Protein AF-A0A4Q9P9V4-F1 (afdb_monomer)

Structure (mmCIF, N/CA/C/O backbone):
data_AF-A0A4Q9P9V4-F1
#
_entry.id   AF-A0A4Q9P9V4-F1
#
loop_
_atom_site.group_PDB
_atom_site.id
_atom_site.type_symbol
_atom_site.label_atom_id
_atom_site.label_alt_id
_atom_site.label_comp_id
_atom_site.label_asym_id
_atom_site.label_entity_id
_atom_site.label_seq_id
_atom_site.pdbx_PDB_ins_code
_atom_site.Cartn_x
_atom_site.Cartn_y
_atom_site.Cartn_z
_atom_site.occupancy
_atom_site.B_iso_or_equiv
_atom_site.auth_seq_id
_atom_site.auth_comp_id
_atom_site.auth_asym_id
_atom_site.auth_atom_id
_atom_site.pdbx_PDB_model_num
ATOM 1 N N . MET A 1 1 ? -6.228 -15.721 23.597 1.00 65.25 1 MET A N 1
ATOM 2 C CA . MET A 1 1 ? -7.020 -14.695 22.881 1.00 65.25 1 MET A CA 1
ATOM 3 C C . MET A 1 1 ? -8.198 -14.293 23.748 1.00 65.25 1 MET A C 1
ATOM 5 O O . MET A 1 1 ? -8.601 -15.099 24.577 1.00 65.25 1 MET A O 1
ATOM 9 N N . GLY A 1 2 ? -8.686 -13.057 23.626 1.00 77.69 2 GLY A N 1
ATOM 10 C CA . GLY A 1 2 ? -9.759 -12.551 24.486 1.00 77.69 2 GLY A CA 1
ATOM 11 C C . GLY A 1 2 ? -11.108 -13.202 24.181 1.00 77.69 2 GLY A C 1
ATOM 12 O O . GLY A 1 2 ? -11.437 -13.435 23.017 1.00 77.69 2 GLY A O 1
ATOM 13 N N . THR A 1 3 ? -11.877 -13.483 25.228 1.00 90.69 3 THR A N 1
ATOM 14 C CA . THR A 1 3 ? -13.310 -13.783 25.148 1.00 90.69 3 THR A CA 1
ATOM 15 C C . THR A 1 3 ? -14.090 -12.559 25.599 1.00 90.69 3 THR A C 1
ATOM 17 O O . THR A 1 3 ? -13.684 -11.887 26.551 1.00 90.69 3 THR A O 1
ATOM 20 N N . ASN A 1 4 ? -15.209 -12.262 24.944 1.00 87.81 4 ASN A N 1
ATOM 21 C CA . ASN A 1 4 ? -16.147 -11.276 25.475 1.00 87.81 4 ASN A CA 1
ATOM 22 C C . ASN A 1 4 ? -16.827 -11.826 26.763 1.00 87.81 4 ASN A C 1
ATOM 24 O O . ASN A 1 4 ? -16.650 -13.004 27.097 1.00 87.81 4 ASN A O 1
ATOM 28 N N . PRO A 1 5 ? -17.607 -11.015 27.504 1.00 92.75 5 PRO A N 1
ATOM 29 C CA . PRO A 1 5 ? -18.336 -11.478 28.694 1.00 92.75 5 PRO A CA 1
ATOM 30 C C . PRO A 1 5 ? -19.319 -12.634 28.440 1.00 92.75 5 PRO A C 1
ATOM 32 O O . PRO A 1 5 ? -19.700 -13.329 29.375 1.00 92.75 5 PRO A O 1
ATOM 35 N N . GLU A 1 6 ? -19.712 -12.852 27.186 1.00 92.81 6 GLU A N 1
ATOM 36 C CA . GLU A 1 6 ? -20.613 -13.924 26.749 1.00 92.81 6 GLU A CA 1
ATOM 37 C C . GLU A 1 6 ? -19.854 -15.221 26.406 1.00 92.81 6 GLU A C 1
ATOM 39 O O . GLU A 1 6 ? -20.459 -16.212 26.004 1.00 92.81 6 GLU A O 1
ATOM 44 N N . GLY A 1 7 ? -18.524 -15.234 26.551 1.00 92.75 7 GLY A N 1
ATOM 45 C CA . GLY A 1 7 ? -17.672 -16.382 26.236 1.00 92.75 7 GLY A CA 1
ATOM 46 C C . GLY A 1 7 ? -17.340 -16.537 24.749 1.00 92.75 7 GLY A C 1
ATOM 47 O O . GLY A 1 7 ? -16.665 -17.497 24.376 1.00 92.75 7 GLY A O 1
ATOM 48 N N . VAL A 1 8 ? -17.759 -15.599 23.895 1.00 90.38 8 VAL A N 1
ATOM 49 C CA . VAL A 1 8 ? -17.446 -15.607 22.462 1.00 90.38 8 VAL A CA 1
ATOM 50 C C . VAL A 1 8 ? -15.978 -15.244 22.271 1.00 90.38 8 VAL A C 1
ATOM 52 O O . VAL A 1 8 ? -15.512 -14.204 22.748 1.00 90.38 8 VAL A O 1
ATOM 55 N N . GLN A 1 9 ? -15.235 -16.109 21.581 1.00 90.88 9 GLN A N 1
ATOM 56 C CA . GLN A 1 9 ? -13.839 -15.848 21.242 1.00 90.88 9 GLN A CA 1
ATOM 57 C C . GLN A 1 9 ? -13.734 -14.766 20.170 1.00 90.88 9 GLN A C 1
ATOM 59 O O . GLN A 1 9 ? -14.513 -14.726 19.221 1.00 90.88 9 GLN A O 1
ATOM 64 N N . PHE A 1 10 ? -12.727 -13.907 20.304 1.00 89.25 10 PHE A N 1
ATOM 65 C CA . PHE A 1 10 ? -12.383 -12.955 19.258 1.00 89.25 10 PHE A CA 1
ATOM 66 C C . PHE A 1 10 ? -11.988 -13.677 17.959 1.00 89.25 10 PHE A C 1
ATOM 68 O O . PHE A 1 10 ? -11.005 -14.424 17.933 1.00 89.25 10 PHE A O 1
ATOM 75 N N . GLN A 1 11 ? -12.732 -13.407 16.885 1.00 90.81 11 GLN A N 1
ATOM 76 C CA . GLN A 1 11 ? -12.498 -13.950 15.550 1.00 90.81 11 GLN A CA 1
ATOM 77 C C . GLN A 1 11 ? -12.480 -12.795 14.532 1.00 90.81 11 GLN A C 1
ATOM 79 O O . GLN A 1 11 ? -13.542 -12.326 14.116 1.00 90.81 11 GLN A O 1
ATOM 84 N N . PRO A 1 12 ? -11.296 -12.277 14.160 1.00 93.31 12 PRO A N 1
ATOM 85 C CA . PRO A 1 12 ? -11.193 -11.235 13.151 1.00 93.31 12 PRO A CA 1
ATOM 86 C C . PRO A 1 12 ? -11.596 -11.798 11.785 1.00 93.31 12 PRO A C 1
ATOM 88 O O . PRO A 1 12 ? -11.139 -12.865 11.383 1.00 93.31 12 PRO A O 1
ATOM 91 N N . GLN A 1 13 ? -12.447 -11.068 11.065 1.00 94.94 13 GLN A N 1
ATOM 92 C CA . GLN A 1 13 ? -12.903 -11.466 9.729 1.00 94.94 13 GLN A CA 1
ATOM 93 C C . GLN A 1 13 ? -12.010 -10.907 8.617 1.00 94.94 13 GLN A C 1
ATOM 95 O O . GLN A 1 13 ? -11.785 -11.565 7.604 1.00 94.94 13 GLN A O 1
ATOM 100 N N . VAL A 1 14 ? -11.499 -9.691 8.810 1.00 95.75 14 VAL A N 1
ATOM 101 C CA . VAL A 1 14 ? -10.637 -8.982 7.863 1.00 95.75 14 VAL A CA 1
ATOM 102 C C . VAL A 1 14 ? -9.479 -8.355 8.633 1.00 95.75 14 VAL A C 1
ATOM 104 O O . VAL A 1 14 ? -9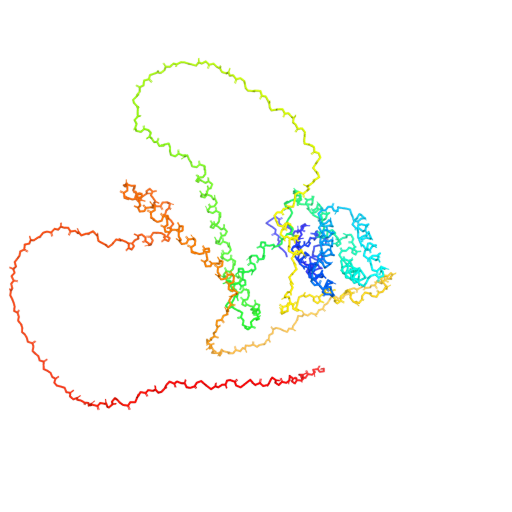.690 -7.798 9.711 1.00 95.75 14 VAL A O 1
ATOM 107 N N . ALA A 1 15 ? -8.272 -8.411 8.076 1.00 94.31 15 ALA A N 1
ATOM 108 C CA . ALA A 1 15 ? -7.124 -7.654 8.564 1.00 94.31 15 ALA A CA 1
ATOM 109 C C . ALA A 1 15 ? -6.407 -6.946 7.415 1.00 94.31 15 ALA A C 1
ATOM 111 O O . ALA A 1 15 ? -6.372 -7.445 6.292 1.00 94.31 15 ALA A O 1
ATOM 112 N N . VAL A 1 16 ? -5.819 -5.791 7.722 1.00 93.69 16 VAL A N 1
ATOM 113 C CA . VAL A 1 16 ? -4.914 -5.063 6.829 1.00 93.69 16 VAL A CA 1
ATOM 114 C C . VAL A 1 16 ? -3.521 -5.154 7.431 1.00 93.69 16 VAL A C 1
ATOM 116 O O . VAL A 1 16 ? -3.334 -4.721 8.566 1.00 93.69 16 VAL A O 1
ATOM 119 N N . SER A 1 17 ? -2.560 -5.698 6.693 1.00 92.19 17 SER A N 1
ATOM 120 C CA . SER A 1 17 ? -1.170 -5.820 7.147 1.00 92.19 17 SER A CA 1
ATOM 121 C C . SER A 1 17 ? -0.198 -5.183 6.178 1.00 92.19 17 SER A C 1
ATOM 123 O O . SER A 1 17 ? -0.545 -4.842 5.045 1.00 92.19 17 SER A O 1
ATOM 125 N N . ASP A 1 18 ? 1.057 -5.076 6.589 1.00 89.88 18 ASP A N 1
ATOM 126 C CA . ASP A 1 18 ? 2.116 -4.683 5.675 1.00 89.88 18 ASP A CA 1
ATOM 127 C C . ASP A 1 18 ? 2.422 -5.818 4.682 1.00 89.88 18 ASP A C 1
ATOM 129 O O . ASP A 1 18 ? 1.880 -6.928 4.763 1.00 89.88 18 ASP A O 1
ATOM 133 N N . ASN A 1 19 ? 3.286 -5.544 3.700 1.00 87.88 19 ASN A N 1
ATOM 134 C CA . ASN A 1 19 ? 3.718 -6.545 2.721 1.00 87.88 19 ASN A CA 1
ATOM 135 C C . ASN A 1 19 ? 4.807 -7.478 3.296 1.00 87.88 19 ASN A C 1
ATOM 137 O O . ASN A 1 19 ? 5.826 -7.726 2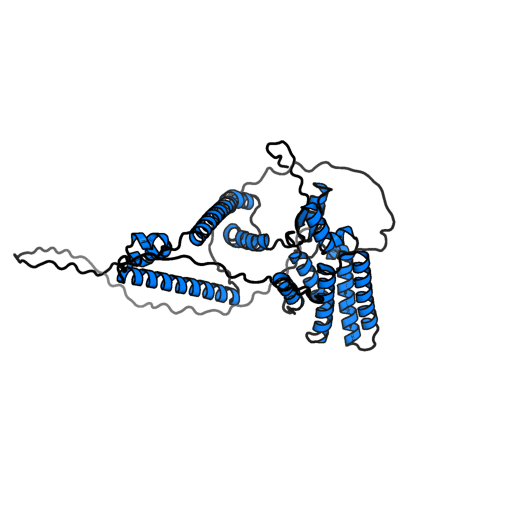.651 1.00 87.88 19 ASN A O 1
ATOM 141 N N . ASP A 1 20 ? 4.610 -7.968 4.523 1.00 90.00 20 ASP A N 1
ATOM 142 C CA . ASP A 1 20 ? 5.506 -8.904 5.199 1.00 90.00 20 ASP A CA 1
ATOM 143 C C . ASP A 1 20 ? 4.938 -10.330 5.145 1.00 90.00 20 ASP A C 1
ATOM 145 O O . ASP A 1 20 ? 3.784 -10.602 5.477 1.00 90.00 20 ASP A O 1
ATOM 149 N N . ILE A 1 21 ? 5.748 -11.279 4.677 1.00 90.25 21 ILE A N 1
ATOM 150 C CA . ILE A 1 21 ? 5.316 -12.672 4.504 1.00 90.25 21 ILE A CA 1
ATOM 151 C C . ILE A 1 21 ? 5.123 -13.365 5.860 1.00 90.25 21 ILE A C 1
ATOM 153 O O . ILE A 1 21 ? 4.208 -14.175 6.003 1.00 90.25 21 ILE A O 1
ATOM 157 N N . LYS A 1 22 ? 5.960 -13.054 6.857 1.00 92.25 22 LYS A N 1
ATOM 158 C CA . LYS A 1 22 ? 5.914 -13.696 8.177 1.00 92.25 22 LYS A CA 1
ATOM 159 C C . LYS A 1 22 ? 4.693 -13.237 8.958 1.00 92.25 22 LYS A C 1
ATOM 161 O O . LYS A 1 22 ? 4.034 -14.073 9.567 1.00 92.25 22 LYS A O 1
ATOM 166 N N . GLU A 1 23 ? 4.376 -11.946 8.905 1.00 90.81 23 GLU A N 1
ATOM 167 C CA . GLU A 1 23 ? 3.176 -11.386 9.526 1.00 90.81 23 GLU A CA 1
ATOM 168 C C . GLU A 1 23 ? 1.913 -12.037 8.950 1.00 90.81 23 GLU A C 1
ATOM 170 O O . GLU A 1 23 ? 1.088 -12.567 9.695 1.00 90.81 23 GLU A O 1
ATOM 175 N N . ARG A 1 24 ? 1.807 -12.104 7.617 1.00 92.19 24 ARG A N 1
ATOM 176 C CA . ARG A 1 24 ? 0.671 -12.751 6.947 1.00 92.19 24 ARG A CA 1
ATOM 177 C C . ARG A 1 24 ? 0.543 -14.220 7.304 1.00 92.19 24 ARG A C 1
ATOM 179 O O . ARG A 1 24 ? -0.542 -14.657 7.674 1.00 92.19 24 ARG A O 1
ATOM 186 N N . HIS A 1 25 ? 1.650 -14.957 7.250 1.00 93.00 25 HIS A N 1
ATOM 187 C CA . HIS A 1 25 ? 1.666 -16.366 7.622 1.00 93.00 25 HIS A CA 1
ATOM 188 C C . HIS A 1 25 ? 1.246 -16.576 9.083 1.00 93.00 25 HIS A C 1
ATOM 190 O O . HIS A 1 25 ? 0.483 -17.493 9.381 1.00 93.00 25 HIS A O 1
ATOM 196 N N . ALA A 1 26 ? 1.716 -15.730 10.004 1.00 93.62 26 ALA A N 1
ATOM 197 C CA . ALA A 1 26 ? 1.326 -15.800 11.408 1.00 93.62 26 ALA A CA 1
ATOM 198 C C . ALA A 1 26 ? -0.183 -15.573 11.583 1.00 93.62 26 ALA A C 1
ATOM 200 O O . ALA A 1 26 ? -0.833 -16.351 12.280 1.00 93.62 26 ALA A O 1
ATOM 201 N N . MET A 1 27 ? -0.757 -14.572 10.907 1.00 93.31 27 MET A N 1
ATOM 202 C CA . MET A 1 27 ? -2.197 -14.311 10.963 1.00 93.31 27 MET A CA 1
ATOM 203 C C . MET A 1 27 ? -3.020 -15.473 10.405 1.00 93.31 27 MET A C 1
ATOM 205 O O . MET A 1 27 ? -3.937 -15.923 11.084 1.00 93.31 27 MET A O 1
ATOM 209 N N . THR A 1 28 ? -2.681 -16.006 9.226 1.00 93.62 28 THR A N 1
ATOM 210 C CA . THR A 1 28 ? -3.422 -17.139 8.639 1.00 93.62 28 THR A CA 1
ATOM 211 C C . THR A 1 28 ? -3.243 -18.435 9.424 1.00 93.62 28 THR A C 1
ATOM 213 O O . THR A 1 28 ? -4.114 -19.295 9.390 1.00 93.62 28 THR A O 1
ATOM 216 N N . SER A 1 29 ? -2.132 -18.592 10.152 1.00 94.56 29 SER A N 1
ATOM 217 C CA . SER A 1 29 ? -1.917 -19.755 11.024 1.00 94.56 29 SER A CA 1
ATOM 218 C C . SER A 1 29 ? -2.815 -19.721 12.264 1.00 94.56 29 SER A C 1
ATOM 220 O O . SER A 1 29 ? -3.247 -20.768 12.739 1.00 94.56 29 SER A O 1
ATOM 222 N N . VAL A 1 30 ? -3.077 -18.528 12.808 1.00 93.50 30 VAL A N 1
ATOM 223 C CA . VAL A 1 30 ? -3.923 -18.344 14.000 1.00 93.50 30 VAL A CA 1
ATOM 224 C C . VAL A 1 30 ? -5.403 -18.245 13.625 1.00 93.50 30 VAL A C 1
ATOM 226 O O . VAL A 1 30 ? -6.252 -18.786 14.332 1.00 93.50 30 VAL A O 1
ATOM 229 N N . TRP A 1 31 ? -5.713 -17.586 12.509 1.00 94.62 31 TRP A N 1
ATOM 230 C CA . TRP A 1 31 ? -7.064 -17.393 11.990 1.00 94.62 31 TRP A CA 1
ATOM 231 C C . TRP A 1 31 ? -7.129 -17.835 10.524 1.00 94.62 31 TRP A C 1
ATOM 233 O O . TRP A 1 31 ? -6.971 -17.005 9.631 1.00 94.62 31 TRP A O 1
ATOM 243 N N . PRO A 1 32 ? -7.373 -19.126 10.248 1.00 93.62 32 PRO A N 1
ATOM 244 C CA . PRO A 1 32 ? -7.389 -19.648 8.879 1.00 93.62 32 PRO A CA 1
ATOM 245 C C . PRO A 1 32 ? -8.421 -18.976 7.966 1.00 93.62 32 PRO A C 1
ATOM 247 O O . PRO A 1 32 ? -8.190 -18.844 6.768 1.00 93.62 32 PRO A O 1
ATOM 250 N N . ASP A 1 33 ? -9.530 -18.506 8.543 1.00 93.56 33 ASP A N 1
ATOM 251 C CA . ASP A 1 33 ? -10.636 -17.885 7.807 1.00 93.56 33 ASP A CA 1
ATOM 252 C C . ASP A 1 33 ? -10.480 -16.363 7.624 1.00 93.56 33 ASP A C 1
ATOM 254 O O . ASP A 1 33 ? -11.362 -15.715 7.053 1.00 93.56 33 ASP A O 1
ATOM 258 N N . ILE A 1 34 ? -9.389 -15.762 8.120 1.00 95.62 34 ILE A N 1
ATOM 259 C CA . ILE A 1 34 ? -9.191 -14.313 8.026 1.00 95.62 34 ILE A CA 1
ATOM 260 C C . ILE A 1 34 ? -8.943 -13.890 6.576 1.00 95.62 34 ILE A C 1
ATOM 262 O O . ILE A 1 34 ? -8.075 -14.419 5.879 1.00 95.62 34 ILE A O 1
ATOM 266 N N . LYS A 1 35 ? -9.669 -12.871 6.114 1.00 95.44 35 LYS A N 1
ATOM 267 C CA . LYS A 1 35 ? -9.372 -12.219 4.837 1.00 95.44 35 LYS A CA 1
ATOM 268 C C . LYS A 1 35 ? -8.267 -11.194 5.043 1.00 95.44 35 LYS A C 1
ATOM 270 O O . LYS A 1 35 ? -8.448 -10.202 5.747 1.00 95.44 35 LYS A O 1
ATOM 275 N N . LEU A 1 36 ? -7.122 -11.431 4.418 1.00 95.69 36 LEU A N 1
ATOM 276 C CA . LEU A 1 36 ? -5.992 -10.514 4.480 1.00 95.69 36 LEU A CA 1
ATOM 277 C C . LEU A 1 36 ? -6.026 -9.528 3.323 1.00 95.69 36 LEU A C 1
ATOM 279 O O . LEU A 1 36 ? -6.110 -9.926 2.162 1.00 95.69 36 LEU A O 1
ATOM 283 N N . LEU A 1 37 ? -5.893 -8.251 3.657 1.00 96.75 37 LEU A N 1
ATOM 284 C CA . LEU A 1 37 ? -5.589 -7.182 2.728 1.00 96.75 37 LEU A CA 1
ATOM 285 C C . LEU A 1 37 ? -4.180 -6.649 3.003 1.00 96.75 37 LEU A C 1
ATOM 287 O O . LEU A 1 37 ? -3.750 -6.551 4.151 1.00 96.75 37 LEU A O 1
ATOM 291 N N . LEU A 1 38 ? -3.457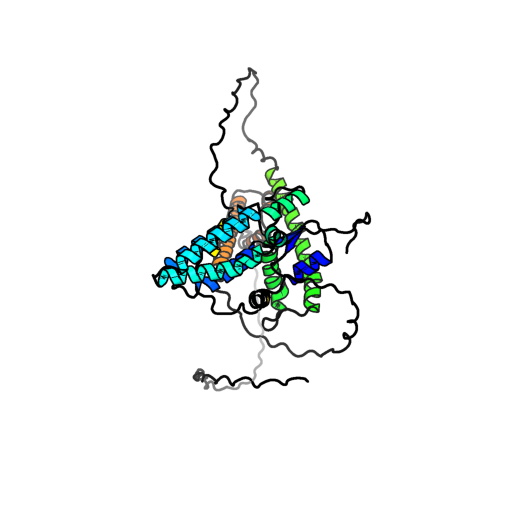 -6.274 1.954 1.00 95.12 38 LEU A N 1
ATOM 292 C CA . LEU A 1 38 ? -2.207 -5.543 2.079 1.00 95.12 38 LEU A CA 1
ATOM 293 C C . LEU A 1 38 ? -2.501 -4.055 2.219 1.00 95.12 38 LEU A C 1
ATOM 295 O O . LEU A 1 38 ? -3.369 -3.498 1.543 1.00 95.12 38 LEU A O 1
ATOM 299 N N . CYS A 1 39 ? -1.698 -3.387 3.036 1.00 93.81 39 CYS A N 1
ATOM 300 C CA . CYS A 1 39 ? -1.662 -1.944 3.091 1.00 93.81 39 CYS A CA 1
ATOM 301 C C . CYS A 1 39 ? -1.288 -1.401 1.706 1.00 93.81 39 CYS A C 1
ATOM 303 O O . CYS A 1 39 ? -0.218 -1.686 1.151 1.00 93.81 39 CYS A O 1
ATOM 305 N N . LEU A 1 40 ? -2.185 -0.590 1.151 1.00 92.00 40 LEU A N 1
ATOM 306 C CA . LEU A 1 40 ? -2.038 0.025 -0.159 1.00 92.00 40 LEU A CA 1
ATOM 307 C C . LEU A 1 40 ? -0.804 0.924 -0.210 1.00 92.00 40 LEU A C 1
ATOM 309 O O . LEU A 1 40 ? -0.101 0.922 -1.214 1.00 92.00 40 LEU A O 1
ATOM 313 N N . PHE A 1 41 ? -0.508 1.643 0.876 1.00 89.56 41 PHE A N 1
ATOM 314 C CA . PHE A 1 41 ? 0.674 2.498 0.962 1.00 89.56 41 PHE A CA 1
ATOM 315 C C . PHE A 1 41 ? 1.968 1.687 0.801 1.00 89.56 41 PHE A C 1
ATOM 317 O O . PHE A 1 41 ? 2.766 1.972 -0.091 1.00 89.56 41 PHE A O 1
ATOM 324 N N . HIS A 1 42 ? 2.139 0.622 1.589 1.00 90.44 42 HIS A N 1
ATOM 325 C CA . HIS A 1 42 ? 3.331 -0.224 1.526 1.00 90.44 42 HIS A CA 1
ATOM 326 C C . HIS A 1 42 ? 3.444 -0.991 0.206 1.00 90.44 42 HIS A C 1
ATOM 328 O O . HIS A 1 42 ? 4.534 -1.081 -0.362 1.00 90.44 42 HIS A O 1
ATOM 334 N N . THR A 1 43 ? 2.323 -1.482 -0.328 1.00 93.50 43 THR A N 1
ATOM 335 C CA . THR A 1 43 ? 2.280 -2.123 -1.653 1.00 93.50 43 THR A CA 1
ATOM 336 C C . THR A 1 43 ? 2.735 -1.147 -2.736 1.00 93.50 43 THR A C 1
ATOM 338 O O . THR A 1 43 ? 3.621 -1.448 -3.538 1.00 93.50 43 THR A O 1
ATOM 341 N N . TRP A 1 44 ? 2.193 0.070 -2.713 1.00 93.31 44 TRP A N 1
ATOM 342 C CA . TRP A 1 44 ? 2.534 1.117 -3.664 1.00 93.31 44 TRP A CA 1
ATOM 343 C C . TRP A 1 44 ? 3.992 1.565 -3.550 1.00 93.31 44 TRP A C 1
ATOM 345 O O . TRP A 1 44 ? 4.683 1.722 -4.559 1.00 93.31 44 TRP A O 1
ATOM 355 N N . GLN A 1 45 ? 4.493 1.731 -2.326 1.00 92.62 45 GLN A N 1
ATOM 356 C CA . GLN A 1 45 ? 5.888 2.064 -2.065 1.00 92.62 45 GLN A CA 1
ATOM 357 C C . GLN A 1 45 ? 6.833 0.975 -2.583 1.00 92.62 45 GLN A C 1
ATOM 359 O O . GLN A 1 45 ? 7.829 1.306 -3.232 1.00 92.62 45 GLN A O 1
ATOM 364 N N . ALA A 1 46 ? 6.512 -0.303 -2.360 1.00 94.44 46 ALA A N 1
ATOM 365 C CA . ALA A 1 46 ? 7.284 -1.427 -2.884 1.00 94.44 46 ALA A CA 1
ATOM 366 C C . ALA A 1 46 ? 7.339 -1.395 -4.420 1.00 94.44 46 ALA A C 1
ATOM 368 O O . ALA A 1 46 ? 8.422 -1.454 -5.010 1.00 94.44 46 ALA A O 1
ATOM 369 N N . TRP A 1 47 ? 6.195 -1.181 -5.079 1.00 96.81 47 TRP A N 1
ATOM 370 C CA . TRP A 1 47 ? 6.132 -1.056 -6.537 1.00 96.81 47 TRP A CA 1
ATOM 371 C C . TRP A 1 47 ? 6.913 0.150 -7.053 1.00 96.81 47 TRP A C 1
ATOM 373 O O . TRP A 1 47 ? 7.663 0.030 -8.020 1.00 96.81 47 TRP A O 1
ATOM 383 N N . ARG A 1 48 ? 6.808 1.308 -6.394 1.00 95.56 48 ARG A N 1
ATOM 384 C CA . ARG A 1 48 ? 7.578 2.508 -6.750 1.00 95.56 48 ARG A CA 1
ATOM 385 C C . ARG A 1 48 ? 9.082 2.255 -6.640 1.00 95.56 48 ARG A C 1
ATOM 387 O O . ARG A 1 48 ? 9.836 2.648 -7.531 1.00 95.56 48 ARG A O 1
ATOM 394 N N . ASN A 1 49 ? 9.528 1.585 -5.580 1.00 95.75 49 ASN A N 1
ATOM 395 C CA . ASN A 1 49 ? 10.937 1.250 -5.381 1.00 95.75 49 ASN A CA 1
ATOM 396 C C . ASN A 1 49 ? 11.436 0.278 -6.459 1.00 95.75 49 ASN A C 1
ATOM 398 O O . ASN A 1 49 ? 12.489 0.506 -7.058 1.00 95.75 49 ASN A O 1
ATOM 402 N N . ALA A 1 50 ? 10.663 -0.763 -6.775 1.00 97.00 50 ALA A N 1
ATOM 403 C CA . ALA A 1 50 ? 10.982 -1.688 -7.858 1.00 97.00 50 ALA A CA 1
ATOM 404 C C . ALA A 1 50 ? 11.005 -0.998 -9.233 1.00 97.00 50 ALA A C 1
ATOM 406 O O . ALA A 1 50 ? 11.890 -1.266 -10.053 1.00 97.00 50 ALA A O 1
ATOM 407 N N . LEU A 1 51 ? 10.086 -0.059 -9.477 1.00 96.81 51 LEU A N 1
ATOM 408 C CA . LEU A 1 51 ? 10.052 0.753 -10.690 1.00 96.81 51 LEU A CA 1
ATOM 409 C C . LEU A 1 51 ? 11.309 1.626 -10.794 1.00 96.81 51 LEU A C 1
ATOM 411 O O . LEU A 1 51 ? 11.988 1.603 -11.819 1.00 96.81 51 LEU A O 1
ATOM 415 N N . ASN A 1 52 ? 11.694 2.311 -9.715 1.00 95.62 52 ASN A N 1
ATOM 416 C CA . ASN A 1 52 ? 12.939 3.080 -9.642 1.00 95.62 52 ASN A CA 1
ATOM 417 C C . ASN A 1 52 ? 14.171 2.228 -9.979 1.00 95.62 52 ASN A C 1
ATOM 419 O O . ASN A 1 52 ? 14.969 2.613 -10.836 1.00 95.62 52 ASN A O 1
ATOM 423 N N . ARG A 1 53 ? 14.289 1.040 -9.371 1.00 96.88 53 ARG A N 1
ATOM 424 C CA . ARG A 1 53 ? 15.378 0.079 -9.632 1.00 96.88 53 ARG A CA 1
ATOM 425 C C . ARG A 1 53 ? 15.379 -0.453 -11.069 1.00 96.88 53 ARG A C 1
ATOM 427 O O . ARG A 1 53 ? 16.436 -0.775 -11.624 1.00 96.88 53 ARG A O 1
ATOM 434 N N . SER A 1 54 ? 14.206 -0.576 -11.682 1.00 97.12 54 SER A N 1
ATOM 435 C CA . SER A 1 54 ? 14.057 -1.087 -13.048 1.00 97.12 54 SER A CA 1
ATOM 436 C C . SER A 1 54 ? 14.384 -0.033 -14.101 1.00 97.12 54 SER A C 1
ATOM 438 O O . SER A 1 54 ? 15.016 -0.351 -15.106 1.00 97.12 54 SER A O 1
ATOM 440 N N . LEU A 1 55 ? 14.024 1.224 -13.836 1.00 95.62 55 LEU A N 1
ATOM 441 C CA . LEU A 1 55 ? 14.268 2.363 -14.721 1.00 95.62 55 LEU A CA 1
ATOM 442 C C . LEU A 1 55 ? 15.644 3.014 -14.533 1.00 95.62 55 LEU A C 1
ATOM 444 O O . LEU A 1 55 ? 16.024 3.829 -15.365 1.00 95.62 55 LEU A O 1
ATOM 448 N N . GLY A 1 56 ? 16.386 2.677 -13.474 1.00 93.62 56 GLY A N 1
ATOM 449 C CA . GLY A 1 56 ? 17.711 3.240 -13.178 1.00 93.62 56 GLY A CA 1
ATOM 450 C C . GLY A 1 56 ? 18.719 3.239 -14.345 1.00 93.62 56 GLY A C 1
ATOM 451 O O . GLY A 1 56 ? 19.454 4.212 -14.479 1.00 93.62 56 GLY A O 1
ATOM 452 N N . PRO A 1 57 ? 18.755 2.218 -15.228 1.00 91.69 57 PRO A N 1
ATOM 453 C CA . PRO A 1 57 ? 19.631 2.226 -16.404 1.00 91.69 57 PRO A CA 1
ATOM 454 C C . PRO A 1 57 ? 19.261 3.240 -17.502 1.00 91.69 57 PRO A C 1
ATOM 456 O O . PRO A 1 57 ? 20.040 3.422 -18.440 1.00 91.69 57 PRO A O 1
ATOM 459 N N . LEU A 1 58 ? 18.072 3.850 -17.449 1.00 93.00 58 LEU A N 1
ATOM 460 C CA . LEU A 1 58 ? 17.639 4.857 -18.417 1.00 93.00 58 LEU A CA 1
ATOM 461 C C . LEU A 1 58 ? 18.109 6.253 -17.983 1.00 93.00 58 LEU A C 1
ATOM 463 O O . LEU A 1 58 ? 18.017 6.585 -16.799 1.00 93.00 58 LEU A O 1
ATOM 467 N N . PRO A 1 59 ? 18.569 7.102 -18.921 1.00 91.19 59 PRO A N 1
ATOM 468 C CA . PRO A 1 59 ? 18.877 8.490 -18.604 1.00 91.19 59 PRO A CA 1
ATOM 469 C C . PRO A 1 59 ? 17.619 9.220 -18.111 1.00 91.19 59 PRO A C 1
ATOM 471 O O . PRO A 1 59 ? 16.499 8.905 -18.519 1.00 91.19 59 PRO A O 1
ATOM 474 N N . LYS A 1 60 ? 17.804 10.208 -17.229 1.00 91.00 60 LYS A N 1
ATOM 475 C CA . LYS A 1 60 ? 16.719 11.119 -16.836 1.00 91.00 60 LYS A CA 1
ATOM 476 C C . LYS A 1 60 ? 16.217 11.860 -18.085 1.00 91.00 60 LYS A C 1
ATOM 478 O O . LYS A 1 60 ? 17.027 12.263 -18.917 1.00 91.00 60 LYS A O 1
ATOM 483 N N . GLY A 1 61 ? 14.901 12.024 -18.206 1.00 92.12 61 GLY A N 1
ATOM 484 C CA . GLY A 1 61 ? 14.261 12.687 -19.344 1.00 92.12 61 GLY A CA 1
ATOM 485 C C . GLY A 1 61 ? 12.999 11.974 -19.826 1.00 92.12 61 GLY A C 1
ATOM 486 O O . GLY A 1 61 ? 12.506 11.040 -19.184 1.00 92.12 61 GLY A O 1
ATOM 487 N N . ASP A 1 62 ? 12.501 12.417 -20.977 1.00 91.56 62 ASP A N 1
ATOM 488 C CA . ASP A 1 62 ? 11.189 12.037 -21.512 1.00 91.56 62 ASP A CA 1
ATOM 489 C C . ASP A 1 62 ? 11.051 10.529 -21.731 1.00 91.56 62 ASP A C 1
ATOM 491 O O . ASP A 1 62 ? 10.038 9.942 -21.365 1.00 91.56 62 ASP A O 1
ATOM 495 N N . GLU A 1 63 ? 12.096 9.863 -22.229 1.00 90.75 63 GLU A N 1
ATOM 496 C CA . GLU A 1 63 ? 12.081 8.414 -22.472 1.00 90.75 63 GLU A CA 1
ATOM 497 C C . GLU A 1 63 ? 11.838 7.596 -21.195 1.00 90.75 63 GLU A C 1
ATOM 499 O O . GLU A 1 63 ? 11.084 6.617 -21.202 1.00 90.75 63 GLU A O 1
ATOM 504 N N . ARG A 1 64 ? 12.474 7.991 -20.084 1.00 94.62 64 ARG A N 1
ATOM 505 C CA . ARG A 1 64 ? 12.286 7.343 -18.781 1.00 94.62 64 ARG A CA 1
ATOM 506 C C . ARG A 1 64 ? 10.901 7.652 -18.229 1.00 94.62 64 ARG A C 1
ATOM 508 O O . ARG A 1 64 ? 10.246 6.750 -17.707 1.00 94.62 64 ARG A O 1
ATOM 515 N N . MET A 1 65 ? 10.455 8.899 -18.368 1.00 95.06 65 MET A N 1
ATOM 516 C CA . MET A 1 65 ? 9.132 9.333 -17.924 1.00 95.06 65 MET A CA 1
ATOM 517 C C . MET A 1 65 ? 8.001 8.659 -18.696 1.00 95.06 65 MET A C 1
ATOM 519 O O . MET A 1 65 ? 6.985 8.320 -18.094 1.00 95.06 65 MET A O 1
ATOM 523 N N . GLU A 1 66 ? 8.177 8.383 -19.985 1.00 94.94 66 GLU A N 1
ATOM 524 C CA . GLU A 1 66 ? 7.189 7.680 -20.799 1.00 94.94 66 GLU A CA 1
ATOM 525 C C . GLU A 1 66 ? 6.968 6.249 -20.285 1.00 94.94 66 GLU A C 1
ATOM 527 O O . GLU A 1 66 ? 5.832 5.849 -20.019 1.00 94.94 66 GLU A O 1
ATOM 532 N N . VAL A 1 67 ? 8.054 5.496 -20.057 1.00 96.56 67 VAL A N 1
ATOM 533 C CA . VAL A 1 67 ? 7.980 4.133 -19.496 1.00 96.56 67 VAL A CA 1
ATOM 534 C C . VAL A 1 67 ? 7.386 4.159 -18.088 1.00 96.56 67 VAL A C 1
ATOM 536 O O . VAL A 1 67 ? 6.489 3.375 -17.781 1.00 96.56 67 VAL A O 1
ATOM 539 N N . ARG A 1 68 ? 7.850 5.089 -17.244 1.00 97.50 68 ARG A N 1
ATOM 540 C CA . ARG A 1 68 ? 7.363 5.269 -15.872 1.00 97.50 68 ARG A CA 1
ATOM 541 C C . ARG A 1 68 ? 5.865 5.525 -15.829 1.00 97.50 68 ARG A C 1
ATOM 543 O O . ARG A 1 68 ? 5.153 4.865 -15.084 1.00 97.50 68 ARG A O 1
ATOM 550 N N . THR A 1 69 ? 5.397 6.464 -16.643 1.00 96.69 69 THR A N 1
ATOM 551 C CA . THR A 1 69 ? 3.993 6.870 -16.688 1.00 96.69 69 THR A CA 1
ATOM 552 C C . THR A 1 69 ? 3.112 5.722 -17.155 1.00 96.69 69 THR A C 1
ATOM 554 O O . THR A 1 69 ? 2.057 5.481 -16.571 1.00 96.69 69 THR A O 1
ATOM 557 N N . ARG A 1 70 ? 3.550 4.985 -18.181 1.00 97.75 70 ARG A N 1
ATOM 558 C CA . ARG A 1 70 ? 2.814 3.826 -18.686 1.00 97.75 70 ARG A CA 1
ATOM 559 C C . ARG A 1 70 ? 2.668 2.739 -17.615 1.00 97.75 70 ARG A C 1
ATOM 561 O O . ARG A 1 70 ? 1.549 2.321 -17.335 1.00 97.75 70 ARG A O 1
ATOM 568 N N . LEU A 1 71 ? 3.769 2.357 -16.964 1.00 98.12 71 LEU A N 1
ATOM 569 C CA . LEU A 1 71 ? 3.757 1.346 -15.902 1.00 98.12 71 LEU A CA 1
ATOM 570 C C . LEU A 1 71 ? 2.976 1.802 -14.664 1.00 98.12 71 LEU A C 1
ATOM 572 O O . LEU A 1 71 ? 2.229 1.013 -14.100 1.00 98.12 71 LEU A O 1
ATOM 576 N N . ALA A 1 72 ? 3.075 3.076 -14.275 1.00 96.50 72 ALA A N 1
ATOM 577 C CA . ALA A 1 72 ? 2.309 3.622 -13.155 1.00 96.50 72 ALA A CA 1
ATOM 578 C C . ALA A 1 72 ? 0.795 3.582 -13.414 1.00 96.50 72 ALA A C 1
ATOM 580 O O . ALA A 1 72 ? 0.026 3.184 -12.538 1.00 96.50 72 ALA A O 1
ATOM 581 N N . ARG A 1 73 ? 0.357 3.931 -14.633 1.00 96.25 73 ARG A N 1
ATOM 582 C CA . ARG A 1 73 ? -1.051 3.799 -15.041 1.00 96.25 73 ARG A CA 1
ATOM 583 C C . ARG A 1 73 ? -1.502 2.343 -15.048 1.00 96.25 73 ARG A C 1
ATOM 585 O O . ARG A 1 73 ? -2.595 2.053 -14.576 1.00 96.25 73 ARG A O 1
ATOM 592 N N . PHE A 1 74 ? -0.661 1.432 -15.534 1.00 97.69 74 PHE A N 1
ATOM 593 C CA . PHE A 1 74 ? -0.953 0.001 -15.498 1.00 97.69 74 PHE A CA 1
ATOM 594 C C . PHE A 1 74 ? -1.133 -0.515 -14.059 1.00 97.69 74 PHE A C 1
ATOM 596 O O . PHE A 1 74 ? -2.126 -1.182 -13.770 1.00 97.69 74 PHE A O 1
ATOM 603 N N . CYS A 1 75 ? -0.249 -0.133 -13.132 1.00 97.31 75 CYS A N 1
ATOM 604 C CA . CYS A 1 75 ? -0.389 -0.447 -11.708 1.00 97.31 75 CYS A CA 1
ATOM 605 C C . CYS A 1 75 ? -1.698 0.100 -11.111 1.00 97.31 75 CYS A C 1
ATOM 607 O O . CYS A 1 75 ? -2.381 -0.616 -10.381 1.00 97.31 75 CYS A O 1
ATOM 609 N N . MET A 1 76 ? -2.088 1.338 -11.443 1.00 94.31 76 MET A N 1
ATOM 610 C CA . MET A 1 76 ? -3.374 1.906 -11.001 1.00 94.31 76 MET A CA 1
ATOM 611 C C . MET A 1 76 ? -4.574 1.138 -11.555 1.00 94.31 76 MET A C 1
ATOM 613 O O . MET A 1 76 ? -5.514 0.862 -10.808 1.00 94.31 76 MET A O 1
ATOM 617 N N . ARG A 1 77 ? -4.524 0.752 -12.835 1.00 96.00 77 ARG A N 1
ATOM 618 C CA . ARG A 1 77 ? -5.567 -0.054 -13.481 1.00 96.00 77 ARG A CA 1
ATOM 619 C C . ARG A 1 77 ? -5.761 -1.387 -12.755 1.00 96.00 77 ARG A C 1
ATOM 621 O O . ARG A 1 77 ? -6.891 -1.750 -12.438 1.00 96.00 77 ARG A O 1
ATOM 628 N N . LEU A 1 78 ? -4.667 -2.082 -12.427 1.00 96.19 78 LEU A N 1
ATOM 629 C CA . LEU A 1 78 ? -4.705 -3.324 -11.641 1.00 96.19 78 LEU A CA 1
ATOM 630 C C . LEU A 1 78 ? -5.289 -3.126 -10.233 1.00 96.19 78 LEU A C 1
ATOM 632 O O . LEU A 1 78 ? -5.959 -4.015 -9.717 1.00 96.19 78 LEU A O 1
ATOM 636 N N . LEU A 1 79 ? -5.028 -1.978 -9.606 1.00 93.88 79 LEU A N 1
ATOM 637 C CA . LEU A 1 79 ? -5.461 -1.679 -8.239 1.00 93.88 79 LEU A CA 1
ATOM 638 C C . LEU A 1 79 ? -6.932 -1.271 -8.113 1.00 93.88 79 LEU A C 1
ATOM 640 O O . LEU A 1 79 ? -7.541 -1.525 -7.070 1.00 93.88 79 LEU A O 1
ATOM 644 N N . ARG A 1 80 ? -7.484 -0.573 -9.113 1.00 89.62 80 ARG A N 1
ATOM 645 C CA . ARG A 1 80 ? -8.807 0.072 -9.008 1.00 89.62 80 ARG A CA 1
ATOM 646 C C . ARG A 1 80 ? -9.854 -0.496 -9.950 1.00 89.62 80 ARG A C 1
ATOM 648 O O . ARG A 1 80 ? -11.009 -0.598 -9.554 1.00 89.62 80 ARG A O 1
ATOM 655 N N . GLU A 1 81 ? -9.465 -0.796 -11.181 1.00 94.00 81 GLU A N 1
ATOM 656 C CA . GLU A 1 81 ? -10.421 -1.028 -12.266 1.00 94.00 81 GLU A CA 1
ATOM 657 C C . GLU A 1 81 ? -10.681 -2.516 -12.470 1.00 94.00 81 GLU A C 1
ATOM 659 O O . GLU A 1 81 ? -11.819 -2.931 -12.674 1.00 94.00 81 GLU A O 1
ATOM 664 N N . ILE A 1 82 ? -9.632 -3.334 -12.397 1.00 97.00 82 ILE A N 1
ATOM 665 C CA . ILE A 1 82 ? -9.742 -4.758 -12.694 1.00 97.00 82 ILE A CA 1
ATOM 666 C C . ILE A 1 82 ? -10.216 -5.519 -11.452 1.00 97.00 82 ILE A C 1
ATOM 668 O O . ILE A 1 82 ? -9.524 -5.565 -10.434 1.00 97.00 82 ILE A O 1
ATOM 672 N N . ILE A 1 83 ? -11.391 -6.138 -11.568 1.00 97.25 83 ILE A N 1
ATOM 673 C CA . ILE A 1 83 ? -12.030 -6.940 -10.512 1.00 97.25 83 ILE A CA 1
ATOM 674 C C . ILE A 1 83 ? -12.029 -8.446 -10.797 1.00 97.25 83 ILE A C 1
ATOM 676 O O . ILE A 1 83 ? -12.338 -9.222 -9.899 1.00 97.25 83 ILE A O 1
ATOM 680 N N . ASP A 1 84 ? -11.630 -8.868 -12.000 1.00 97.69 84 ASP A N 1
ATOM 681 C CA . ASP A 1 84 ? -11.501 -10.282 -12.362 1.00 97.69 84 ASP A CA 1
ATOM 682 C C . ASP A 1 84 ? -10.031 -10.666 -12.531 1.00 97.69 84 ASP A C 1
ATOM 684 O O . ASP A 1 84 ? -9.279 -10.014 -13.264 1.00 97.69 84 ASP A O 1
ATOM 688 N N . TYR A 1 85 ? -9.625 -11.772 -11.911 1.00 98.00 85 TYR A N 1
ATOM 689 C CA . TYR A 1 85 ? -8.237 -12.233 -11.963 1.00 98.00 85 TYR A CA 1
ATOM 690 C C . TYR A 1 85 ? -7.792 -12.608 -13.386 1.00 98.00 85 TYR A C 1
ATOM 692 O O . TYR A 1 85 ? -6.684 -12.272 -13.807 1.00 98.00 85 TYR A O 1
ATOM 700 N N . SER A 1 86 ? -8.675 -13.220 -14.179 1.00 98.06 86 SER A N 1
ATOM 701 C CA . SER A 1 86 ? -8.409 -13.532 -15.591 1.00 98.06 86 SER A CA 1
ATOM 702 C C . SER A 1 86 ? -8.154 -12.268 -16.423 1.00 98.06 86 SER A C 1
ATOM 704 O O . SER A 1 86 ? -7.217 -12.233 -17.225 1.00 98.06 86 SER A O 1
ATOM 706 N N . ASN A 1 87 ? -8.921 -11.201 -16.179 1.00 98.19 87 ASN A N 1
ATOM 707 C CA . ASN A 1 87 ? -8.722 -9.897 -16.809 1.00 98.19 87 ASN A CA 1
ATOM 708 C C . ASN A 1 87 ? -7.406 -9.252 -16.348 1.00 98.19 87 ASN A C 1
ATOM 710 O O . ASN A 1 87 ? -6.708 -8.649 -17.165 1.00 98.19 87 ASN A O 1
ATOM 714 N N . ALA A 1 88 ? -7.011 -9.430 -15.082 1.00 97.94 88 ALA A N 1
ATOM 715 C CA . ALA A 1 88 ? -5.721 -8.959 -14.569 1.00 97.94 88 ALA A CA 1
ATOM 716 C C . ALA A 1 88 ? -4.546 -9.663 -15.264 1.00 97.94 88 ALA A C 1
ATOM 718 O O . ALA A 1 88 ? -3.601 -9.007 -15.708 1.00 97.94 88 ALA A O 1
ATOM 719 N N . GLN A 1 89 ? -4.627 -10.985 -15.433 1.00 98.25 89 GLN A N 1
ATOM 720 C CA . GLN A 1 89 ? -3.626 -11.761 -16.166 1.00 98.25 89 GLN A CA 1
ATOM 721 C C . GLN A 1 89 ? -3.565 -11.376 -17.651 1.00 98.25 89 GLN A C 1
ATOM 723 O O . GLN A 1 89 ? -2.473 -11.254 -18.210 1.00 98.25 89 GLN A O 1
ATOM 728 N N . ALA A 1 90 ? -4.713 -11.166 -18.301 1.00 98.19 90 ALA A N 1
ATOM 729 C CA . ALA A 1 90 ? -4.770 -10.727 -19.695 1.00 98.19 90 ALA A CA 1
ATOM 730 C C . ALA A 1 90 ? -4.135 -9.337 -19.874 1.00 98.19 90 ALA A C 1
ATOM 732 O O . ALA A 1 90 ? -3.273 -9.156 -20.734 1.00 98.19 90 ALA A O 1
ATOM 733 N N . ALA A 1 91 ? -4.491 -8.393 -19.001 1.00 98.12 91 ALA A N 1
ATOM 734 C CA . ALA A 1 91 ? -3.916 -7.054 -18.938 1.00 98.12 91 ALA A CA 1
ATOM 735 C C . ALA A 1 91 ? -2.392 -7.078 -18.726 1.00 98.12 91 ALA A C 1
ATOM 737 O O . ALA A 1 91 ? -1.667 -6.312 -19.356 1.00 98.12 91 ALA A O 1
ATOM 738 N N . PHE A 1 92 ? -1.895 -7.968 -17.864 1.00 98.38 92 PHE A N 1
ATOM 739 C CA . PHE A 1 92 ? -0.461 -8.144 -17.645 1.00 98.38 92 PHE A CA 1
ATOM 740 C C . PHE A 1 92 ? 0.258 -8.672 -18.891 1.00 98.38 92 PHE A C 1
ATOM 742 O O . PHE A 1 92 ? 1.291 -8.128 -19.279 1.00 98.38 92 PHE A O 1
ATOM 749 N N . LYS A 1 93 ? -0.302 -9.690 -19.557 1.00 98.31 93 LYS A N 1
ATOM 750 C CA . LYS A 1 93 ? 0.269 -10.257 -20.791 1.00 98.31 93 LYS A CA 1
ATOM 751 C C . LYS A 1 93 ? 0.307 -9.245 -21.935 1.00 98.31 93 LYS A C 1
ATOM 753 O O . LYS A 1 93 ? 1.270 -9.234 -22.697 1.00 98.31 93 LYS A O 1
ATOM 758 N N . GLU A 1 94 ? -0.712 -8.395 -22.053 1.00 98.19 94 GLU A N 1
ATOM 759 C CA . GLU A 1 94 ? -0.739 -7.288 -23.016 1.00 98.19 94 GLU A CA 1
ATOM 760 C C . GLU A 1 94 ? 0.444 -6.335 -22.790 1.00 98.19 94 GLU A C 1
ATOM 762 O O . GLU A 1 94 ? 1.186 -6.007 -23.721 1.00 98.19 94 GLU A O 1
ATOM 767 N N . GLU A 1 95 ? 0.665 -5.942 -21.536 1.00 98.12 95 GLU A N 1
ATOM 768 C CA . GLU A 1 95 ? 1.732 -5.016 -21.169 1.00 98.12 95 GLU A CA 1
ATOM 769 C C . GLU A 1 95 ? 3.123 -5.646 -21.349 1.00 98.12 95 GLU A C 1
ATOM 771 O O . GLU A 1 95 ? 4.057 -5.013 -21.853 1.00 98.12 95 GLU A O 1
ATOM 776 N N . GLU A 1 96 ? 3.254 -6.932 -21.032 1.00 98.06 96 GLU A N 1
ATOM 777 C CA . GLU A 1 96 ? 4.463 -7.707 -21.290 1.00 98.06 96 GLU A CA 1
ATOM 778 C C . GLU A 1 96 ? 4.768 -7.808 -22.792 1.00 98.06 96 GLU A C 1
ATOM 780 O O . GLU A 1 96 ? 5.905 -7.572 -23.216 1.00 98.06 96 GLU A O 1
ATOM 785 N N . ALA A 1 97 ? 3.758 -8.096 -23.617 1.00 98.25 97 ALA A N 1
ATOM 786 C CA . ALA A 1 97 ? 3.894 -8.151 -25.068 1.00 98.25 97 ALA A CA 1
ATOM 787 C C . ALA A 1 97 ? 4.328 -6.796 -25.647 1.00 98.25 97 ALA A C 1
ATOM 789 O O . ALA A 1 97 ? 5.218 -6.755 -26.502 1.00 98.25 97 ALA A O 1
ATOM 790 N N . PHE A 1 98 ? 3.775 -5.689 -25.141 1.00 98.06 98 PHE A N 1
ATOM 791 C CA . PHE A 1 98 ? 4.181 -4.339 -25.531 1.00 98.06 98 PHE A CA 1
ATOM 792 C C . PHE A 1 98 ? 5.679 -4.102 -25.287 1.00 98.06 98 PHE A C 1
ATOM 794 O O . PHE A 1 98 ? 6.407 -3.721 -26.210 1.00 98.06 98 PHE A O 1
ATOM 801 N N . PHE A 1 99 ? 6.179 -4.372 -24.076 1.00 98.06 99 PHE A N 1
ATOM 802 C CA . PHE A 1 99 ? 7.594 -4.140 -23.771 1.00 98.06 99 PHE A CA 1
ATOM 803 C C . PHE A 1 99 ? 8.533 -5.140 -24.457 1.00 98.06 99 PHE A C 1
ATOM 805 O O . PHE A 1 99 ? 9.650 -4.761 -24.816 1.00 98.06 99 PHE A O 1
ATOM 812 N N . ARG A 1 100 ? 8.090 -6.376 -24.730 1.00 97.88 100 ARG A N 1
ATOM 813 C CA . ARG A 1 100 ? 8.830 -7.341 -25.567 1.00 97.88 100 ARG A CA 1
ATOM 814 C C . ARG A 1 100 ? 8.940 -6.877 -27.018 1.00 97.88 100 ARG A C 1
ATOM 816 O O . ARG A 1 100 ? 10.028 -6.942 -27.598 1.00 97.88 100 ARG A O 1
ATOM 823 N N . ALA A 1 101 ? 7.859 -6.351 -27.588 1.00 97.19 101 ALA A N 1
ATOM 824 C CA . ALA A 1 101 ? 7.875 -5.761 -28.923 1.00 97.19 101 ALA A CA 1
ATOM 825 C C . ALA A 1 101 ? 8.795 -4.532 -28.975 1.00 97.19 101 ALA A C 1
ATOM 827 O O . ALA A 1 101 ? 9.604 -4.410 -29.895 1.00 97.19 101 ALA A O 1
ATOM 828 N N . LEU A 1 102 ? 8.740 -3.665 -27.957 1.00 95.69 102 LEU A N 1
ATOM 829 C CA . LEU A 1 102 ? 9.622 -2.501 -27.833 1.00 95.69 102 LEU A CA 1
ATOM 830 C C . LEU A 1 102 ? 11.099 -2.912 -27.701 1.00 95.69 102 LEU A C 1
ATOM 832 O O . LEU A 1 102 ? 11.963 -2.337 -28.358 1.00 95.69 102 LEU A O 1
ATOM 836 N N . HIS A 1 103 ? 11.387 -3.954 -26.915 1.00 95.69 103 HIS A N 1
ATOM 837 C CA . HIS A 1 103 ? 12.738 -4.496 -26.748 1.00 95.69 103 HIS A CA 1
ATOM 838 C C . HIS A 1 103 ? 13.314 -5.088 -28.044 1.00 95.69 103 HIS A C 1
ATOM 840 O O . HIS A 1 103 ? 14.526 -5.064 -28.256 1.00 95.69 103 HIS A O 1
ATOM 846 N N . SER A 1 104 ? 12.446 -5.597 -28.919 1.00 94.19 104 SER A N 1
ATOM 847 C CA . SER A 1 104 ? 12.826 -6.217 -30.194 1.00 94.19 104 SER A CA 1
ATOM 848 C C . SER A 1 104 ? 13.174 -5.200 -31.290 1.00 94.19 104 SER A C 1
ATOM 850 O O . SER A 1 104 ? 13.643 -5.585 -32.363 1.00 94.19 104 SER A O 1
ATOM 852 N N . ARG A 1 105 ? 12.960 -3.899 -31.052 1.00 92.69 105 ARG A N 1
ATOM 853 C CA . ARG A 1 105 ? 13.277 -2.844 -32.023 1.00 92.69 105 ARG A CA 1
ATOM 854 C C . ARG A 1 105 ? 14.783 -2.598 -32.131 1.00 92.69 105 ARG A C 1
ATOM 856 O O . ARG A 1 105 ? 15.555 -2.834 -31.203 1.00 92.69 105 ARG A O 1
ATOM 863 N N . ARG A 1 106 ? 15.211 -2.108 -33.301 1.00 80.94 106 ARG A N 1
ATOM 864 C CA . ARG A 1 106 ? 16.634 -1.888 -33.623 1.00 80.94 106 ARG A CA 1
ATOM 865 C C . ARG A 1 106 ? 17.221 -0.636 -32.964 1.00 80.94 106 ARG A C 1
ATOM 867 O O . ARG A 1 106 ? 18.438 -0.574 -32.801 1.00 80.94 106 ARG A O 1
ATOM 874 N N . ALA A 1 107 ? 16.400 0.350 -32.594 1.00 83.56 107 ALA A N 1
ATOM 875 C CA . ALA A 1 107 ? 16.889 1.570 -31.961 1.00 83.56 107 ALA A CA 1
ATOM 876 C C . ALA A 1 107 ? 17.397 1.284 -30.539 1.00 83.56 107 ALA A C 1
ATOM 878 O O . ALA A 1 107 ? 16.726 0.641 -29.730 1.00 83.56 107 ALA A O 1
ATOM 879 N N . GLY A 1 108 ? 18.594 1.784 -30.221 1.00 85.88 108 GLY A N 1
ATOM 880 C CA . GLY A 1 108 ? 19.245 1.518 -28.937 1.00 85.88 108 GLY A CA 1
ATOM 881 C C . GLY A 1 108 ? 18.454 2.023 -27.725 1.00 85.88 108 GLY A C 1
ATOM 882 O O . GLY A 1 108 ? 18.476 1.368 -26.683 1.00 85.88 108 GLY A O 1
ATOM 883 N N . SER A 1 109 ? 17.740 3.149 -27.847 1.00 88.31 109 SER A N 1
ATOM 884 C CA . SER A 1 109 ? 16.915 3.696 -26.763 1.00 88.31 109 SER A CA 1
ATOM 885 C C . SER A 1 109 ? 15.636 2.888 -26.537 1.00 88.31 109 SER A C 1
ATOM 887 O O . SER A 1 109 ? 15.372 2.473 -25.409 1.00 88.31 109 SER A O 1
ATOM 889 N N . GLU A 1 110 ? 14.893 2.554 -27.596 1.00 92.06 110 GLU A N 1
ATOM 890 C CA . GLU A 1 110 ? 13.704 1.690 -27.522 1.00 92.06 110 GLU A CA 1
ATOM 891 C C . GLU A 1 110 ? 14.035 0.331 -26.899 1.00 92.06 110 GLU A C 1
ATOM 893 O O . GLU A 1 110 ? 13.349 -0.121 -25.981 1.00 92.06 110 GLU A O 1
ATOM 898 N N . LYS A 1 111 ? 15.154 -0.282 -27.306 1.00 94.56 111 LYS A N 1
ATOM 899 C CA . LYS A 1 111 ? 15.609 -1.553 -26.737 1.00 94.56 111 LYS A CA 1
ATOM 900 C C . LYS A 1 111 ? 15.834 -1.468 -25.224 1.00 94.56 111 LYS A C 1
ATOM 902 O O . LYS A 1 111 ? 15.420 -2.372 -24.491 1.00 94.56 111 LYS A O 1
ATOM 907 N N . LYS A 1 112 ? 16.472 -0.392 -24.746 1.00 94.81 112 LYS A N 1
ATOM 908 C CA . LYS A 1 112 ? 16.702 -0.150 -23.310 1.00 94.81 112 LYS A CA 1
ATOM 909 C C . LYS A 1 112 ? 15.392 0.086 -22.560 1.00 94.81 112 LYS A C 1
ATOM 911 O O . LYS A 1 112 ? 15.214 -0.470 -21.480 1.00 94.81 112 LYS A O 1
ATOM 916 N N . ARG A 1 113 ? 14.463 0.853 -23.138 1.00 95.81 113 ARG A N 1
ATOM 917 C CA . ARG A 1 113 ? 13.125 1.089 -22.571 1.00 95.81 113 ARG A CA 1
ATOM 918 C C . ARG A 1 113 ? 12.327 -0.208 -22.442 1.00 95.81 113 ARG A C 1
ATOM 920 O O . ARG A 1 113 ? 11.775 -0.479 -21.379 1.00 95.81 113 ARG A O 1
ATOM 927 N N . GLY A 1 114 ? 12.335 -1.032 -23.491 1.00 96.81 114 GLY A N 1
ATOM 928 C CA . GLY A 1 114 ? 11.758 -2.375 -23.491 1.00 96.81 114 GLY A CA 1
ATOM 929 C C . GLY A 1 114 ? 12.342 -3.253 -22.386 1.00 96.81 114 GLY A C 1
ATOM 930 O O . GLY A 1 114 ? 11.602 -3.827 -21.594 1.00 96.81 114 GLY A O 1
ATOM 931 N N . ALA A 1 115 ? 13.674 -3.283 -22.266 1.00 97.12 115 ALA A N 1
ATOM 932 C CA . ALA A 1 115 ? 14.358 -4.049 -21.224 1.00 97.12 115 ALA A CA 1
ATOM 933 C C . ALA A 1 115 ? 13.985 -3.583 -19.805 1.00 97.12 115 ALA A C 1
ATOM 935 O O . ALA A 1 115 ? 13.745 -4.412 -18.928 1.00 97.12 115 ALA A O 1
ATOM 936 N N . ALA A 1 116 ? 13.911 -2.268 -19.580 1.00 97.19 116 ALA A N 1
ATOM 937 C CA . ALA A 1 116 ? 13.542 -1.695 -18.289 1.00 97.19 116 ALA A CA 1
ATOM 938 C C . ALA A 1 116 ? 12.092 -2.036 -17.898 1.00 97.19 116 ALA A C 1
ATOM 940 O O . ALA A 1 116 ? 11.840 -2.412 -16.753 1.00 97.19 116 ALA A O 1
ATOM 941 N N . GLY A 1 117 ? 11.155 -1.971 -18.852 1.00 98.00 117 GLY A N 1
ATOM 942 C CA . GLY A 1 117 ? 9.763 -2.367 -18.628 1.00 98.00 117 GLY A CA 1
ATOM 943 C C . GLY A 1 117 ? 9.607 -3.857 -18.325 1.00 98.00 117 GLY A C 1
ATOM 944 O O . GLY A 1 117 ? 8.975 -4.211 -17.333 1.00 98.00 117 GLY A O 1
ATOM 945 N N . ILE A 1 118 ? 10.269 -4.729 -19.096 1.00 98.31 118 ILE A N 1
ATOM 946 C CA . ILE A 1 118 ? 10.286 -6.183 -18.840 1.00 98.31 118 ILE A CA 1
ATOM 947 C C . ILE A 1 118 ? 10.844 -6.487 -17.445 1.00 98.31 118 ILE A C 1
ATOM 949 O O . ILE A 1 118 ? 10.288 -7.317 -16.730 1.00 98.31 118 ILE A O 1
ATOM 953 N N . LYS A 1 119 ? 11.925 -5.809 -17.034 1.00 98.12 119 LYS A N 1
ATOM 954 C CA . LYS A 1 119 ? 12.523 -5.993 -15.704 1.00 98.12 119 LYS A CA 1
ATOM 955 C C . LYS A 1 119 ? 11.522 -5.684 -14.586 1.00 98.12 119 LYS A C 1
ATOM 957 O O . LYS A 1 119 ? 11.426 -6.462 -13.640 1.00 98.12 119 LYS A O 1
ATOM 962 N N . PHE A 1 120 ? 10.762 -4.595 -14.710 1.00 98.44 120 PHE A N 1
ATOM 963 C CA . PHE A 1 120 ? 9.721 -4.258 -13.739 1.00 98.44 120 PHE A CA 1
ATOM 964 C C . PHE A 1 120 ? 8.565 -5.265 -13.754 1.00 98.44 120 PHE A C 1
ATOM 966 O O . PHE A 1 120 ? 8.146 -5.726 -12.696 1.00 98.44 120 PHE A O 1
ATOM 973 N N . LEU A 1 121 ? 8.079 -5.656 -14.936 1.00 98.44 121 LEU A N 1
ATOM 974 C CA . LEU A 1 121 ? 6.993 -6.634 -15.049 1.00 98.44 121 LEU A CA 1
ATOM 975 C C . LEU A 1 121 ? 7.388 -8.000 -14.478 1.00 98.44 121 LEU A C 1
ATOM 977 O O . LEU A 1 121 ? 6.571 -8.634 -13.819 1.00 98.44 121 LEU A O 1
ATOM 981 N N . LYS A 1 122 ? 8.651 -8.421 -14.626 1.00 98.25 122 LYS A N 1
ATOM 982 C CA . LYS A 1 122 ? 9.158 -9.631 -13.965 1.00 98.25 122 LYS A CA 1
ATOM 983 C C . LYS A 1 122 ? 8.999 -9.548 -12.443 1.00 98.25 122 LYS A C 1
ATOM 985 O O . LYS A 1 122 ? 8.528 -10.505 -11.844 1.00 98.25 122 LYS A O 1
ATOM 990 N N . TYR A 1 123 ? 9.332 -8.415 -11.824 1.00 97.69 123 TYR A N 1
ATOM 991 C CA . TYR A 1 123 ? 9.085 -8.206 -10.392 1.00 97.69 123 TYR A CA 1
ATOM 992 C C . TYR A 1 123 ? 7.583 -8.258 -10.062 1.00 97.69 123 TYR A C 1
ATOM 994 O O . TYR A 1 123 ? 7.165 -8.997 -9.169 1.00 97.69 123 TYR A O 1
ATOM 1002 N N . LEU A 1 124 ? 6.766 -7.521 -10.822 1.00 97.50 124 LEU A N 1
ATOM 1003 C CA . LEU A 1 124 ? 5.325 -7.407 -10.588 1.00 97.50 124 LEU A CA 1
ATOM 1004 C C . LEU A 1 124 ? 4.584 -8.741 -10.775 1.00 97.50 124 LEU A C 1
ATOM 1006 O O . LEU A 1 124 ? 3.558 -8.954 -10.140 1.00 97.50 124 LEU A O 1
ATOM 1010 N N . SER A 1 125 ? 5.116 -9.663 -11.584 1.00 97.31 125 SER A N 1
ATOM 1011 C CA . SER A 1 125 ? 4.524 -10.991 -11.793 1.00 97.31 125 SER A CA 1
ATOM 1012 C C . SER A 1 125 ? 4.323 -11.777 -10.492 1.00 97.31 125 SER A C 1
ATOM 1014 O O . SER A 1 125 ? 3.341 -12.504 -10.372 1.00 97.31 125 SER A O 1
ATOM 1016 N N . SER A 1 126 ? 5.171 -11.561 -9.478 1.00 95.75 126 SER A N 1
ATOM 1017 C CA . SER A 1 126 ? 5.027 -12.206 -8.165 1.00 95.75 126 SER A CA 1
ATOM 1018 C C . SER A 1 126 ? 3.745 -11.791 -7.427 1.00 95.75 126 SER A C 1
ATOM 1020 O O . SER A 1 126 ? 3.145 -12.607 -6.735 1.00 95.75 126 SER A O 1
ATOM 1022 N N . PHE A 1 127 ? 3.257 -10.563 -7.639 1.00 95.69 127 PHE A N 1
ATOM 1023 C CA . PHE A 1 127 ? 1.985 -10.073 -7.088 1.00 95.69 127 PHE A CA 1
ATOM 1024 C C . PHE A 1 127 ? 0.759 -10.681 -7.775 1.00 95.69 127 PHE A C 1
ATOM 1026 O O . PHE A 1 127 ? -0.341 -10.624 -7.230 1.00 95.69 127 PHE A O 1
ATOM 1033 N N . LEU A 1 128 ? 0.952 -11.258 -8.960 1.00 96.06 128 LEU A N 1
ATOM 1034 C CA . LEU A 1 128 ? -0.071 -11.931 -9.754 1.00 96.06 128 LEU A CA 1
ATOM 1035 C C . LEU A 1 128 ? 0.104 -13.454 -9.752 1.00 96.06 128 LEU A C 1
ATOM 1037 O O . LEU A 1 128 ? -0.574 -14.125 -10.525 1.00 96.06 128 LEU A O 1
ATOM 1041 N N . ALA A 1 129 ? 0.990 -14.003 -8.913 1.00 94.75 129 ALA A N 1
ATOM 1042 C CA . ALA A 1 129 ? 1.325 -15.426 -8.918 1.00 94.75 129 ALA A CA 1
ATOM 1043 C C . ALA A 1 129 ? 0.113 -16.327 -8.634 1.00 94.75 129 ALA A C 1
ATOM 1045 O O . ALA A 1 129 ? -0.041 -17.358 -9.283 1.00 94.75 129 ALA A O 1
ATOM 1046 N N . THR A 1 130 ? -0.758 -15.920 -7.707 1.00 96.62 130 THR A N 1
ATOM 1047 C CA . THR A 1 130 ? -2.013 -16.620 -7.401 1.00 96.62 130 THR A CA 1
ATOM 1048 C C . THR A 1 130 ? -3.173 -15.638 -7.283 1.00 96.62 130 THR A C 1
ATOM 1050 O O . THR A 1 130 ? -2.971 -14.443 -7.030 1.00 96.62 130 THR A O 1
ATOM 1053 N N . GLU A 1 131 ? -4.398 -16.136 -7.459 1.00 97.25 131 GLU A N 1
ATOM 1054 C CA . GLU A 1 131 ? -5.611 -15.332 -7.298 1.00 97.25 131 GLU A CA 1
ATOM 1055 C C . GLU A 1 131 ? -5.765 -14.848 -5.852 1.00 97.25 131 GLU A C 1
ATOM 1057 O O . GLU A 1 131 ? -6.112 -13.691 -5.614 1.0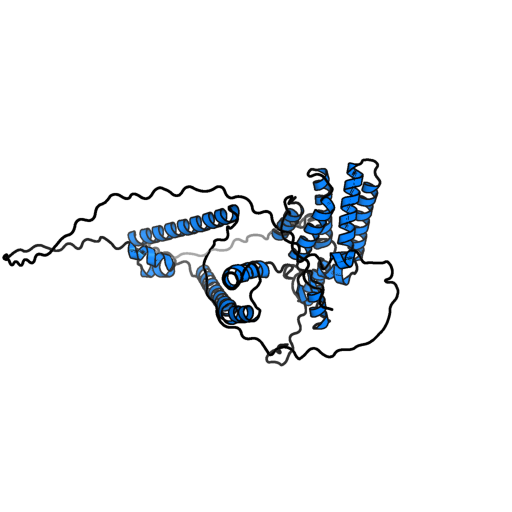0 97.25 131 GLU A O 1
ATOM 1062 N N . GLU A 1 132 ? -5.450 -15.702 -4.878 1.00 94.56 132 GLU A N 1
ATOM 1063 C CA . GLU A 1 132 ? -5.555 -15.391 -3.454 1.00 94.56 132 GLU A CA 1
ATOM 1064 C C . GLU A 1 132 ? -4.632 -14.238 -3.079 1.00 94.56 132 GLU A C 1
ATOM 1066 O O . GLU A 1 132 ? -5.056 -13.339 -2.358 1.00 94.56 132 GLU A O 1
ATOM 1071 N N . TYR A 1 133 ? -3.388 -14.231 -3.576 1.00 95.25 133 TYR A N 1
ATOM 1072 C CA . TYR A 1 133 ? -2.455 -13.145 -3.286 1.00 95.25 133 TYR A CA 1
ATOM 1073 C C . TYR A 1 133 ? -2.843 -11.854 -4.009 1.00 95.25 133 TYR A C 1
ATOM 1075 O O . TYR A 1 133 ? -2.779 -10.778 -3.414 1.00 95.25 133 TYR A O 1
ATOM 1083 N N . TRP A 1 134 ? -3.317 -11.955 -5.253 1.00 97.62 134 TRP A N 1
ATOM 1084 C CA . TRP A 1 134 ? -3.846 -10.814 -6.000 1.00 97.62 134 TRP A CA 1
ATOM 1085 C C . TRP A 1 134 ? -5.045 -10.159 -5.297 1.00 97.62 134 TRP A C 1
ATOM 1087 O O . TRP A 1 134 ? -5.139 -8.928 -5.235 1.00 97.62 134 TRP A O 1
ATOM 1097 N N . LYS A 1 135 ? -5.948 -10.950 -4.704 1.00 97.06 135 LYS A N 1
ATOM 1098 C CA . LYS A 1 135 ? -7.071 -10.425 -3.914 1.00 97.06 135 LYS A CA 1
ATOM 1099 C C . LYS A 1 135 ? -6.602 -9.572 -2.738 1.00 97.06 135 LYS A C 1
ATOM 1101 O O . LYS A 1 135 ? -7.238 -8.568 -2.456 1.00 97.06 135 LYS A O 1
ATOM 1106 N N . GLN A 1 136 ? -5.464 -9.872 -2.115 1.00 96.38 136 GLN A N 1
ATOM 1107 C CA . GLN A 1 136 ? -5.022 -9.129 -0.927 1.00 96.38 136 GLN A CA 1
ATOM 1108 C C . GLN A 1 136 ? -4.777 -7.639 -1.201 1.00 96.38 136 GLN A C 1
ATOM 1110 O O . GLN A 1 136 ? -4.905 -6.825 -0.299 1.00 96.38 136 GLN A O 1
ATOM 1115 N N . TRP A 1 137 ? -4.444 -7.234 -2.423 1.00 95.81 137 TRP A N 1
ATOM 1116 C CA . TRP A 1 137 ? -4.160 -5.825 -2.723 1.00 95.81 137 TRP A CA 1
ATOM 1117 C C . TRP A 1 137 ? -5.082 -5.212 -3.780 1.00 95.81 137 TRP A C 1
ATOM 1119 O O . TRP A 1 137 ? -5.115 -3.991 -3.919 1.00 95.81 137 TRP A O 1
ATOM 1129 N N . SER A 1 138 ? -5.832 -6.019 -4.530 1.00 96.75 138 SER A N 1
ATOM 1130 C CA . SER A 1 138 ? -6.698 -5.549 -5.617 1.00 96.75 138 SER A CA 1
ATOM 1131 C C . SER A 1 138 ? -8.047 -5.006 -5.134 1.00 96.75 138 SER A C 1
ATOM 1133 O O . SER A 1 138 ? -8.465 -5.195 -3.990 1.00 96.75 138 SER A O 1
ATOM 1135 N N . ARG A 1 139 ? -8.789 -4.352 -6.040 1.00 96.38 139 ARG A N 1
ATOM 1136 C CA . ARG A 1 139 ? -10.183 -3.955 -5.783 1.00 96.38 139 ARG A CA 1
ATOM 1137 C C . ARG A 1 139 ? -11.077 -5.165 -5.502 1.00 96.38 139 ARG A C 1
ATOM 1139 O O . ARG A 1 139 ? -11.984 -5.033 -4.690 1.00 96.38 139 ARG A O 1
ATOM 1146 N N . ALA A 1 140 ? -10.808 -6.321 -6.108 1.00 97.62 140 ALA A N 1
ATOM 1147 C CA . ALA A 1 140 ? -11.593 -7.534 -5.888 1.00 97.62 140 ALA A CA 1
ATOM 1148 C C . ALA A 1 140 ? -11.588 -7.973 -4.418 1.00 97.62 140 ALA A C 1
ATOM 1150 O O . ALA A 1 140 ? -12.653 -8.164 -3.841 1.00 97.62 140 ALA A O 1
ATOM 1151 N N . GLY A 1 141 ? -10.424 -8.034 -3.762 1.00 97.25 141 GLY A N 1
ATOM 1152 C CA . GLY A 1 141 ? -10.406 -8.395 -2.341 1.00 97.25 141 GLY A CA 1
ATOM 1153 C C . GLY A 1 141 ? -11.016 -7.334 -1.432 1.00 97.25 141 GLY A C 1
ATOM 1154 O O . GLY A 1 141 ? -11.559 -7.673 -0.387 1.00 97.25 141 GLY A O 1
ATOM 1155 N N . VAL A 1 142 ? -11.005 -6.061 -1.838 1.00 97.19 142 VAL A N 1
ATOM 1156 C CA . VAL A 1 142 ? -11.730 -4.999 -1.122 1.00 97.19 142 VAL A CA 1
ATOM 1157 C C . VAL A 1 142 ? -13.239 -5.223 -1.201 1.00 97.19 142 VAL A C 1
ATOM 1159 O O . VAL A 1 142 ? -13.918 -5.067 -0.192 1.00 97.19 142 VAL A O 1
ATOM 1162 N N . LEU A 1 143 ? -13.763 -5.614 -2.367 1.00 97.75 143 LEU A N 1
ATOM 1163 C CA . LEU A 1 143 ? -15.175 -5.977 -2.520 1.00 97.75 143 LEU A CA 1
ATOM 1164 C C . LEU A 1 143 ? -15.525 -7.200 -1.659 1.00 97.75 143 LEU A C 1
ATOM 1166 O O . LEU A 1 143 ? -16.520 -7.169 -0.936 1.00 97.75 143 LEU A O 1
ATOM 1170 N N . ASP A 1 144 ? -14.675 -8.230 -1.665 1.00 97.19 144 ASP A N 1
ATOM 1171 C CA . ASP A 1 144 ? -14.861 -9.430 -0.842 1.00 97.19 144 ASP A CA 1
ATOM 1172 C C . ASP A 1 144 ? -14.845 -9.102 0.663 1.00 97.19 144 ASP A C 1
ATOM 1174 O O . ASP A 1 144 ? -15.660 -9.616 1.435 1.00 97.19 144 ASP A O 1
ATOM 1178 N N . ALA A 1 145 ? -13.930 -8.232 1.098 1.00 97.38 145 ALA A N 1
ATOM 1179 C CA . ALA A 1 145 ? -13.839 -7.767 2.479 1.00 97.38 145 ALA A CA 1
ATOM 1180 C C . ALA A 1 145 ? -15.063 -6.934 2.883 1.00 97.38 145 ALA A C 1
ATOM 1182 O O . ALA A 1 145 ? -15.624 -7.156 3.955 1.00 97.38 145 ALA A O 1
ATOM 1183 N N . ALA A 1 146 ? -15.516 -6.028 2.014 1.00 97.75 146 ALA A N 1
ATOM 1184 C CA . ALA A 1 146 ? -16.703 -5.204 2.233 1.00 97.75 146 ALA A CA 1
ATOM 1185 C C . ALA A 1 146 ? -17.956 -6.067 2.421 1.00 97.75 146 ALA A C 1
ATOM 1187 O O . ALA A 1 146 ? -18.685 -5.908 3.400 1.00 97.75 146 ALA A O 1
ATOM 1188 N N . ALA A 1 147 ? -18.145 -7.052 1.537 1.00 97.94 147 ALA A N 1
ATOM 1189 C CA . ALA A 1 147 ? -19.236 -8.015 1.630 1.00 97.94 147 ALA A CA 1
ATOM 1190 C C . ALA A 1 147 ? -19.184 -8.829 2.934 1.00 97.94 147 ALA A C 1
ATOM 1192 O O . ALA A 1 147 ? -20.221 -9.089 3.538 1.00 97.94 147 ALA A O 1
ATOM 1193 N N . THR A 1 148 ? -17.982 -9.192 3.392 1.00 96.81 148 THR A N 1
ATOM 1194 C CA . THR A 1 148 ? -17.786 -9.946 4.643 1.00 96.81 148 THR A CA 1
ATOM 1195 C C . THR A 1 148 ? -18.139 -9.117 5.876 1.00 96.81 148 THR A C 1
ATOM 1197 O O . THR A 1 148 ? -18.756 -9.631 6.804 1.00 96.81 148 THR A O 1
ATOM 1200 N N . LEU A 1 149 ? -17.765 -7.836 5.880 1.00 96.25 149 LEU A N 1
ATOM 1201 C CA . LEU A 1 149 ? -18.009 -6.913 6.990 1.00 96.25 149 LEU A CA 1
ATOM 1202 C C . LEU A 1 149 ? -19.423 -6.308 6.977 1.00 96.25 149 LEU A C 1
ATOM 1204 O O . LEU A 1 149 ? -19.829 -5.699 7.963 1.00 96.25 149 LEU A O 1
ATOM 1208 N N . GLY A 1 150 ? -20.164 -6.445 5.873 1.00 96.94 150 GLY A N 1
ATOM 1209 C CA . GLY A 1 150 ? -21.469 -5.805 5.698 1.00 96.94 150 GLY A CA 1
ATOM 1210 C C . GLY A 1 150 ? -21.381 -4.282 5.551 1.00 96.94 150 GLY A C 1
ATOM 1211 O O . GLY A 1 150 ? -22.296 -3.577 5.968 1.00 96.94 150 GLY A O 1
ATOM 1212 N N . VAL A 1 151 ? -20.281 -3.779 4.983 1.00 97.19 151 VAL A N 1
ATOM 1213 C CA . VAL A 1 151 ? -20.016 -2.343 4.774 1.00 97.19 151 VAL A CA 1
ATOM 1214 C C . VAL A 1 151 ? -19.811 -2.044 3.291 1.00 97.19 151 VAL A C 1
ATOM 1216 O O . VAL A 1 151 ? -19.700 -2.952 2.465 1.00 97.19 151 VAL A O 1
ATOM 1219 N N . THR A 1 152 ? -19.757 -0.767 2.926 1.00 96.94 152 THR A N 1
ATOM 1220 C CA . THR A 1 152 ? -19.420 -0.354 1.560 1.00 96.94 152 THR A CA 1
ATOM 1221 C C . THR A 1 152 ? -17.919 -0.524 1.278 1.00 96.94 152 THR A C 1
ATOM 1223 O O . THR A 1 152 ? -17.095 -0.441 2.192 1.00 96.94 152 THR A O 1
ATOM 1226 N N . PRO A 1 153 ? -17.503 -0.740 0.016 1.00 94.94 153 PRO A N 1
ATOM 1227 C CA . PRO A 1 153 ? -16.085 -0.871 -0.335 1.00 94.94 153 PRO A CA 1
ATOM 1228 C C . PRO A 1 153 ? -15.218 0.339 0.035 1.00 94.94 153 PRO A C 1
ATOM 1230 O O . PRO A 1 153 ? -14.002 0.210 0.159 1.00 94.94 153 PRO A O 1
ATOM 1233 N N . GLU A 1 154 ? -15.824 1.516 0.170 1.00 93.00 154 GLU A N 1
ATOM 1234 C CA . GLU A 1 154 ? -15.176 2.770 0.556 1.00 93.00 154 GLU A CA 1
ATOM 1235 C C . GLU A 1 154 ? -14.906 2.843 2.068 1.00 93.00 154 GLU A C 1
ATOM 1237 O O . GLU A 1 154 ? -13.989 3.543 2.493 1.00 93.00 154 GLU A O 1
ATOM 1242 N N . GLU A 1 155 ? -15.663 2.092 2.871 1.00 92.06 155 GLU A N 1
ATOM 1243 C CA . GLU A 1 155 ? -15.488 1.982 4.323 1.00 92.06 155 GLU A CA 1
ATOM 1244 C C . GLU A 1 155 ? -14.413 0.957 4.711 1.00 92.06 155 GLU A C 1
ATOM 1246 O O . GLU A 1 155 ? -13.944 0.954 5.851 1.00 92.06 155 GLU A O 1
ATOM 1251 N N . VAL A 1 156 ? -13.982 0.102 3.776 1.00 93.69 156 VAL A N 1
ATOM 1252 C CA . VAL A 1 156 ? -12.898 -0.853 4.021 1.00 93.69 156 VAL A CA 1
ATOM 1253 C C . VAL A 1 156 ? -11.564 -0.102 4.102 1.00 93.69 156 VAL A C 1
ATOM 1255 O O . VAL A 1 156 ? -11.136 0.510 3.115 1.00 93.69 156 VAL A O 1
ATOM 1258 N N . PRO A 1 157 ? -10.848 -0.164 5.239 1.00 89.62 157 PRO A N 1
ATOM 1259 C CA . PRO A 1 157 ? -9.559 0.495 5.361 1.00 89.62 157 PRO A CA 1
ATOM 1260 C C . PRO A 1 157 ? -8.566 -0.133 4.381 1.00 89.62 157 PRO A C 1
ATOM 1262 O O . PRO A 1 157 ? -8.368 -1.344 4.362 1.00 89.62 157 PRO A O 1
ATOM 1265 N N . ARG A 1 158 ? -7.922 0.700 3.558 1.00 89.25 158 ARG A N 1
ATOM 1266 C CA . ARG A 1 158 ? -6.873 0.254 2.620 1.00 89.25 158 ARG A CA 1
ATOM 1267 C C . ARG A 1 158 ? -5.483 0.719 3.004 1.00 89.25 158 ARG A C 1
ATOM 1269 O O . ARG A 1 158 ? -4.514 0.358 2.350 1.00 89.25 158 ARG A O 1
ATOM 1276 N N . THR A 1 159 ? -5.366 1.553 4.027 1.00 84.56 159 THR A N 1
ATOM 1277 C CA . THR A 1 159 ? -4.085 2.088 4.475 1.00 84.56 159 THR A CA 1
ATOM 1278 C C . THR A 1 159 ? -4.000 1.985 5.980 1.00 84.56 159 THR A C 1
ATOM 1280 O O . THR A 1 159 ? -4.988 2.163 6.692 1.00 84.56 159 THR A O 1
ATOM 1283 N N . THR A 1 160 ? -2.788 1.758 6.456 1.00 74.19 160 THR A N 1
ATOM 1284 C CA . THR A 1 160 ? -2.416 1.909 7.856 1.00 74.19 160 THR A CA 1
ATOM 1285 C C . THR A 1 160 ? -1.877 3.320 8.122 1.00 74.19 160 THR A C 1
ATOM 1287 O O . THR A 1 160 ? -1.201 3.531 9.115 1.00 74.19 160 THR A O 1
ATOM 1290 N N . ASN A 1 161 ? -2.175 4.332 7.287 1.00 65.94 161 ASN A N 1
ATOM 1291 C CA . ASN A 1 161 ? -1.607 5.688 7.438 1.00 65.94 161 ASN A CA 1
ATOM 1292 C C . ASN A 1 161 ? -1.916 6.334 8.795 1.00 65.94 161 ASN A C 1
ATOM 1294 O O . ASN A 1 161 ? -1.095 7.071 9.332 1.00 65.94 161 ASN A O 1
ATOM 1298 N N . HIS A 1 162 ? -3.084 6.045 9.371 1.00 67.00 162 HIS A N 1
ATOM 1299 C CA . HIS A 1 162 ? -3.409 6.468 10.734 1.00 67.00 162 HIS A CA 1
ATOM 1300 C C . HIS A 1 162 ? -2.436 5.860 11.763 1.00 67.00 162 HIS A C 1
ATOM 1302 O O . HIS A 1 162 ? -2.108 6.506 12.758 1.00 67.00 162 HIS A O 1
ATOM 1308 N N . LEU A 1 163 ? -1.908 4.662 11.488 1.00 69.25 163 LEU A N 1
ATOM 1309 C CA . LEU A 1 163 ? -0.813 4.052 12.240 1.00 69.25 163 LEU A CA 1
ATOM 1310 C C . LEU A 1 163 ? 0.540 4.686 11.915 1.00 69.25 163 LEU A C 1
ATOM 1312 O O . LEU A 1 163 ? 1.374 4.724 12.800 1.00 69.25 163 LEU A O 1
ATOM 1316 N N . GLU A 1 164 ? 0.790 5.223 10.718 1.00 71.00 164 GLU A N 1
ATOM 1317 C CA . GLU A 1 164 ? 2.064 5.903 10.422 1.00 71.00 164 GLU A CA 1
ATOM 1318 C C . GLU A 1 164 ? 2.219 7.230 11.164 1.00 71.00 164 GLU A C 1
ATOM 1320 O O . GLU A 1 164 ? 3.263 7.482 11.768 1.00 71.00 164 GLU A O 1
ATOM 1325 N N . SER A 1 165 ? 1.178 8.071 11.174 1.00 72.56 165 SER A N 1
ATOM 1326 C CA . SER A 1 165 ? 1.188 9.294 11.986 1.00 72.56 165 SER A CA 1
ATOM 1327 C C . SER A 1 165 ? 1.346 8.960 13.465 1.00 72.56 165 SER A C 1
ATOM 1329 O O . SER A 1 165 ? 2.114 9.612 14.172 1.00 72.56 165 SER A O 1
ATOM 1331 N N . HIS A 1 166 ? 0.673 7.898 13.914 1.00 75.75 166 HIS A N 1
ATOM 1332 C CA . HIS A 1 166 ? 0.822 7.402 15.272 1.00 75.75 166 HIS A CA 1
ATOM 1333 C C . HIS A 1 166 ? 2.233 6.852 15.517 1.00 75.75 166 HIS A C 1
ATOM 1335 O O . HIS A 1 166 ? 2.831 7.172 16.529 1.00 75.75 166 HIS A O 1
ATOM 1341 N N . ASN A 1 167 ? 2.828 6.128 14.570 1.00 80.25 167 ASN A N 1
ATOM 1342 C CA . ASN A 1 167 ? 4.189 5.603 14.660 1.00 80.25 167 ASN A CA 1
ATOM 1343 C C . ASN A 1 167 ? 5.222 6.724 14.740 1.00 80.25 167 ASN A C 1
ATOM 1345 O O . ASN A 1 167 ? 6.188 6.596 15.485 1.00 80.25 167 ASN A O 1
ATOM 1349 N N . ASN A 1 168 ? 5.040 7.813 13.996 1.00 81.44 168 ASN A N 1
ATOM 1350 C CA . ASN A 1 168 ? 5.918 8.976 14.085 1.00 81.44 168 ASN A CA 1
ATOM 1351 C C . ASN A 1 168 ? 5.804 9.652 15.452 1.00 81.44 168 ASN A C 1
ATOM 1353 O O . ASN A 1 168 ? 6.828 9.991 16.034 1.00 81.44 168 ASN A O 1
ATOM 1357 N N . HIS A 1 169 ? 4.589 9.779 15.987 1.00 83.12 169 HIS A N 1
ATOM 1358 C CA . HIS A 1 169 ? 4.355 10.290 17.337 1.00 83.12 169 HIS A CA 1
ATOM 1359 C C . HIS A 1 169 ? 4.950 9.363 18.410 1.00 83.12 169 HIS A C 1
ATOM 1361 O O . HIS A 1 169 ? 5.700 9.814 19.264 1.00 83.12 169 HIS A O 1
ATOM 1367 N N . LEU A 1 170 ? 4.738 8.047 18.309 1.00 85.31 170 LEU A N 1
ATOM 1368 C CA . LEU A 1 170 ? 5.359 7.044 19.177 1.00 85.31 170 LEU A CA 1
ATOM 1369 C C . LEU A 1 170 ? 6.884 7.162 19.155 1.00 85.31 170 LEU A C 1
ATOM 1371 O O . LEU A 1 170 ? 7.525 7.270 20.198 1.00 85.31 170 LEU A O 1
ATOM 1375 N N . LYS A 1 171 ? 7.479 7.155 17.960 1.00 85.56 171 LYS A N 1
ATOM 1376 C CA . LYS A 1 171 ? 8.934 7.206 17.790 1.00 85.56 171 LYS A CA 1
ATOM 1377 C C . LYS A 1 171 ? 9.524 8.537 18.249 1.00 85.56 171 LYS A C 1
ATOM 1379 O O . LYS A 1 171 ? 10.586 8.523 18.858 1.00 85.56 171 LYS A O 1
ATOM 1384 N N . GLY A 1 172 ? 8.869 9.651 17.934 1.00 88.62 172 GLY A N 1
ATOM 1385 C CA . GLY A 1 172 ? 9.363 11.000 18.197 1.00 88.62 172 GLY A CA 1
ATOM 1386 C C . GLY A 1 172 ? 9.135 11.466 19.628 1.00 88.62 172 GLY A C 1
ATOM 1387 O O . GLY A 1 172 ? 10.058 11.987 20.241 1.00 88.62 172 GLY A O 1
ATOM 1388 N N . ASP A 1 173 ? 7.941 11.241 20.167 1.00 89.56 173 ASP A N 1
ATOM 1389 C CA . ASP A 1 173 ? 7.519 11.888 21.411 1.00 89.56 173 ASP A CA 1
ATOM 1390 C C . ASP A 1 173 ? 7.700 10.963 22.621 1.00 89.56 173 ASP A C 1
ATOM 1392 O O . ASP A 1 173 ? 7.979 11.438 23.716 1.00 89.56 173 ASP A O 1
ATOM 1396 N N . TYR A 1 174 ? 7.613 9.640 22.428 1.00 90.12 174 TYR A N 1
ATOM 1397 C CA . TYR A 1 174 ? 7.770 8.669 23.519 1.00 90.12 174 TYR A CA 1
ATOM 1398 C C . TYR A 1 174 ? 9.120 7.957 23.494 1.00 90.12 174 TYR A C 1
ATOM 1400 O O . TYR A 1 174 ? 9.772 7.801 24.526 1.00 90.12 174 TYR A O 1
ATOM 1408 N N . PHE A 1 175 ? 9.555 7.484 22.325 1.00 90.25 175 PHE A N 1
ATOM 1409 C CA . PHE A 1 175 ? 10.727 6.611 22.242 1.00 90.25 175 PHE A CA 1
ATOM 1410 C C . PHE A 1 175 ? 12.032 7.327 21.905 1.00 90.25 175 PHE A C 1
ATOM 1412 O O . PHE A 1 175 ? 13.079 6.715 22.103 1.00 90.25 175 PHE A O 1
ATOM 1419 N N . ALA A 1 176 ? 12.011 8.585 21.454 1.00 89.44 176 ALA A N 1
ATOM 1420 C CA . ALA A 1 176 ? 13.223 9.290 21.029 1.00 89.44 176 ALA A CA 1
ATOM 1421 C C . ALA A 1 176 ? 14.290 9.311 22.133 1.00 89.44 176 ALA A C 1
ATOM 1423 O O . ALA A 1 176 ? 15.421 8.883 21.895 1.00 89.44 176 ALA A O 1
ATOM 1424 N N . ASP A 1 177 ? 13.898 9.661 23.359 1.00 89.19 177 ASP A N 1
ATOM 1425 C CA . ASP A 1 177 ? 14.793 9.724 24.525 1.00 89.19 177 ASP A CA 1
ATOM 1426 C C . ASP A 1 177 ? 15.315 8.350 24.977 1.00 89.19 177 ASP A C 1
ATOM 1428 O O . ASP A 1 177 ? 16.318 8.245 25.684 1.00 89.19 177 ASP A O 1
ATOM 1432 N N . HIS A 1 178 ? 14.656 7.279 24.536 1.00 87.75 178 HIS A N 1
ATOM 1433 C CA . HIS A 1 178 ? 14.982 5.893 24.866 1.00 87.75 178 HIS A CA 1
ATOM 1434 C C . HIS A 1 178 ? 15.814 5.209 23.770 1.00 87.75 178 HIS A C 1
ATOM 1436 O O . HIS A 1 178 ? 16.188 4.039 23.907 1.00 87.75 178 HIS A O 1
ATOM 1442 N N . THR A 1 179 ? 16.099 5.912 22.669 1.00 86.06 179 THR A N 1
ATOM 1443 C CA . THR A 1 179 ? 16.985 5.421 21.610 1.00 86.06 179 THR A CA 1
ATOM 1444 C C . THR A 1 179 ? 18.435 5.791 21.909 1.00 86.06 179 THR A C 1
ATOM 1446 O O . THR A 1 179 ? 18.767 6.925 22.247 1.00 86.06 179 THR A O 1
ATOM 1449 N N . HIS A 1 180 ? 19.345 4.828 21.756 1.00 83.12 180 HIS A N 1
ATOM 1450 C CA . HIS A 1 180 ? 20.778 5.053 21.956 1.00 83.12 180 HIS A CA 1
ATOM 1451 C C . HIS A 1 180 ? 21.553 4.686 20.692 1.00 83.12 180 HIS A C 1
ATOM 1453 O O . HIS A 1 180 ? 21.595 3.525 20.280 1.00 83.12 180 HIS A O 1
ATOM 1459 N N . GLY A 1 181 ? 22.170 5.690 20.059 1.00 81.44 181 GLY A N 1
ATOM 1460 C CA . GLY A 1 181 ? 22.977 5.506 18.848 1.00 81.44 181 GLY A CA 1
ATOM 1461 C C . GLY A 1 181 ? 22.176 5.003 17.642 1.00 81.44 181 GLY A C 1
ATOM 1462 O O . GLY A 1 181 ? 22.673 4.166 16.892 1.00 81.44 181 GLY A O 1
ATOM 1463 N N . GLY A 1 182 ? 20.924 5.451 17.497 1.00 79.44 182 GLY A N 1
ATOM 1464 C CA . GLY A 1 182 ? 20.027 5.032 16.411 1.00 79.44 182 GLY A CA 1
ATOM 1465 C C . GLY A 1 182 ? 19.465 3.614 16.557 1.00 79.44 182 GLY A C 1
ATOM 1466 O O . GLY A 1 182 ? 18.812 3.120 15.642 1.00 79.44 182 GLY A O 1
ATOM 1467 N N . ARG A 1 183 ? 19.709 2.941 17.688 1.00 82.50 183 ARG A N 1
ATOM 1468 C CA . ARG A 1 183 ? 19.117 1.633 17.989 1.00 82.50 183 ARG A CA 1
ATOM 1469 C C . ARG A 1 183 ? 17.769 1.796 18.677 1.00 82.50 183 ARG A C 1
ATOM 1471 O O . ARG A 1 183 ? 17.580 2.721 19.466 1.00 82.50 183 ARG A O 1
ATOM 1478 N N . LEU A 1 184 ? 16.867 0.856 18.397 1.00 80.06 184 LEU A N 1
ATOM 1479 C CA . LEU A 1 184 ? 15.577 0.765 19.073 1.00 80.06 184 LEU A CA 1
ATOM 1480 C C . LEU A 1 184 ? 15.766 0.549 20.586 1.00 80.06 184 LEU A C 1
ATOM 1482 O O . LEU A 1 184 ? 16.751 -0.086 20.987 1.00 80.06 184 LEU A O 1
ATOM 1486 N N . PRO A 1 185 ? 14.831 1.042 21.420 1.00 86.19 185 PRO A N 1
ATOM 1487 C CA . PRO A 1 185 ? 14.833 0.763 22.849 1.00 86.19 185 PRO A CA 1
ATOM 1488 C C . PRO A 1 185 ? 14.810 -0.743 23.112 1.00 86.19 185 PRO A C 1
ATOM 1490 O O . PRO A 1 185 ? 14.268 -1.525 22.326 1.00 86.19 185 PRO A O 1
ATOM 1493 N N . ARG A 1 186 ? 15.372 -1.160 24.248 1.00 88.69 186 ARG A N 1
ATOM 1494 C CA . ARG A 1 186 ? 15.212 -2.540 24.714 1.00 88.69 186 ARG A CA 1
ATOM 1495 C C . ARG A 1 186 ? 13.727 -2.847 24.950 1.00 88.69 186 ARG A C 1
ATOM 1497 O O . ARG A 1 186 ? 12.951 -1.954 25.286 1.00 88.69 186 ARG A O 1
ATOM 1504 N N . LEU A 1 187 ? 13.346 -4.116 24.814 1.00 89.06 187 LEU A N 1
ATOM 1505 C CA . LEU A 1 187 ? 11.948 -4.547 24.917 1.00 89.06 187 LEU A CA 1
ATOM 1506 C C . LEU A 1 187 ? 11.308 -4.209 26.275 1.00 89.06 187 LEU A C 1
ATOM 1508 O O . LEU A 1 187 ? 10.143 -3.832 26.321 1.00 89.06 187 LEU A O 1
ATOM 1512 N N . ASP A 1 188 ? 12.066 -4.303 27.369 1.00 91.31 188 ASP A N 1
ATOM 1513 C CA . ASP A 1 188 ? 11.617 -3.938 28.718 1.00 91.31 188 ASP A CA 1
ATOM 1514 C C . ASP A 1 188 ? 11.232 -2.455 28.809 1.00 91.31 188 ASP A C 1
ATOM 1516 O O . ASP A 1 188 ? 10.140 -2.124 29.265 1.00 91.31 188 ASP A O 1
ATOM 1520 N N . ILE A 1 189 ? 12.090 -1.569 28.297 1.00 89.56 189 ILE A N 1
ATOM 1521 C CA . ILE A 1 189 ? 11.815 -0.129 28.212 1.00 89.56 189 ILE A CA 1
ATOM 1522 C C . ILE A 1 189 ? 10.614 0.136 27.309 1.00 89.56 189 ILE A C 1
ATOM 1524 O O . ILE A 1 189 ? 9.773 0.973 27.626 1.00 89.56 189 ILE A O 1
ATOM 1528 N N . TRP A 1 190 ? 10.508 -0.614 26.212 1.00 88.69 190 TRP A N 1
ATOM 1529 C CA . TRP A 1 190 ? 9.388 -0.502 25.291 1.00 88.69 190 TRP A CA 1
ATOM 1530 C C . TRP A 1 190 ? 8.053 -0.780 25.989 1.00 88.69 190 TRP A C 1
ATOM 1532 O O . TRP A 1 190 ? 7.133 0.028 25.897 1.00 88.69 190 TRP A O 1
ATOM 1542 N N . ILE A 1 191 ? 7.976 -1.870 26.759 1.00 91.12 191 ILE A N 1
ATOM 1543 C CA . ILE A 1 191 ? 6.787 -2.235 27.540 1.00 91.12 191 ILE A CA 1
ATOM 1544 C C . ILE A 1 191 ? 6.488 -1.183 28.612 1.00 91.12 191 ILE A C 1
ATOM 1546 O O . ILE A 1 191 ? 5.333 -0.785 28.753 1.00 91.12 191 ILE A O 1
ATOM 1550 N N . ILE A 1 192 ? 7.505 -0.719 29.348 1.00 93.62 192 ILE A N 1
ATOM 1551 C CA . ILE A 1 192 ? 7.328 0.284 30.406 1.00 93.62 192 ILE A CA 1
ATOM 1552 C C . ILE A 1 192 ? 6.724 1.561 29.822 1.00 93.62 192 ILE A C 1
ATOM 1554 O O . ILE A 1 192 ? 5.639 1.947 30.238 1.00 93.62 192 ILE A O 1
ATOM 1558 N N . VAL A 1 193 ? 7.364 2.161 28.814 1.00 91.31 193 VAL A N 1
ATOM 1559 C CA . VAL A 1 193 ? 6.890 3.402 28.176 1.00 91.31 193 VAL A CA 1
ATOM 1560 C C . VAL A 1 193 ? 5.490 3.222 27.591 1.00 91.31 193 VAL A C 1
ATOM 1562 O O . VAL A 1 193 ? 4.642 4.108 27.717 1.00 91.31 193 VAL A O 1
ATOM 1565 N N . LEU A 1 194 ? 5.212 2.063 26.990 1.00 90.44 194 LEU A N 1
ATOM 1566 C CA . LEU A 1 194 ? 3.911 1.794 26.395 1.00 90.44 194 LEU A CA 1
ATOM 1567 C C . LEU A 1 194 ? 2.793 1.752 27.449 1.00 90.44 194 LEU A C 1
ATOM 1569 O O . LEU A 1 194 ? 1.733 2.342 27.248 1.00 90.44 194 LEU A O 1
ATOM 1573 N N . VAL A 1 195 ? 3.038 1.106 28.591 1.00 91.06 195 VAL A N 1
ATOM 1574 C CA . VAL A 1 195 ? 2.064 0.991 29.687 1.00 91.06 195 VAL A CA 1
ATOM 1575 C C . VAL A 1 195 ? 1.936 2.288 30.485 1.00 91.06 195 VAL A C 1
ATOM 1577 O O . VAL A 1 195 ? 0.826 2.646 30.872 1.00 91.06 195 VAL A O 1
ATOM 1580 N N . THR A 1 196 ? 3.041 2.987 30.755 1.00 93.12 196 THR A N 1
ATOM 1581 C CA . THR A 1 196 ? 3.041 4.138 31.672 1.00 93.12 196 THR A CA 1
ATOM 1582 C C . THR A 1 196 ? 2.812 5.480 30.992 1.00 93.12 196 THR A C 1
ATOM 1584 O O . THR A 1 196 ? 2.430 6.417 31.682 1.00 93.12 196 THR A O 1
ATOM 1587 N N . ALA A 1 197 ? 3.050 5.595 29.683 1.00 92.25 197 ALA A N 1
ATOM 1588 C CA . ALA A 1 197 ? 2.927 6.861 28.956 1.00 92.25 197 ALA A CA 1
ATOM 1589 C C . ALA A 1 197 ? 1.985 6.742 27.752 1.00 92.25 197 ALA A C 1
ATOM 1591 O O . ALA A 1 197 ? 0.945 7.392 27.721 1.00 92.25 197 ALA A O 1
ATOM 1592 N N . VAL A 1 198 ? 2.283 5.847 26.803 1.00 89.31 198 VAL A N 1
ATOM 1593 C CA . VAL A 1 198 ? 1.544 5.774 25.527 1.00 89.31 198 VAL A CA 1
ATOM 1594 C C . VAL A 1 198 ? 0.065 5.443 25.727 1.00 89.31 198 VAL A C 1
ATOM 1596 O O . VAL A 1 198 ? -0.803 6.152 25.220 1.00 89.31 198 VAL A O 1
ATOM 1599 N N . ILE A 1 199 ? -0.244 4.350 26.434 1.00 88.31 199 ILE A N 1
ATOM 1600 C CA . ILE A 1 199 ? -1.630 3.912 26.643 1.00 88.31 199 ILE A CA 1
ATOM 1601 C C . ILE A 1 199 ? -2.433 4.966 27.430 1.00 88.31 199 ILE A C 1
ATOM 1603 O O . ILE A 1 199 ? -3.522 5.325 26.970 1.00 88.31 199 ILE A O 1
ATOM 1607 N N . PRO A 1 200 ? -1.947 5.482 28.580 1.00 91.31 200 PRO A N 1
ATOM 1608 C CA . PRO A 1 200 ? -2.643 6.535 29.315 1.00 91.31 200 PRO A CA 1
ATOM 1609 C C . PRO A 1 200 ? -2.914 7.782 28.474 1.00 91.31 200 PRO A C 1
ATOM 1611 O O . PRO A 1 200 ? -4.061 8.230 28.414 1.00 91.31 200 PRO A O 1
ATOM 1614 N N . ASP A 1 201 ? -1.902 8.298 27.776 1.00 88.62 201 ASP A N 1
ATOM 1615 C CA . ASP A 1 201 ? -2.036 9.502 26.956 1.00 88.62 201 ASP A CA 1
ATOM 1616 C C . ASP A 1 201 ? -3.011 9.298 25.799 1.00 88.62 201 ASP A C 1
ATOM 1618 O O . ASP A 1 201 ? -3.819 10.179 25.505 1.00 88.62 201 ASP A O 1
ATOM 1622 N N . PHE A 1 202 ? -3.005 8.116 25.175 1.00 85.94 202 PHE A N 1
ATOM 1623 C CA . PHE A 1 202 ? -3.974 7.770 24.139 1.00 85.94 202 PHE A CA 1
ATOM 1624 C C . PHE A 1 202 ? -5.414 7.852 24.661 1.00 85.94 202 PHE A C 1
ATOM 1626 O O . PHE A 1 202 ? -6.280 8.456 24.019 1.00 85.94 202 PHE A O 1
ATOM 1633 N N . PHE A 1 203 ? -5.691 7.261 25.827 1.00 85.88 203 PHE A N 1
ATOM 1634 C CA . PHE A 1 203 ? -7.032 7.301 26.412 1.00 85.88 203 PHE A CA 1
ATOM 1635 C C . PHE A 1 203 ? -7.416 8.704 26.884 1.00 85.88 203 PHE A C 1
ATOM 1637 O O . PHE A 1 203 ? -8.559 9.114 26.673 1.00 85.88 203 PHE A O 1
ATOM 1644 N N . PHE A 1 204 ? -6.468 9.460 27.439 1.00 88.69 204 PHE A N 1
ATOM 1645 C CA . PHE A 1 204 ? -6.669 10.863 27.789 1.00 88.69 204 PHE A CA 1
ATOM 1646 C C . PHE A 1 204 ? -7.029 11.704 26.557 1.00 88.69 204 PHE A C 1
ATOM 1648 O O . PHE A 1 204 ? -8.031 12.422 26.555 1.00 88.69 204 PHE A O 1
ATOM 1655 N N . TRP A 1 205 ? -6.266 11.565 25.470 1.00 85.69 205 TRP A N 1
ATOM 1656 C CA . TRP A 1 205 ? -6.517 12.268 24.215 1.00 85.69 205 TRP A CA 1
ATOM 1657 C C . TRP A 1 205 ? -7.875 11.898 23.616 1.00 85.69 205 TRP A C 1
ATOM 1659 O O . TRP A 1 205 ? -8.623 12.778 23.188 1.00 85.69 205 TRP A O 1
ATOM 1669 N N . ARG A 1 206 ? -8.232 10.610 23.627 1.00 83.50 206 ARG A N 1
ATOM 1670 C CA . ARG A 1 206 ? -9.524 10.128 23.126 1.00 83.50 206 ARG A CA 1
ATOM 1671 C C . ARG A 1 206 ? -10.701 10.724 23.903 1.00 83.50 206 ARG A C 1
ATOM 1673 O O . ARG A 1 206 ? -11.679 11.139 23.280 1.00 83.50 206 ARG A O 1
ATOM 1680 N N . GLU A 1 207 ? -10.620 10.773 25.230 1.00 89.88 207 GLU A N 1
ATOM 1681 C CA . GLU A 1 207 ? -11.684 11.348 26.062 1.00 89.88 207 GLU A CA 1
ATOM 1682 C C . GLU A 1 207 ? -11.797 12.866 25.864 1.00 89.88 207 GLU A C 1
ATOM 1684 O O . GLU A 1 207 ? -12.895 13.406 25.708 1.00 89.88 207 GLU A O 1
ATOM 1689 N N . ASN A 1 208 ? -10.658 13.554 25.753 1.00 85.81 208 ASN A N 1
ATOM 1690 C CA . ASN A 1 208 ? -10.626 14.978 25.434 1.00 85.81 208 ASN A CA 1
ATOM 1691 C C . ASN A 1 208 ? -11.239 15.264 24.047 1.00 85.81 208 ASN A C 1
ATOM 1693 O O . ASN A 1 208 ? -12.049 16.176 23.893 1.00 85.81 208 ASN A O 1
ATOM 1697 N N . MET A 1 209 ? -10.930 14.446 23.035 1.00 81.06 209 MET A N 1
ATOM 1698 C CA . MET A 1 209 ? -11.524 14.568 21.698 1.00 81.06 209 MET A CA 1
ATOM 1699 C C . MET A 1 209 ? -13.037 14.355 21.706 1.00 81.06 209 MET A C 1
ATOM 1701 O O . MET A 1 209 ? -13.752 15.107 21.042 1.00 81.06 209 MET A O 1
ATOM 1705 N N . ARG A 1 210 ? -13.536 13.375 22.469 1.00 86.50 210 ARG A N 1
ATOM 1706 C CA . ARG A 1 210 ? -14.979 13.169 22.659 1.00 86.50 210 ARG A CA 1
ATOM 1707 C C . ARG A 1 210 ? -15.624 14.407 23.283 1.00 86.50 210 ARG A C 1
ATOM 1709 O O . ARG A 1 210 ? -16.570 14.946 22.715 1.00 86.50 210 ARG A O 1
ATOM 1716 N N . THR A 1 211 ? -15.045 14.916 24.369 1.00 88.56 211 THR A N 1
ATOM 1717 C CA . THR A 1 211 ? -15.520 16.130 25.052 1.00 88.56 211 THR A CA 1
ATOM 1718 C C . THR A 1 211 ? -15.572 17.332 24.099 1.00 88.56 211 THR A C 1
ATOM 1720 O O . THR A 1 211 ? -16.570 18.049 24.037 1.00 88.56 211 THR A O 1
ATOM 1723 N N . LEU A 1 212 ? -14.528 17.542 23.289 1.00 81.75 212 LEU A N 1
ATOM 1724 C CA . LEU A 1 212 ? -14.485 18.623 22.297 1.00 81.75 212 LEU A CA 1
ATOM 1725 C C . LEU A 1 212 ? -15.531 18.454 21.186 1.00 81.75 212 LEU A C 1
ATOM 1727 O O . LEU A 1 212 ? -16.088 19.445 20.709 1.00 81.75 212 LEU A O 1
ATOM 1731 N N . GLN A 1 213 ? -15.797 17.225 20.739 1.00 83.69 213 GLN A N 1
ATOM 1732 C CA . GLN A 1 213 ? -16.847 16.951 19.755 1.00 83.69 213 GLN A CA 1
ATOM 1733 C C . GLN A 1 213 ? -18.234 17.260 20.320 1.00 83.69 213 GLN A C 1
ATOM 1735 O O . GLN A 1 213 ? -19.023 17.916 19.641 1.00 83.69 213 GLN A O 1
ATOM 1740 N N . GLU A 1 214 ? -18.504 16.859 21.561 1.00 89.38 214 GLU A N 1
ATOM 1741 C CA . GLU A 1 214 ? -19.753 17.163 22.265 1.00 89.38 214 GLU A CA 1
ATOM 1742 C C . GLU A 1 214 ? -19.948 18.674 22.430 1.00 89.38 214 GLU A C 1
ATOM 1744 O O . GLU A 1 214 ? -21.008 19.200 22.091 1.00 89.38 214 GLU A O 1
ATOM 1749 N N . GLN A 1 215 ? -18.902 19.402 22.835 1.00 84.44 215 GLN A N 1
ATOM 1750 C CA . GLN A 1 215 ? -18.931 20.866 22.914 1.00 84.44 215 GLN A CA 1
ATOM 1751 C C . GLN A 1 215 ? -19.210 21.515 21.551 1.00 84.44 215 GLN A C 1
ATOM 1753 O O . GLN A 1 215 ? -20.040 22.417 21.446 1.00 84.44 215 GLN A O 1
ATOM 1758 N N . ARG A 1 216 ? -18.557 21.053 20.477 1.00 83.38 216 ARG A N 1
ATOM 1759 C CA . ARG A 1 216 ? -18.795 21.568 19.116 1.00 83.38 216 ARG A CA 1
ATOM 1760 C C . ARG A 1 216 ? -20.207 21.268 18.625 1.00 83.38 216 ARG A C 1
ATOM 1762 O O . ARG A 1 216 ? -20.809 22.120 17.974 1.00 83.38 216 ARG A O 1
ATOM 1769 N N . ALA A 1 217 ? -20.731 20.078 18.912 1.00 84.25 217 ALA A N 1
ATOM 1770 C CA . ALA A 1 217 ? -22.104 19.715 18.588 1.00 84.25 217 ALA A CA 1
ATOM 1771 C C . ALA A 1 217 ? -23.087 20.623 19.336 1.00 84.25 217 ALA A C 1
ATOM 1773 O O . ALA A 1 217 ? -23.955 21.222 18.702 1.00 84.25 217 ALA A O 1
ATOM 1774 N N . PHE A 1 218 ? -22.868 20.820 20.641 1.00 86.12 218 PHE A N 1
ATOM 1775 C CA . PHE A 1 218 ? -23.649 21.739 21.461 1.00 86.12 218 PHE A CA 1
ATOM 1776 C C . PHE A 1 218 ? -23.655 23.154 20.875 1.00 86.12 218 PHE A C 1
ATOM 1778 O O . PHE A 1 218 ? -24.731 23.697 20.647 1.00 86.12 218 PHE A O 1
ATOM 1785 N N . LEU A 1 219 ? -22.490 23.719 20.533 1.00 80.00 219 LEU A N 1
ATOM 1786 C CA . LEU A 1 219 ? -22.382 25.060 19.939 1.00 80.00 219 LEU A CA 1
ATOM 1787 C C . LEU A 1 219 ? -23.097 25.189 18.584 1.00 80.00 219 LEU A C 1
ATOM 1789 O O . LEU A 1 219 ? -23.616 26.258 18.274 1.00 80.00 219 LEU A O 1
ATOM 1793 N N . ARG A 1 220 ? -23.160 24.119 17.779 1.00 81.56 220 ARG A N 1
ATOM 1794 C CA . ARG A 1 220 ? -23.902 24.112 16.503 1.00 81.56 220 ARG A CA 1
ATOM 1795 C C . ARG A 1 220 ? -25.414 24.076 16.697 1.00 81.56 220 ARG A C 1
ATOM 1797 O O . ARG A 1 220 ? -26.142 24.620 15.875 1.00 81.56 220 ARG A O 1
ATOM 1804 N N . THR A 1 221 ? -25.878 23.419 17.756 1.00 85.88 221 THR A N 1
ATOM 1805 C CA . THR A 1 221 ? -27.306 23.298 18.087 1.00 85.88 221 THR A CA 1
ATOM 1806 C C . THR A 1 221 ? -27.797 24.360 19.064 1.00 85.88 221 THR A C 1
ATOM 1808 O O . THR A 1 221 ? -29.001 24.472 19.288 1.00 85.88 221 THR A O 1
ATOM 1811 N N . ALA A 1 222 ? -26.882 25.125 19.665 1.00 77.31 222 ALA A N 1
ATOM 1812 C CA . ALA A 1 222 ? -27.215 26.151 20.632 1.00 77.31 222 ALA A CA 1
ATOM 1813 C C . ALA A 1 222 ? -28.130 27.184 19.956 1.00 77.31 222 ALA A C 1
ATOM 1815 O O . ALA A 1 222 ? -27.787 27.689 18.878 1.00 77.31 222 ALA A O 1
ATOM 1816 N N . PRO A 1 223 ? -29.292 27.504 20.558 1.00 71.75 223 PRO A N 1
ATOM 1817 C CA . PRO A 1 223 ? -30.180 28.518 20.019 1.00 71.75 223 PRO A CA 1
ATOM 1818 C C . PRO A 1 223 ? -29.368 29.785 19.803 1.00 71.75 223 PRO A C 1
ATOM 1820 O O . PRO A 1 223 ? -28.728 30.270 20.738 1.00 71.75 223 PRO A O 1
ATOM 1823 N N . HIS A 1 224 ? -29.367 30.311 18.576 1.00 66.06 224 HIS A N 1
ATOM 1824 C CA . HIS A 1 224 ? -28.821 31.639 18.339 1.00 66.06 224 HIS A CA 1
ATOM 1825 C C . HIS A 1 224 ? -29.535 32.554 19.316 1.00 66.06 224 HIS A C 1
ATOM 1827 O O . HIS A 1 224 ? -30.765 32.651 19.265 1.00 66.06 224 HIS A O 1
ATOM 1833 N N . ALA A 1 225 ? -28.781 33.130 20.255 1.00 58.19 225 ALA A N 1
ATOM 1834 C CA . ALA A 1 225 ? -29.323 34.085 21.197 1.00 58.19 225 ALA A CA 1
ATOM 1835 C C . ALA A 1 225 ? -30.016 35.136 20.338 1.00 58.19 225 ALA A C 1
ATOM 1837 O O . ALA A 1 225 ? -29.352 35.876 19.610 1.00 58.19 225 ALA A O 1
ATOM 1838 N N . ARG A 1 226 ? -31.356 35.109 20.322 1.00 54.06 226 ARG A N 1
ATOM 1839 C CA . ARG A 1 226 ? -32.144 36.129 19.648 1.00 54.06 226 ARG A CA 1
ATOM 1840 C C . ARG A 1 226 ? -31.679 37.409 20.301 1.00 54.06 226 ARG A C 1
ATOM 1842 O O . ARG A 1 226 ? -31.961 37.613 21.479 1.00 54.06 226 ARG A O 1
ATOM 1849 N N . SER A 1 227 ? -30.892 38.189 19.563 1.00 54.47 227 SER A N 1
ATOM 1850 C CA . SER A 1 227 ? -30.550 39.547 19.940 1.00 54.47 227 SER A CA 1
ATOM 1851 C C . SER A 1 227 ? -31.887 40.192 20.249 1.00 54.47 227 SER A C 1
ATOM 1853 O O . SER A 1 227 ? -32.748 40.299 19.373 1.00 54.47 227 SER A O 1
ATOM 1855 N N . GLY A 1 228 ? -32.141 40.402 21.539 1.00 51.78 228 GLY A N 1
ATOM 1856 C CA . GLY A 1 228 ? -33.381 40.991 21.981 1.00 51.78 228 GLY A CA 1
ATOM 1857 C C . GLY A 1 228 ? -33.436 42.349 21.319 1.00 51.78 228 GLY A C 1
ATOM 1858 O O . GLY A 1 228 ? -32.617 43.206 21.640 1.00 51.78 228 GLY A O 1
ATOM 1859 N N . ASN A 1 229 ? -34.370 42.515 20.383 1.00 49.59 229 ASN A N 1
ATOM 1860 C CA . ASN A 1 229 ? -34.842 43.824 19.971 1.00 49.59 229 ASN A CA 1
ATOM 1861 C C . ASN A 1 229 ? -35.379 44.508 21.233 1.00 49.59 229 ASN A C 1
ATOM 1863 O O . ASN A 1 229 ? -36.555 44.395 21.577 1.00 49.59 229 ASN A O 1
ATOM 1867 N N . LEU A 1 230 ? -34.485 45.187 21.943 1.00 56.41 230 LEU A N 1
ATOM 1868 C CA . LEU A 1 230 ? -34.798 46.335 22.772 1.00 56.41 230 LEU A CA 1
ATOM 1869 C C . LEU A 1 230 ? -35.162 47.450 21.796 1.00 56.41 230 LEU A C 1
ATOM 1871 O O . LEU A 1 230 ? -34.299 48.239 21.454 1.00 56.41 230 LEU A O 1
ATOM 1875 N N . ASP A 1 231 ? -36.364 47.365 21.222 1.00 59.03 231 ASP A N 1
ATOM 1876 C CA . ASP A 1 231 ? -37.172 48.479 20.710 1.00 59.03 231 ASP A CA 1
ATOM 1877 C C . ASP A 1 231 ? -38.241 47.941 19.752 1.00 59.03 231 ASP A C 1
ATOM 1879 O O . ASP A 1 231 ? -37.991 47.731 18.567 1.00 59.03 231 ASP A O 1
ATOM 1883 N N . ALA A 1 232 ? -39.453 47.719 20.268 1.00 46.56 232 ALA A N 1
ATOM 1884 C CA . ALA A 1 232 ? -40.687 48.095 19.572 1.00 46.56 232 ALA A CA 1
ATOM 1885 C C . ALA A 1 232 ? -41.917 47.859 20.470 1.00 46.56 232 ALA A C 1
ATOM 1887 O O . ALA A 1 232 ? -42.105 46.752 20.983 1.00 46.56 232 ALA A O 1
ATOM 1888 N N . PRO A 1 233 ? -42.789 48.868 20.642 1.00 57.03 233 PRO A N 1
ATOM 1889 C CA . PRO A 1 233 ? -44.068 48.706 21.306 1.00 57.03 233 PRO A CA 1
ATOM 1890 C C . PRO A 1 233 ? -45.108 48.033 20.399 1.00 57.03 233 PRO A C 1
ATOM 1892 O O . PRO A 1 233 ? -45.100 48.134 19.174 1.00 57.03 233 PRO A O 1
ATOM 1895 N N . VAL A 1 234 ? -46.024 47.364 21.088 1.00 57.59 234 VAL A N 1
ATOM 1896 C CA . VAL A 1 234 ? -47.231 46.661 20.646 1.00 57.59 234 VAL A CA 1
ATOM 1897 C C . VAL A 1 234 ? -48.080 47.454 19.644 1.00 57.59 234 VAL A C 1
ATOM 1899 O O . VAL A 1 234 ? -48.440 48.597 19.925 1.00 57.59 234 VAL A O 1
ATOM 1902 N N . SER A 1 235 ? -48.519 46.806 18.553 1.00 47.06 235 SER A N 1
ATOM 1903 C CA . SER A 1 235 ? -49.828 47.053 17.909 1.00 47.06 235 SER A CA 1
ATOM 1904 C C . SER A 1 235 ? -50.208 45.988 16.854 1.00 47.06 235 SER A C 1
ATOM 1906 O O . SER A 1 235 ? -49.351 45.191 16.475 1.00 47.06 235 SER A O 1
ATOM 1908 N N . PRO A 1 236 ? -51.50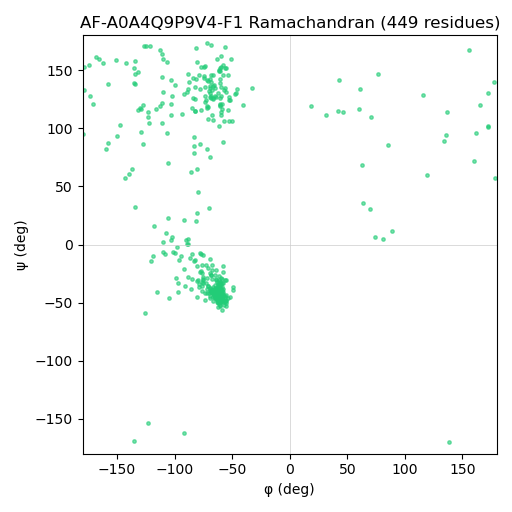2 45.882 16.475 1.00 55.84 236 PRO A N 1
ATOM 1909 C CA . PRO A 1 236 ? -52.237 44.617 16.537 1.00 55.84 236 PRO A CA 1
ATOM 1910 C C . PRO A 1 236 ? -52.511 43.917 15.193 1.00 55.84 236 PRO A C 1
ATOM 1912 O O . PRO A 1 236 ? -52.567 44.537 14.139 1.00 55.84 236 PRO A O 1
ATOM 1915 N N . VAL A 1 237 ? -52.722 42.601 15.325 1.00 52.22 237 VAL A N 1
ATOM 1916 C CA . VAL A 1 237 ? -53.675 41.688 14.652 1.00 52.22 237 VAL A CA 1
ATOM 1917 C C . VAL A 1 237 ? -54.315 42.132 13.323 1.00 52.22 237 VAL A C 1
ATOM 1919 O O . VAL A 1 237 ? -55.114 43.059 13.321 1.00 52.22 237 VAL A O 1
ATOM 1922 N N . GLU A 1 238 ? -54.064 41.351 12.256 1.00 42.72 238 GLU A N 1
ATOM 1923 C CA . GLU A 1 238 ? -55.019 40.702 11.306 1.00 42.72 238 GLU A CA 1
ATOM 1924 C C . GLU A 1 238 ? -54.348 40.420 9.929 1.00 42.72 238 GLU A C 1
ATOM 1926 O O . GLU A 1 238 ? -53.293 40.984 9.647 1.00 42.72 238 GLU A O 1
ATOM 1931 N N . PRO A 1 239 ? -54.931 39.619 9.006 1.00 51.97 239 PRO A N 1
ATOM 1932 C CA . PRO A 1 239 ? -55.374 38.234 9.138 1.00 51.97 239 PRO A CA 1
ATOM 1933 C C . PRO A 1 239 ? -54.771 37.316 8.038 1.00 51.97 239 PRO A C 1
ATOM 1935 O O . PRO A 1 239 ? -54.148 37.738 7.067 1.00 51.97 239 PRO A O 1
ATOM 1938 N N . VAL A 1 240 ? -54.990 36.016 8.221 1.00 52.81 240 VAL A N 1
ATOM 1939 C CA . VAL A 1 240 ? -54.575 34.876 7.385 1.00 52.81 240 VAL A CA 1
ATOM 1940 C C . VAL A 1 240 ? -55.230 34.877 5.997 1.00 52.81 240 VAL A C 1
ATOM 1942 O O . VAL A 1 240 ? -56.451 34.956 5.933 1.00 52.81 240 VAL A O 1
ATOM 1945 N N . LEU A 1 241 ? -54.454 34.627 4.926 1.00 40.88 241 LEU A N 1
ATOM 1946 C CA . LEU A 1 241 ? -54.906 33.982 3.673 1.00 40.88 241 LEU A CA 1
ATOM 1947 C C . LEU A 1 241 ? -53.756 33.203 2.966 1.00 40.88 241 LEU A C 1
ATOM 1949 O O . LEU A 1 241 ? -52.589 33.431 3.286 1.00 40.88 241 LEU A O 1
ATOM 1953 N N . PRO A 1 242 ? -54.065 32.229 2.076 1.00 52.00 242 PRO A N 1
ATOM 1954 C CA . PRO A 1 242 ? -53.345 30.954 2.004 1.00 52.00 242 PRO A CA 1
ATOM 1955 C C . PRO A 1 242 ? -52.463 30.728 0.756 1.00 52.00 242 PRO A C 1
ATOM 1957 O O . PRO A 1 242 ? -52.685 31.303 -0.301 1.00 52.00 242 PRO A O 1
ATOM 1960 N N . VAL A 1 243 ? -51.520 29.787 0.925 1.00 50.00 243 VAL A N 1
ATOM 1961 C CA . VAL A 1 243 ? -51.032 28.741 -0.005 1.00 50.00 243 VAL A CA 1
ATOM 1962 C C . VAL A 1 243 ? -50.806 29.117 -1.480 1.00 50.00 243 VAL A C 1
ATOM 1964 O O . VAL A 1 243 ? -51.746 29.250 -2.257 1.00 50.00 243 VAL A O 1
ATOM 1967 N N . ALA A 1 244 ? -49.538 29.063 -1.907 1.00 39.62 244 ALA A N 1
ATOM 1968 C CA . ALA A 1 244 ? -49.163 28.823 -3.300 1.00 39.62 244 ALA A CA 1
ATOM 1969 C C . ALA A 1 244 ? -48.156 27.664 -3.388 1.00 39.62 244 ALA A C 1
ATOM 1971 O O . ALA A 1 244 ? -47.077 27.700 -2.796 1.00 39.62 244 ALA A O 1
ATOM 1972 N N . MET A 1 245 ? -48.564 26.624 -4.116 1.00 46.38 245 MET A N 1
ATOM 1973 C CA . MET A 1 245 ? -47.784 25.449 -4.503 1.00 46.38 245 MET A CA 1
ATOM 1974 C C . MET A 1 245 ? -46.514 25.848 -5.265 1.00 46.38 245 MET A C 1
ATOM 1976 O O . MET A 1 245 ? -46.588 26.621 -6.219 1.00 46.38 245 MET A O 1
ATOM 1980 N N . GLN A 1 246 ? -45.375 25.248 -4.916 1.00 44.69 246 GLN A N 1
ATOM 1981 C CA . GLN A 1 246 ? -44.227 25.153 -5.821 1.00 44.69 246 GLN A CA 1
ATOM 1982 C C . GLN A 1 246 ? -44.201 23.762 -6.478 1.00 44.69 246 GLN A C 1
ATOM 1984 O O . GLN A 1 246 ? -44.460 22.770 -5.792 1.00 44.69 246 GLN A O 1
ATOM 1989 N N . PRO A 1 247 ? -43.931 23.671 -7.793 1.00 44.00 247 PRO A N 1
ATOM 1990 C CA . PRO A 1 247 ? -43.891 22.405 -8.510 1.00 44.00 247 PRO A CA 1
ATOM 1991 C C . PRO A 1 247 ? -42.564 21.657 -8.318 1.00 44.00 247 PRO A C 1
ATOM 1993 O O . PRO A 1 247 ? -41.528 22.236 -7.996 1.00 44.00 247 PRO A O 1
ATOM 1996 N N . ALA A 1 248 ? -42.656 20.346 -8.536 1.00 41.44 248 ALA A N 1
ATOM 1997 C CA . ALA A 1 248 ? -41.619 19.331 -8.410 1.00 41.44 248 ALA A CA 1
ATOM 1998 C C . ALA A 1 248 ? -40.367 19.576 -9.283 1.00 41.44 248 ALA A C 1
ATOM 2000 O O . ALA A 1 248 ? -40.471 20.188 -10.349 1.00 41.44 248 ALA A O 1
ATOM 2001 N N . PRO A 1 249 ? -39.195 19.049 -8.876 1.00 41.06 249 PRO A N 1
ATOM 2002 C CA . PRO A 1 249 ? -37.990 19.084 -9.690 1.00 41.06 249 PRO A CA 1
ATOM 2003 C C . PRO A 1 249 ? -38.086 18.084 -10.850 1.00 41.06 249 PRO A C 1
ATOM 2005 O O . PRO A 1 249 ? -38.506 16.942 -10.684 1.00 41.06 249 PRO A O 1
ATOM 2008 N N . SER A 1 250 ? -37.687 18.544 -12.031 1.00 35.59 250 SER A N 1
ATOM 2009 C CA . SER A 1 250 ? -37.544 17.756 -13.251 1.00 35.59 250 SER A CA 1
ATOM 2010 C C . SER A 1 250 ? -36.394 16.754 -13.140 1.00 35.59 250 SER A C 1
ATOM 2012 O O . SER A 1 250 ? -35.258 17.149 -12.871 1.00 35.59 250 SER A O 1
ATOM 2014 N N . ASP A 1 251 ? -36.695 15.489 -13.428 1.00 40.44 251 ASP A N 1
ATOM 2015 C CA . ASP A 1 251 ? -35.731 14.417 -13.660 1.00 40.44 251 ASP A CA 1
ATOM 2016 C C . ASP A 1 251 ? -34.821 14.737 -14.854 1.00 40.44 251 ASP A C 1
ATOM 2018 O O . ASP A 1 251 ? -35.272 14.863 -15.995 1.00 40.44 251 ASP A O 1
ATOM 2022 N N . SER A 1 252 ? -33.517 14.795 -14.599 1.00 34.66 252 SER A N 1
ATOM 2023 C CA . SER A 1 252 ? -32.488 14.663 -15.627 1.00 34.66 252 SER A CA 1
ATOM 2024 C C . SER A 1 252 ? -31.569 13.504 -15.254 1.00 34.66 252 SER A C 1
ATOM 2026 O O . SER A 1 252 ? -30.804 13.591 -14.293 1.00 34.66 252 SER A O 1
ATOM 2028 N N . LEU A 1 253 ? -31.665 12.419 -16.024 1.00 39.50 253 LEU A N 1
ATOM 2029 C CA . LEU A 1 253 ? -30.736 11.288 -16.015 1.00 39.50 253 LEU A CA 1
ATOM 2030 C C . LEU A 1 253 ? -29.315 11.769 -16.364 1.00 39.50 253 LEU A C 1
ATOM 2032 O O . LEU A 1 253 ? -29.166 12.521 -17.333 1.00 39.50 253 LEU A O 1
ATOM 2036 N N . PRO A 1 254 ? -28.260 11.329 -15.655 1.00 38.72 254 PRO A N 1
ATOM 2037 C CA . PRO A 1 254 ? -26.899 11.636 -16.056 1.00 38.72 254 PRO A CA 1
ATOM 2038 C C . PRO A 1 254 ? -26.451 10.737 -17.214 1.00 38.72 254 PRO A C 1
ATOM 2040 O O . PRO A 1 254 ? -26.623 9.517 -17.207 1.00 38.72 254 PRO A O 1
ATOM 2043 N N . ALA A 1 255 ? -25.849 11.391 -18.205 1.00 32.16 255 ALA A N 1
ATOM 2044 C CA . ALA A 1 255 ? -25.051 10.783 -19.254 1.00 32.16 255 ALA A CA 1
ATOM 2045 C C . ALA A 1 255 ? -23.847 10.020 -18.666 1.00 32.16 255 ALA A C 1
ATOM 2047 O O . ALA A 1 255 ? -23.349 10.351 -17.591 1.00 32.16 255 ALA A O 1
ATOM 2048 N N . ALA A 1 256 ? -23.407 9.001 -19.404 1.00 38.41 256 ALA A N 1
ATOM 2049 C CA . ALA A 1 256 ? -22.335 8.069 -19.074 1.00 38.41 256 ALA A CA 1
ATOM 2050 C C . ALA A 1 256 ? -21.107 8.730 -18.417 1.00 38.41 256 ALA A C 1
ATOM 2052 O O . ALA A 1 256 ? -20.453 9.596 -18.998 1.00 38.41 256 ALA A O 1
ATOM 2053 N N . ALA A 1 257 ? -20.797 8.281 -17.201 1.00 35.72 257 ALA A N 1
ATOM 2054 C CA . ALA A 1 257 ? -19.626 8.682 -16.439 1.00 35.72 257 ALA A CA 1
ATOM 2055 C C . ALA A 1 257 ? -18.400 7.858 -16.865 1.00 35.72 257 ALA A C 1
ATOM 2057 O O . ALA A 1 257 ? -18.050 6.876 -16.214 1.00 35.72 257 ALA A O 1
ATOM 2058 N N . ASP A 1 258 ? -17.723 8.284 -17.930 1.00 48.19 258 ASP A N 1
ATOM 2059 C CA . ASP A 1 258 ? -16.314 7.943 -18.138 1.00 48.19 258 ASP A CA 1
ATOM 2060 C C . ASP A 1 258 ? -15.462 8.933 -17.341 1.00 48.19 258 ASP A C 1
ATOM 2062 O O . ASP A 1 258 ? -15.145 10.038 -17.782 1.00 48.19 258 ASP A O 1
ATOM 2066 N N . GLY A 1 259 ? -15.138 8.545 -16.110 1.00 44.69 259 GLY A N 1
ATOM 2067 C CA . GLY A 1 259 ? -14.275 9.328 -15.238 1.00 44.69 259 GLY A CA 1
ATOM 2068 C C . GLY A 1 259 ? -14.450 8.943 -13.782 1.00 44.69 259 GLY A C 1
ATOM 2069 O O . GLY A 1 259 ? -15.007 9.713 -13.003 1.00 44.69 259 GLY A O 1
ATOM 2070 N N . LEU A 1 260 ? -13.970 7.759 -13.393 1.00 52.53 260 LEU A N 1
ATOM 2071 C CA . LEU A 1 260 ? -13.793 7.461 -11.974 1.00 52.53 260 LEU A CA 1
ATOM 2072 C C . LEU A 1 260 ? -12.785 8.462 -11.404 1.00 52.53 260 LEU A C 1
ATOM 2074 O O . LEU A 1 260 ? -11.579 8.347 -11.621 1.00 52.53 260 LEU A O 1
ATOM 2078 N N . SER A 1 261 ? -13.302 9.467 -10.699 1.00 74.19 261 SER A N 1
ATOM 2079 C CA . SER A 1 261 ? -12.496 10.466 -10.008 1.00 74.19 261 SER A CA 1
ATOM 2080 C C . SER A 1 261 ? -11.518 9.765 -9.058 1.00 74.19 261 SER A C 1
ATOM 2082 O O . SER A 1 261 ? -11.885 8.838 -8.323 1.00 74.19 261 SER A O 1
ATOM 2084 N N . LEU A 1 262 ? -10.241 10.145 -9.121 1.00 76.00 262 LEU A N 1
ATOM 2085 C CA . LEU A 1 262 ? -9.251 9.699 -8.145 1.00 76.00 262 LEU A CA 1
ATOM 2086 C C . LEU A 1 262 ? -9.575 10.369 -6.809 1.00 76.00 262 LEU A C 1
ATOM 2088 O O . LEU A 1 262 ? -9.843 11.569 -6.764 1.00 76.00 262 LEU A O 1
ATOM 2092 N N . THR A 1 263 ? -9.512 9.619 -5.708 1.00 80.69 263 THR A N 1
ATOM 2093 C CA . THR A 1 263 ? -9.497 10.268 -4.390 1.00 80.69 263 THR A CA 1
ATOM 2094 C C . THR A 1 263 ? -8.236 11.131 -4.266 1.00 80.69 263 THR A C 1
ATOM 2096 O O . THR A 1 263 ? -7.255 10.921 -4.990 1.00 80.69 263 THR A O 1
ATOM 2099 N N . SER A 1 264 ? -8.233 12.104 -3.351 1.00 78.81 264 SER A N 1
ATOM 2100 C CA . SER A 1 264 ? -7.038 12.921 -3.084 1.00 78.81 264 SER A CA 1
ATOM 2101 C C . SER A 1 264 ? -5.827 12.040 -2.763 1.00 78.81 264 SER A C 1
ATOM 2103 O O . SER A 1 264 ? -4.787 12.172 -3.397 1.00 78.81 264 SER A O 1
ATOM 2105 N N . PHE A 1 265 ? -6.014 11.042 -1.897 1.00 79.00 265 PHE A N 1
ATOM 2106 C CA . PHE A 1 265 ? -4.980 10.074 -1.541 1.00 79.00 265 PHE A CA 1
ATOM 2107 C C . PHE A 1 265 ? -4.438 9.298 -2.752 1.00 79.00 265 PHE A C 1
ATOM 2109 O O . PHE A 1 265 ? -3.234 9.111 -2.888 1.00 79.00 265 PHE A O 1
ATOM 2116 N N . GLU A 1 266 ? -5.295 8.852 -3.668 1.00 78.75 266 GLU A N 1
ATOM 2117 C CA . GLU A 1 266 ? -4.841 8.107 -4.851 1.00 78.75 266 GLU A CA 1
ATOM 2118 C C . GLU A 1 266 ? -4.188 9.002 -5.900 1.00 78.75 266 GLU A C 1
ATOM 2120 O O . GLU A 1 266 ? -3.289 8.557 -6.614 1.00 78.75 266 GLU A O 1
ATOM 2125 N N . SER A 1 267 ? -4.615 10.261 -5.981 1.00 84.62 267 SER A N 1
ATOM 2126 C CA . SER A 1 267 ? -3.937 11.275 -6.786 1.00 84.62 267 SER A CA 1
ATOM 2127 C C . SER A 1 267 ? -2.522 11.503 -6.259 1.00 84.62 267 SER A C 1
ATOM 2129 O O . SER A 1 267 ? -1.577 11.532 -7.047 1.00 84.62 267 SER A O 1
ATOM 2131 N N . ASP A 1 268 ? -2.360 11.551 -4.935 1.00 84.50 268 ASP A N 1
ATOM 2132 C CA . ASP A 1 268 ? -1.057 11.650 -4.278 1.00 84.50 268 ASP A CA 1
ATOM 2133 C C . ASP A 1 268 ? -0.211 10.390 -4.506 1.00 84.50 268 ASP A C 1
ATOM 2135 O O . ASP A 1 268 ? 0.980 10.489 -4.809 1.00 84.50 268 ASP A O 1
ATOM 2139 N N . LEU A 1 269 ? -0.812 9.194 -4.446 1.00 83.31 269 LEU A N 1
ATOM 2140 C CA . LEU A 1 269 ? -0.123 7.944 -4.776 1.00 83.31 269 LEU A CA 1
ATOM 2141 C C . LEU A 1 269 ? 0.375 7.956 -6.224 1.00 83.31 269 LEU A C 1
ATOM 2143 O O . LEU A 1 269 ? 1.571 7.752 -6.457 1.00 83.31 269 LEU A O 1
ATOM 2147 N N . LEU A 1 270 ? -0.494 8.254 -7.192 1.00 86.75 270 LEU A N 1
ATOM 2148 C CA . LEU A 1 270 ? -0.108 8.340 -8.599 1.00 86.75 270 LEU A CA 1
ATOM 2149 C C . LEU A 1 270 ? 0.981 9.399 -8.805 1.00 86.75 270 LEU A C 1
ATOM 2151 O O . LEU A 1 270 ? 2.010 9.106 -9.418 1.00 86.75 270 LEU A O 1
ATOM 2155 N N . GLY A 1 271 ? 0.813 10.586 -8.220 1.00 86.94 271 GLY A N 1
ATOM 2156 C CA . GLY A 1 271 ? 1.814 11.649 -8.222 1.00 86.94 271 GLY A CA 1
ATOM 2157 C C . GLY A 1 271 ? 3.161 11.181 -7.667 1.00 86.94 271 GLY A C 1
ATOM 2158 O O . GLY A 1 271 ? 4.200 11.414 -8.282 1.00 86.94 271 GLY A O 1
ATOM 2159 N N . SER A 1 272 ? 3.158 10.425 -6.566 1.00 86.56 272 SER A N 1
ATOM 2160 C CA . SER A 1 272 ? 4.376 9.899 -5.941 1.00 86.56 272 SER A CA 1
ATOM 2161 C C . SER A 1 272 ? 5.101 8.847 -6.788 1.00 86.56 272 SER A C 1
ATOM 2163 O O . SER A 1 272 ? 6.325 8.736 -6.700 1.00 86.56 272 SER A O 1
ATOM 2165 N N . MET A 1 273 ? 4.384 8.073 -7.612 1.00 86.94 273 MET A N 1
ATOM 2166 C CA . MET A 1 273 ? 4.999 7.108 -8.530 1.00 86.94 273 MET A CA 1
ATOM 2167 C C . MET A 1 273 ? 5.532 7.793 -9.787 1.00 86.94 273 MET A C 1
ATOM 2169 O O . MET A 1 273 ? 6.542 7.353 -10.339 1.00 86.94 273 MET A O 1
ATOM 2173 N N . LEU A 1 274 ? 4.900 8.890 -10.209 1.00 89.69 274 LEU A N 1
ATOM 2174 C CA . LEU A 1 274 ? 5.364 9.733 -11.309 1.00 89.69 274 LEU A CA 1
ATOM 2175 C C . LEU A 1 274 ? 6.538 10.637 -10.912 1.00 89.69 274 LEU A C 1
ATOM 2177 O O . LEU A 1 274 ? 7.338 10.984 -11.777 1.00 89.69 274 LEU A O 1
ATOM 2181 N N . ALA A 1 275 ? 6.698 10.964 -9.628 1.00 86.56 275 ALA A N 1
ATOM 2182 C CA . ALA A 1 275 ? 7.850 11.709 -9.139 1.00 86.56 275 ALA A CA 1
ATOM 2183 C C . ALA A 1 275 ? 9.153 10.935 -9.413 1.00 86.56 275 ALA A C 1
ATOM 2185 O O . ALA A 1 275 ? 9.353 9.812 -8.938 1.00 86.56 275 ALA A O 1
ATOM 2186 N N . ASP A 1 276 ? 10.056 11.537 -10.190 1.00 76.25 276 ASP A N 1
ATOM 2187 C CA . ASP A 1 276 ? 11.392 10.996 -10.425 1.00 76.25 276 ASP A CA 1
ATOM 2188 C C . ASP A 1 276 ? 12.323 11.392 -9.270 1.00 76.25 276 ASP A C 1
ATOM 2190 O O . ASP A 1 276 ? 13.092 12.349 -9.358 1.00 76.25 276 ASP A O 1
ATOM 2194 N N . SER A 1 277 ? 12.220 10.683 -8.142 1.00 66.56 277 SER A N 1
ATOM 2195 C CA . SER A 1 277 ? 13.071 10.889 -6.966 1.00 66.56 277 SER A CA 1
ATOM 2196 C C . SER A 1 277 ? 14.494 10.391 -7.236 1.00 66.56 277 SER A C 1
ATOM 2198 O O . SER A 1 277 ? 14.880 9.269 -6.923 1.00 66.56 277 SER A O 1
ATOM 2200 N N . GLY A 1 278 ? 15.278 11.243 -7.888 1.00 51.50 278 GLY A N 1
ATOM 2201 C CA . GLY A 1 278 ? 16.607 10.932 -8.399 1.00 51.50 278 GLY A CA 1
ATOM 2202 C C . GLY A 1 278 ? 17.766 10.984 -7.399 1.00 51.50 278 GLY A C 1
ATOM 2203 O O . GLY A 1 278 ? 18.882 11.101 -7.893 1.00 51.50 278 GLY A O 1
ATOM 2204 N N . ASP A 1 279 ? 17.520 10.903 -6.085 1.00 43.72 279 ASP A N 1
ATOM 2205 C CA . ASP A 1 279 ? 18.528 11.097 -5.019 1.00 43.72 279 ASP A CA 1
ATOM 2206 C C . ASP A 1 279 ? 18.480 10.040 -3.891 1.00 43.72 279 ASP A C 1
ATOM 2208 O O . ASP A 1 279 ? 18.825 10.314 -2.744 1.00 43.72 279 ASP A O 1
ATOM 2212 N N . SER A 1 280 ? 18.105 8.786 -4.174 1.00 44.09 280 SER A N 1
ATOM 2213 C CA . SER A 1 280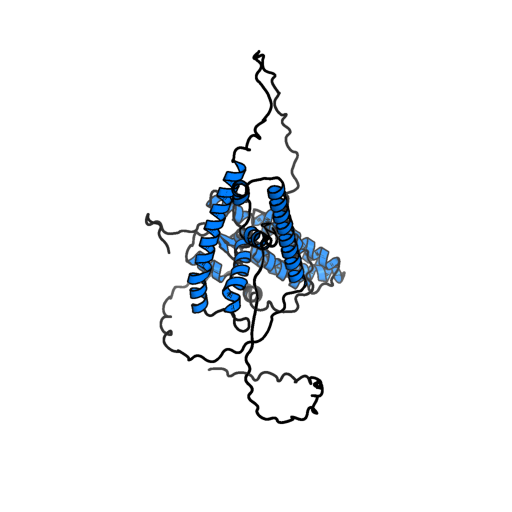 ? 18.280 7.706 -3.185 1.00 44.09 280 SER A CA 1
ATOM 2214 C C . SER A 1 280 ? 19.726 7.179 -3.170 1.00 44.09 280 SER A C 1
ATOM 2216 O O . SER A 1 280 ? 19.992 6.029 -3.525 1.00 44.09 280 SER A O 1
ATOM 2218 N N . HIS A 1 281 ? 20.678 8.022 -2.770 1.00 39.94 281 HIS A N 1
ATOM 2219 C CA . HIS A 1 281 ? 21.968 7.570 -2.251 1.00 39.94 281 HIS A CA 1
ATOM 2220 C C . HIS A 1 281 ? 21.981 7.789 -0.733 1.00 39.94 281 HIS A C 1
ATOM 2222 O O . HIS A 1 281 ? 22.287 8.879 -0.265 1.00 39.94 281 HIS A O 1
ATOM 2228 N N . GLY A 1 282 ? 21.657 6.736 0.025 1.00 41.53 282 GLY A N 1
ATOM 2229 C CA . GLY A 1 282 ? 21.877 6.673 1.474 1.00 41.53 282 GLY A CA 1
ATOM 2230 C C . GLY A 1 282 ? 20.701 6.090 2.259 1.00 41.53 282 GLY A C 1
ATOM 2231 O O . GLY A 1 282 ? 19.645 6.703 2.323 1.00 41.53 282 GLY A O 1
ATOM 2232 N N . ASP A 1 283 ? 20.932 4.925 2.867 1.00 35.47 283 ASP A N 1
ATOM 2233 C CA . ASP A 1 283 ? 20.230 4.374 4.039 1.00 35.47 283 ASP A CA 1
ATOM 2234 C C . ASP A 1 283 ? 18.729 4.047 3.956 1.00 35.47 283 ASP A C 1
ATOM 2236 O O . ASP A 1 283 ? 17.925 4.601 4.695 1.00 35.47 283 ASP A O 1
ATOM 2240 N N . ILE A 1 284 ? 18.363 3.026 3.166 1.00 39.16 284 ILE A N 1
ATOM 2241 C CA . ILE A 1 284 ? 17.254 2.103 3.512 1.00 39.16 284 ILE A CA 1
ATOM 2242 C C . ILE A 1 284 ? 17.630 0.674 3.059 1.00 39.16 284 ILE A C 1
ATOM 2244 O O . ILE A 1 284 ? 16.963 0.076 2.218 1.00 39.16 284 ILE A O 1
ATOM 2248 N N . SER A 1 285 ? 18.758 0.134 3.537 1.00 38.31 285 SER A N 1
ATOM 2249 C CA . SER A 1 285 ? 19.240 -1.201 3.126 1.00 38.31 285 SER A CA 1
ATOM 2250 C C . SER A 1 285 ? 18.646 -2.377 3.906 1.00 38.31 285 SER A C 1
ATOM 2252 O O . SER A 1 285 ? 18.858 -3.517 3.503 1.00 38.31 285 SER A O 1
ATOM 2254 N N . ASP A 1 286 ? 17.887 -2.147 4.980 1.00 36.62 286 ASP A N 1
ATOM 2255 C CA . ASP A 1 286 ? 17.677 -3.218 5.969 1.00 36.62 286 ASP A CA 1
ATOM 2256 C C . ASP A 1 286 ? 16.255 -3.810 6.004 1.00 36.62 286 ASP A C 1
ATOM 2258 O O . ASP A 1 286 ? 16.002 -4.725 6.782 1.00 36.62 286 ASP A O 1
ATOM 2262 N N . LEU A 1 287 ? 15.334 -3.370 5.133 1.00 41.66 287 LEU A N 1
ATOM 2263 C CA . LEU A 1 287 ? 13.956 -3.902 5.094 1.00 41.66 287 LEU A CA 1
ATOM 2264 C C . LEU A 1 287 ? 13.541 -4.581 3.774 1.00 41.66 287 LEU A C 1
ATOM 2266 O O . LEU A 1 287 ? 12.516 -5.253 3.755 1.00 41.66 287 LEU A O 1
ATOM 2270 N N . ASP A 1 288 ? 14.323 -4.486 2.689 1.00 43.41 288 ASP A N 1
ATOM 2271 C CA . ASP A 1 288 ? 13.894 -4.966 1.351 1.00 43.41 288 ASP A CA 1
ATOM 2272 C C . ASP A 1 288 ? 14.526 -6.316 0.918 1.00 43.41 288 ASP A C 1
ATOM 2274 O O . ASP A 1 288 ? 14.276 -6.810 -0.179 1.00 43.41 288 ASP A O 1
ATOM 2278 N N . ASN A 1 289 ? 15.316 -6.974 1.781 1.00 36.75 289 ASN A N 1
ATOM 2279 C CA . ASN A 1 289 ? 15.985 -8.251 1.446 1.00 36.75 289 ASN A CA 1
ATOM 2280 C C . ASN A 1 289 ? 15.070 -9.496 1.489 1.00 36.75 289 ASN A C 1
ATOM 2282 O O . ASN A 1 289 ? 15.490 -10.582 1.079 1.00 36.75 289 ASN A O 1
ATOM 2286 N N . SER A 1 290 ? 13.826 -9.370 1.963 1.00 42.91 290 SER A N 1
ATOM 2287 C CA . SER A 1 290 ? 12.893 -10.505 2.091 1.00 42.91 290 SER A CA 1
ATOM 2288 C C . SER A 1 290 ? 12.294 -10.944 0.742 1.00 42.91 290 SER A C 1
ATOM 2290 O O . SER A 1 290 ? 12.151 -12.139 0.479 1.00 42.91 290 SER A O 1
ATOM 2292 N N . LEU A 1 291 ? 12.022 -9.996 -0.165 1.00 42.22 291 LEU A N 1
ATOM 2293 C CA . LEU A 1 291 ? 11.444 -10.288 -1.487 1.00 42.22 291 LEU A CA 1
ATOM 2294 C C . LEU A 1 291 ? 12.505 -10.584 -2.564 1.00 42.22 291 LEU A C 1
ATOM 2296 O O . LEU A 1 291 ? 12.249 -11.359 -3.483 1.00 42.22 291 LEU A O 1
ATOM 2300 N N . ASP A 1 292 ? 13.719 -10.031 -2.450 1.00 39.62 292 ASP A N 1
ATOM 2301 C CA . ASP A 1 292 ? 14.784 -10.283 -3.439 1.00 39.62 292 ASP A CA 1
ATOM 2302 C C . ASP A 1 292 ? 15.411 -11.685 -3.294 1.00 39.62 292 ASP A C 1
ATOM 2304 O O . ASP A 1 292 ? 15.827 -12.289 -4.286 1.00 39.62 292 ASP A O 1
ATOM 2308 N N . SER A 1 293 ? 15.402 -12.255 -2.082 1.00 34.88 293 SER A N 1
ATOM 2309 C CA . SER A 1 293 ? 15.891 -13.622 -1.828 1.00 34.88 293 SER A CA 1
ATOM 2310 C C . SER A 1 293 ? 14.971 -14.708 -2.407 1.00 34.88 293 SER A C 1
ATOM 2312 O O . SER A 1 293 ? 15.409 -15.837 -2.621 1.00 34.88 293 SER A O 1
ATOM 2314 N N . THR A 1 294 ? 13.703 -14.382 -2.680 1.00 39.62 294 THR A N 1
ATOM 2315 C CA . THR A 1 294 ? 12.716 -15.316 -3.247 1.00 39.62 294 THR A CA 1
ATOM 2316 C C . THR A 1 294 ? 12.576 -15.172 -4.763 1.00 39.62 294 THR A C 1
ATOM 2318 O O . THR A 1 294 ? 12.431 -16.180 -5.445 1.00 39.62 294 THR A O 1
ATOM 2321 N N . ALA A 1 295 ? 12.724 -13.971 -5.333 1.00 34.41 295 ALA A N 1
ATOM 2322 C CA . ALA A 1 295 ? 12.625 -13.768 -6.786 1.00 34.41 295 ALA A CA 1
ATOM 2323 C C . ALA A 1 295 ? 13.863 -14.233 -7.587 1.00 34.41 295 ALA A C 1
ATOM 2325 O O . ALA A 1 295 ? 13.784 -14.407 -8.806 1.00 34.41 295 ALA A O 1
ATOM 2326 N N . SER A 1 296 ? 15.013 -14.420 -6.928 1.00 30.91 296 SER A N 1
ATOM 2327 C CA . SER A 1 296 ? 16.277 -14.824 -7.567 1.00 30.91 296 SER A CA 1
ATOM 2328 C C . SER A 1 296 ? 16.609 -16.322 -7.452 1.00 30.91 296 SER A C 1
ATOM 2330 O O . SER A 1 2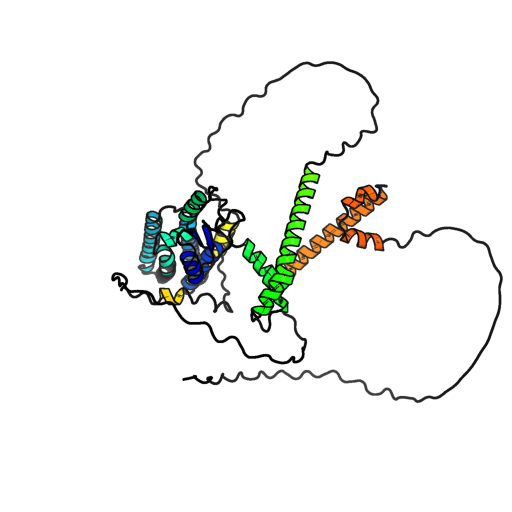96 ? 17.518 -16.774 -8.142 1.00 30.91 296 SER A O 1
ATOM 2332 N N . ASN A 1 297 ? 15.832 -17.093 -6.677 1.00 30.33 297 ASN A N 1
ATOM 2333 C CA . ASN A 1 297 ? 15.987 -18.547 -6.484 1.00 30.33 297 ASN A CA 1
ATOM 2334 C C . ASN A 1 297 ? 14.773 -19.378 -6.956 1.00 30.33 297 ASN A C 1
ATOM 2336 O O . ASN A 1 297 ? 14.652 -20.549 -6.601 1.00 30.33 297 ASN A O 1
ATOM 2340 N N . MET A 1 298 ? 13.868 -18.805 -7.756 1.00 31.92 298 MET A N 1
ATOM 2341 C CA . MET A 1 298 ? 12.786 -19.565 -8.394 1.00 31.92 298 MET A CA 1
ATOM 2342 C C . MET A 1 298 ? 13.327 -20.342 -9.602 1.00 31.92 298 MET A C 1
ATOM 2344 O O . MET A 1 298 ? 13.346 -19.841 -10.724 1.00 31.92 298 MET A O 1
ATOM 2348 N N . ASP A 1 299 ? 13.824 -21.543 -9.314 1.00 31.58 299 ASP A N 1
ATOM 2349 C CA . ASP A 1 299 ? 14.076 -22.628 -10.263 1.00 31.58 299 ASP A CA 1
ATOM 2350 C C . ASP A 1 299 ? 12.738 -23.282 -10.679 1.00 31.58 299 ASP A C 1
ATOM 2352 O O . ASP A 1 299 ? 11.820 -23.396 -9.862 1.00 31.58 299 ASP A O 1
ATOM 2356 N N . ASP A 1 300 ? 12.631 -23.712 -11.938 1.00 32.66 300 ASP A N 1
ATOM 2357 C CA . ASP A 1 300 ? 11.424 -24.162 -12.668 1.00 32.66 300 ASP A CA 1
ATOM 2358 C C . ASP A 1 300 ? 10.841 -25.522 -12.182 1.00 32.66 300 ASP A C 1
ATOM 2360 O O . ASP A 1 300 ? 10.263 -26.290 -12.951 1.00 32.66 300 ASP A O 1
ATOM 2364 N N . SER A 1 301 ? 10.972 -25.867 -10.897 1.00 30.62 301 SER A N 1
ATOM 2365 C CA . SER A 1 301 ? 10.700 -27.221 -10.372 1.00 30.62 301 SER A CA 1
ATOM 2366 C C . SER A 1 301 ? 9.365 -27.417 -9.628 1.00 30.62 301 SER A C 1
ATOM 2368 O O . SER A 1 301 ? 9.097 -28.507 -9.129 1.00 30.62 301 SER A O 1
ATOM 2370 N N . TRP A 1 302 ? 8.471 -26.425 -9.592 1.00 34.50 302 TRP A N 1
ATOM 2371 C CA . TRP A 1 302 ? 7.243 -26.447 -8.768 1.00 34.50 302 TRP A CA 1
ATOM 2372 C C . TRP A 1 302 ? 6.035 -27.245 -9.324 1.00 34.50 302 TRP A C 1
ATOM 2374 O O . TRP A 1 302 ? 4.893 -26.971 -8.966 1.00 34.50 302 TRP A O 1
ATOM 2384 N N . LEU A 1 303 ? 6.255 -28.275 -10.152 1.00 30.14 303 LEU A N 1
ATOM 2385 C CA . LEU A 1 303 ? 5.210 -29.241 -10.560 1.00 30.14 303 LEU A CA 1
ATOM 2386 C C . LEU A 1 303 ? 5.335 -30.626 -9.894 1.00 30.14 303 LEU A C 1
ATOM 2388 O O . LEU A 1 303 ? 4.797 -31.606 -10.406 1.00 30.14 303 LEU A O 1
ATOM 2392 N N . ALA A 1 304 ? 5.997 -30.731 -8.744 1.00 28.30 304 ALA A N 1
ATOM 2393 C CA . ALA A 1 304 ? 6.003 -31.962 -7.957 1.00 28.30 304 ALA A CA 1
ATOM 2394 C C . ALA A 1 304 ? 5.653 -31.673 -6.494 1.00 28.30 304 ALA A C 1
ATOM 2396 O O . ALA A 1 304 ? 6.378 -30.956 -5.806 1.00 28.30 304 ALA A O 1
ATOM 2397 N N . GLU A 1 305 ? 4.542 -32.243 -6.024 1.00 33.69 305 GLU A N 1
ATOM 2398 C CA . GLU A 1 305 ? 4.255 -32.350 -4.593 1.00 33.69 305 GLU A CA 1
ATOM 2399 C C . GLU A 1 305 ? 5.324 -33.189 -3.887 1.00 33.69 305 GLU A C 1
ATOM 2401 O O . GLU A 1 305 ? 5.840 -34.160 -4.454 1.00 33.69 305 GLU A O 1
ATOM 2406 N N . PRO A 1 306 ? 5.576 -32.885 -2.606 1.00 35.59 306 PRO A N 1
ATOM 2407 C CA . PRO A 1 306 ? 5.704 -33.979 -1.660 1.00 35.59 306 PRO A CA 1
ATOM 2408 C C . PRO A 1 306 ? 4.943 -33.748 -0.347 1.00 35.59 306 PRO A C 1
ATOM 2410 O O . PRO A 1 306 ? 5.001 -32.687 0.277 1.00 35.59 306 PRO A O 1
ATOM 2413 N N . GLU A 1 307 ? 4.293 -34.823 0.100 1.00 29.83 307 GLU A N 1
ATOM 2414 C CA . GLU A 1 307 ? 3.946 -35.080 1.496 1.00 29.83 307 GLU A CA 1
ATOM 2415 C C . GLU A 1 307 ? 5.195 -34.992 2.400 1.00 29.83 307 GLU A C 1
ATOM 2417 O O . GLU A 1 307 ? 6.276 -35.431 2.005 1.00 29.83 307 GLU A O 1
ATOM 2422 N N . ILE A 1 308 ? 5.031 -34.518 3.645 1.00 31.12 308 ILE A N 1
ATOM 2423 C CA . ILE A 1 308 ? 5.295 -35.270 4.898 1.00 31.12 308 ILE A CA 1
ATOM 2424 C C . ILE A 1 308 ? 5.352 -34.326 6.126 1.00 31.12 308 ILE A C 1
ATOM 2426 O O . ILE A 1 308 ? 6.189 -33.438 6.230 1.00 31.12 308 ILE A O 1
ATOM 2430 N N . ALA A 1 309 ? 4.436 -34.620 7.056 1.00 27.77 309 ALA A N 1
ATOM 2431 C CA . ALA A 1 309 ? 4.496 -34.722 8.526 1.00 27.77 309 ALA A CA 1
ATOM 2432 C C . ALA A 1 309 ? 5.232 -33.721 9.460 1.00 27.77 309 ALA A C 1
ATOM 2434 O O . ALA A 1 309 ? 6.361 -33.288 9.273 1.00 27.77 309 ALA A O 1
ATOM 2435 N N . MET A 1 310 ? 4.531 -33.513 10.583 1.00 29.94 310 MET A N 1
ATOM 2436 C CA . MET A 1 310 ? 4.776 -32.732 11.803 1.00 29.94 310 MET A CA 1
ATOM 2437 C C . MET A 1 310 ? 6.113 -32.924 12.544 1.00 29.94 310 MET A C 1
ATOM 2439 O O . MET A 1 310 ? 6.682 -34.012 12.573 1.00 29.94 310 MET A O 1
ATOM 2443 N N . GLY A 1 311 ? 6.450 -31.916 13.364 1.00 27.80 311 GLY A N 1
ATOM 2444 C CA . GLY A 1 311 ? 7.227 -32.091 14.597 1.00 27.80 311 GLY A CA 1
ATOM 2445 C C . GLY A 1 311 ? 7.471 -30.782 15.359 1.00 27.80 311 GLY A C 1
ATOM 2446 O O . GLY A 1 311 ? 8.421 -30.068 15.064 1.00 27.80 311 GLY A O 1
ATOM 2447 N N . ALA A 1 312 ? 6.630 -30.476 16.351 1.00 27.50 312 ALA A N 1
ATOM 2448 C CA . ALA A 1 312 ? 6.790 -29.354 17.277 1.00 27.50 312 ALA A CA 1
ATOM 2449 C C . ALA A 1 312 ? 7.306 -29.856 18.633 1.00 27.50 312 ALA A C 1
ATOM 2451 O O . ALA A 1 312 ? 6.617 -30.657 19.251 1.00 27.50 312 ALA A O 1
ATOM 2452 N N . THR A 1 313 ? 8.465 -29.366 19.097 1.00 29.59 313 THR A N 1
ATOM 2453 C CA . THR A 1 313 ? 8.843 -29.210 20.523 1.00 29.59 313 THR A CA 1
ATOM 2454 C C . THR A 1 313 ? 10.239 -28.581 20.650 1.00 29.59 313 THR A C 1
ATOM 2456 O O . THR A 1 313 ? 11.082 -28.810 19.795 1.00 29.59 313 THR A O 1
ATOM 2459 N N . GLN A 1 314 ? 10.471 -27.875 21.767 1.00 29.06 314 GLN A N 1
ATOM 2460 C CA . GLN A 1 314 ? 11.752 -27.377 22.316 1.00 29.06 314 GLN A CA 1
ATOM 2461 C C . GLN A 1 314 ? 12.289 -26.033 21.823 1.00 29.06 314 GLN A C 1
ATOM 2463 O O . GLN A 1 314 ? 13.214 -26.022 21.029 1.00 29.06 314 GLN A O 1
ATOM 2468 N N . ILE A 1 315 ? 11.841 -24.932 22.454 1.00 28.75 315 ILE A N 1
ATOM 2469 C CA . ILE A 1 315 ? 12.738 -23.904 23.030 1.00 28.75 315 ILE A CA 1
ATOM 2470 C C . ILE A 1 315 ? 12.053 -23.302 24.277 1.00 28.75 315 ILE A C 1
ATOM 2472 O O . ILE A 1 315 ? 11.127 -22.501 24.182 1.00 28.75 315 ILE A O 1
ATOM 2476 N N . SER A 1 316 ? 12.480 -23.715 25.470 1.00 28.66 316 SER A N 1
ATOM 2477 C CA . SER A 1 316 ? 12.200 -23.034 26.745 1.00 28.66 316 SER A CA 1
ATOM 2478 C C . SER A 1 316 ? 13.254 -23.445 27.760 1.00 28.66 316 SER A C 1
ATOM 2480 O O . SER A 1 316 ? 13.087 -24.436 28.460 1.00 28.66 316 SER A O 1
ATOM 2482 N N . ALA A 1 317 ? 14.357 -22.704 27.764 1.00 29.16 317 ALA A N 1
ATOM 2483 C CA . ALA A 1 317 ? 15.300 -22.527 28.867 1.00 29.16 317 ALA A CA 1
ATOM 2484 C C . ALA A 1 317 ? 16.489 -21.756 28.291 1.00 29.16 317 ALA A C 1
ATOM 2486 O O . ALA A 1 317 ? 17.251 -22.351 27.546 1.00 29.16 317 ALA A O 1
ATOM 2487 N N . ASP A 1 318 ? 16.563 -20.446 28.540 1.00 27.70 318 ASP A N 1
ATOM 2488 C CA . ASP A 1 318 ? 17.817 -19.666 28.612 1.00 27.70 318 ASP A CA 1
ATOM 2489 C C . ASP A 1 318 ? 17.504 -18.184 28.878 1.00 27.70 318 ASP A C 1
ATOM 2491 O O . ASP A 1 318 ? 17.852 -17.279 28.123 1.00 27.70 318 ASP A O 1
ATOM 2495 N N . LEU A 1 319 ? 16.798 -17.921 29.982 1.00 29.19 319 LEU A N 1
ATOM 2496 C CA . LEU A 1 319 ? 16.538 -16.559 30.447 1.00 29.19 319 LEU A CA 1
ATOM 2497 C C . LEU A 1 319 ? 16.715 -16.464 31.967 1.00 29.19 319 LEU A C 1
ATOM 2499 O O . LEU A 1 319 ? 15.762 -16.251 32.708 1.00 29.19 319 LEU A O 1
ATOM 2503 N N . ALA A 1 320 ? 17.942 -16.672 32.445 1.00 27.11 320 ALA A N 1
ATOM 2504 C CA . ALA A 1 320 ? 18.310 -16.366 33.825 1.00 27.11 320 ALA A CA 1
ATOM 2505 C C . ALA A 1 320 ? 19.827 -16.212 33.965 1.00 27.11 320 ALA A C 1
ATOM 2507 O O . ALA A 1 320 ? 20.507 -17.153 34.354 1.00 27.11 320 ALA A O 1
ATOM 2508 N N . SER A 1 321 ? 20.362 -15.037 33.633 1.00 29.80 321 SER A N 1
ATOM 2509 C CA . SER A 1 321 ? 21.621 -14.507 34.179 1.00 29.80 321 SER A CA 1
ATOM 2510 C C . SER A 1 321 ? 21.993 -13.241 33.414 1.00 29.80 321 SER A C 1
ATOM 2512 O O . SER A 1 321 ? 22.008 -13.274 32.188 1.00 29.80 321 SER A O 1
ATOM 2514 N N . LEU A 1 322 ? 22.297 -12.171 34.158 1.00 28.28 322 LEU A N 1
ATOM 2515 C CA . LEU A 1 322 ? 23.138 -11.005 33.834 1.00 28.28 322 LEU A CA 1
ATOM 2516 C C . LEU A 1 322 ? 22.463 -9.683 34.229 1.00 28.28 322 LEU A C 1
ATOM 2518 O O . LEU A 1 322 ? 21.787 -9.020 33.446 1.00 28.28 322 LEU A O 1
ATOM 2522 N N . THR A 1 323 ? 22.711 -9.283 35.473 1.00 35.22 323 THR A N 1
ATOM 2523 C CA . THR A 1 323 ? 22.710 -7.882 35.902 1.00 35.22 323 THR A CA 1
ATOM 2524 C C . THR A 1 323 ? 24.023 -7.212 35.477 1.00 35.22 323 THR A C 1
ATOM 2526 O O . THR A 1 323 ? 25.075 -7.856 35.507 1.00 35.22 323 THR A O 1
ATOM 2529 N N . PRO A 1 324 ? 23.995 -5.917 35.117 1.00 32.78 324 PRO A N 1
ATOM 2530 C CA . PRO A 1 324 ? 25.158 -5.075 35.388 1.00 32.78 324 PRO A CA 1
ATOM 2531 C C . PRO A 1 324 ? 24.834 -3.690 35.976 1.00 32.78 324 PRO A C 1
ATOM 2533 O O . PRO A 1 324 ? 23.781 -3.101 35.729 1.00 32.78 324 PRO A O 1
ATOM 2536 N N . ASP A 1 325 ? 25.817 -3.213 36.742 1.00 29.42 325 ASP A N 1
ATOM 2537 C CA . ASP A 1 325 ? 25.938 -1.947 37.476 1.00 29.42 325 ASP A CA 1
ATOM 2538 C C . ASP A 1 325 ? 25.864 -0.658 36.623 1.00 29.42 325 ASP A C 1
ATOM 2540 O O . ASP A 1 325 ? 26.101 -0.688 35.410 1.00 29.42 325 ASP A O 1
ATOM 2544 N N . PRO A 1 326 ? 25.604 0.511 37.251 1.00 29.44 326 PRO A N 1
ATOM 2545 C CA . PRO A 1 326 ? 25.392 1.776 36.559 1.00 29.44 326 PRO A CA 1
ATOM 2546 C C . PRO A 1 326 ? 26.705 2.542 36.327 1.00 29.44 326 PRO A C 1
ATOM 2548 O O . PRO A 1 326 ? 27.462 2.800 37.263 1.00 29.44 326 PRO A O 1
ATOM 2551 N N . VAL A 1 327 ? 26.952 3.012 35.096 1.00 30.08 327 VAL A N 1
ATOM 2552 C CA . VAL A 1 327 ? 28.030 3.980 34.815 1.00 30.08 327 VAL A CA 1
ATOM 2553 C C . VAL A 1 327 ? 27.540 5.156 33.963 1.00 30.08 327 VAL A C 1
ATOM 2555 O O . VAL A 1 327 ? 27.176 5.007 32.803 1.00 30.08 327 VAL A O 1
ATOM 2558 N N . ARG A 1 328 ? 27.599 6.326 34.615 1.00 28.52 328 ARG A N 1
ATOM 2559 C CA . ARG A 1 328 ? 27.838 7.712 34.158 1.00 28.52 328 ARG A CA 1
ATOM 2560 C C . ARG A 1 328 ? 27.375 8.151 32.760 1.00 28.52 328 ARG A C 1
ATOM 2562 O O . ARG A 1 328 ? 28.018 7.901 31.746 1.00 28.52 328 ARG A O 1
ATOM 2569 N N . VAL A 1 329 ? 26.367 9.022 32.809 1.00 28.75 329 VAL A N 1
ATOM 2570 C CA . VAL A 1 329 ? 25.945 9.991 31.791 1.00 28.75 329 VAL A CA 1
ATOM 2571 C C . VAL A 1 329 ? 27.090 10.942 31.417 1.00 28.75 329 VAL A C 1
ATOM 2573 O O . VAL A 1 329 ? 27.727 11.537 32.289 1.00 28.75 329 VAL A O 1
ATOM 2576 N N . ARG A 1 330 ? 27.297 11.141 30.112 1.00 25.73 330 ARG A N 1
ATOM 2577 C CA . ARG A 1 330 ? 27.985 12.307 29.551 1.00 25.73 330 ARG A CA 1
ATOM 2578 C C . ARG A 1 330 ? 27.088 12.874 28.451 1.00 25.73 330 ARG A C 1
ATOM 2580 O O . ARG A 1 330 ? 26.779 12.169 27.496 1.00 25.73 330 ARG A O 1
ATOM 2587 N N . ALA A 1 331 ? 26.623 14.103 28.654 1.00 33.28 331 ALA A N 1
ATOM 2588 C CA . ALA A 1 331 ? 25.887 14.871 27.663 1.00 33.28 331 ALA A CA 1
ATOM 2589 C C . ALA A 1 331 ? 26.838 15.266 26.529 1.00 33.28 331 ALA A C 1
ATOM 2591 O O . ALA A 1 331 ? 27.968 15.656 26.815 1.00 33.28 331 ALA A O 1
ATOM 2592 N N . ASP A 1 332 ? 26.403 15.098 25.279 1.00 31.05 332 ASP A N 1
ATOM 2593 C CA . ASP A 1 332 ? 26.453 16.158 24.269 1.00 31.05 332 ASP A CA 1
ATOM 2594 C C . ASP A 1 332 ? 25.949 15.681 22.891 1.00 31.05 332 ASP A C 1
ATOM 2596 O O . ASP A 1 332 ? 26.297 14.604 22.406 1.00 31.05 332 ASP A O 1
ATOM 2600 N N . HIS A 1 333 ? 25.200 16.594 22.264 1.00 37.38 333 HIS A N 1
ATOM 2601 C CA . HIS A 1 333 ? 25.048 16.858 20.827 1.00 37.38 333 HIS A CA 1
ATOM 2602 C C . HIS A 1 333 ? 23.691 16.646 20.141 1.00 37.38 333 HIS A C 1
ATOM 2604 O O . HIS A 1 333 ? 23.033 15.612 20.191 1.00 37.38 333 HIS A O 1
ATOM 2610 N N . SER A 1 334 ? 23.353 17.738 19.456 1.00 40.72 334 SER A N 1
ATOM 2611 C CA . SER A 1 334 ? 22.186 18.088 18.669 1.00 40.72 334 SER A CA 1
ATOM 2612 C C . SER A 1 334 ? 22.070 17.288 17.373 1.00 40.72 334 SER A C 1
ATOM 2614 O O . SER A 1 334 ? 23.056 17.058 16.672 1.00 40.72 334 SER A O 1
ATOM 2616 N N . VAL A 1 335 ? 20.836 16.936 17.004 1.00 40.12 335 VAL A N 1
ATOM 2617 C CA . VAL A 1 335 ? 20.521 16.343 15.700 1.00 40.12 335 VAL A CA 1
ATOM 2618 C C . VAL A 1 335 ? 19.687 17.327 14.882 1.00 40.12 335 VAL A C 1
ATOM 2620 O O . VAL A 1 335 ? 18.609 17.760 15.276 1.00 40.12 335 VAL A O 1
ATOM 2623 N N . SER A 1 336 ? 20.262 17.695 13.740 1.00 39.91 336 SER A N 1
ATOM 2624 C CA . SER A 1 336 ? 19.764 18.626 12.729 1.00 39.91 336 SER A CA 1
ATOM 2625 C C . SER A 1 336 ? 18.581 18.036 11.951 1.00 39.91 336 SER A C 1
ATOM 2627 O O . SER A 1 336 ? 18.725 17.025 11.263 1.00 39.91 336 SER A O 1
ATOM 2629 N N . SER A 1 337 ? 17.412 18.677 12.036 1.00 43.28 337 SER A N 1
ATOM 2630 C CA . SER A 1 337 ? 16.267 18.436 11.150 1.00 43.28 337 SER A CA 1
ATOM 2631 C C . SER A 1 337 ? 16.440 19.184 9.823 1.00 43.28 337 SER A C 1
ATOM 2633 O O . SER A 1 337 ? 16.882 20.332 9.821 1.00 43.28 337 SER A O 1
ATOM 2635 N N . SER A 1 338 ? 16.030 18.572 8.704 1.00 46.81 338 SER A N 1
ATOM 2636 C CA . SER A 1 338 ? 16.051 19.196 7.370 1.00 46.81 338 SER A CA 1
ATOM 2637 C C . SER A 1 338 ? 15.440 20.616 7.382 1.00 46.81 338 SER A C 1
ATOM 2639 O O . SER A 1 338 ? 14.308 20.773 7.857 1.00 46.81 338 SER A O 1
ATOM 2641 N N . PRO A 1 339 ? 16.131 21.641 6.834 1.00 47.19 339 PRO A N 1
ATOM 2642 C CA . PRO A 1 339 ? 15.708 23.045 6.909 1.00 47.19 339 PRO A CA 1
ATOM 2643 C C . PRO A 1 339 ? 14.298 23.308 6.367 1.00 47.19 339 PRO A C 1
ATOM 2645 O O . PRO A 1 339 ? 13.598 24.191 6.853 1.00 47.19 339 PRO A O 1
ATOM 2648 N N . ALA A 1 340 ? 13.848 22.522 5.384 1.00 48.47 340 ALA A N 1
ATOM 2649 C CA . ALA A 1 340 ? 12.535 22.694 4.767 1.00 48.47 340 ALA A CA 1
ATOM 2650 C C . ALA A 1 340 ? 11.377 22.348 5.725 1.00 48.47 340 ALA A C 1
ATOM 2652 O O . ALA A 1 340 ? 10.398 23.089 5.801 1.00 48.47 340 ALA A O 1
ATOM 2653 N N . ASN A 1 341 ? 11.515 21.276 6.514 1.00 54.62 341 ASN A N 1
ATOM 2654 C CA . ASN A 1 341 ? 10.507 20.884 7.506 1.00 54.62 341 ASN A CA 1
ATOM 2655 C C . ASN A 1 341 ? 10.558 21.772 8.757 1.00 54.62 341 ASN A C 1
ATOM 2657 O O . ASN A 1 341 ? 9.518 22.057 9.351 1.00 54.62 341 ASN A O 1
ATOM 2661 N N . ALA A 1 342 ? 11.748 22.255 9.127 1.00 53.94 342 ALA A N 1
ATOM 2662 C CA . ALA A 1 342 ? 11.903 23.232 10.202 1.00 53.94 342 ALA A CA 1
ATOM 2663 C C . ALA A 1 342 ? 11.218 24.565 9.853 1.00 53.94 342 ALA A C 1
ATOM 2665 O O . ALA A 1 342 ? 10.517 25.132 10.692 1.00 53.94 342 ALA A O 1
ATOM 2666 N N . ASN A 1 343 ? 11.329 25.017 8.600 1.00 58.16 343 ASN A N 1
ATOM 2667 C CA . ASN A 1 343 ? 10.693 26.251 8.142 1.00 58.16 343 ASN A CA 1
ATOM 2668 C C . ASN A 1 343 ? 9.166 26.126 8.082 1.00 58.16 343 ASN A C 1
ATOM 2670 O O . ASN A 1 343 ? 8.480 27.006 8.590 1.00 58.16 343 ASN A O 1
ATOM 2674 N N . ALA A 1 344 ? 8.620 25.028 7.549 1.00 62.22 344 ALA A N 1
ATOM 2675 C CA . ALA A 1 344 ? 7.168 24.821 7.506 1.00 62.22 344 ALA A CA 1
ATOM 2676 C C . ALA A 1 344 ? 6.541 24.771 8.912 1.00 62.22 344 ALA A C 1
ATOM 2678 O O . ALA A 1 344 ? 5.510 25.393 9.161 1.00 62.22 344 ALA A O 1
ATOM 2679 N N . ARG A 1 345 ? 7.198 24.088 9.861 1.00 61.69 345 ARG A N 1
ATOM 2680 C CA . ARG A 1 345 ? 6.754 24.039 11.263 1.00 61.69 345 ARG A CA 1
ATOM 2681 C C . ARG A 1 345 ? 6.858 25.403 11.949 1.00 61.69 345 ARG A C 1
ATOM 2683 O O . ARG A 1 345 ? 5.967 25.760 12.712 1.00 61.69 345 ARG A O 1
ATOM 2690 N N . THR A 1 346 ? 7.914 26.163 11.660 1.00 64.06 346 THR A N 1
ATOM 2691 C CA . THR A 1 346 ? 8.084 27.532 12.174 1.00 64.06 346 THR A CA 1
ATOM 2692 C C . THR A 1 346 ? 6.992 28.461 11.648 1.00 64.06 346 THR A C 1
ATOM 2694 O O . THR A 1 346 ? 6.397 29.184 12.438 1.00 64.06 346 THR A O 1
ATOM 2697 N N . ILE A 1 347 ? 6.670 28.387 10.351 1.00 71.62 347 ILE A N 1
ATOM 2698 C CA . ILE A 1 347 ? 5.606 29.189 9.729 1.00 71.62 347 ILE A CA 1
ATOM 2699 C C . ILE A 1 347 ? 4.249 28.870 10.364 1.00 71.62 347 ILE A C 1
ATOM 2701 O O . ILE A 1 347 ? 3.573 29.784 10.823 1.00 71.62 347 ILE A O 1
ATOM 2705 N N . LEU A 1 348 ? 3.885 27.588 10.488 1.00 67.88 348 LEU A N 1
ATOM 2706 C CA . LEU A 1 348 ? 2.615 27.189 11.112 1.00 67.88 348 LEU A CA 1
ATOM 2707 C C . LEU A 1 348 ? 2.519 27.614 12.584 1.00 67.88 348 LEU A C 1
ATOM 2709 O O . LEU A 1 348 ? 1.457 28.032 13.040 1.00 67.88 348 LEU A O 1
ATOM 2713 N N . MET A 1 349 ? 3.621 27.528 13.336 1.00 74.38 349 MET A N 1
ATOM 2714 C CA . MET A 1 349 ? 3.652 28.001 14.722 1.00 74.38 349 MET A CA 1
ATOM 2715 C C . MET A 1 349 ? 3.480 29.524 14.794 1.00 74.38 349 MET A C 1
ATOM 2717 O O . MET A 1 349 ? 2.769 30.026 15.661 1.00 74.38 349 MET A O 1
ATOM 2721 N N . GLN A 1 350 ? 4.093 30.263 13.870 1.00 72.75 350 GLN A N 1
ATOM 2722 C CA . GLN A 1 350 ? 3.998 31.718 13.812 1.00 72.75 350 GLN A CA 1
ATOM 2723 C C . GLN A 1 350 ? 2.590 32.187 13.410 1.00 72.75 350 GLN A C 1
ATOM 2725 O O . GLN A 1 350 ? 2.069 33.123 14.012 1.00 72.75 350 GLN A O 1
ATOM 2730 N N . GLU A 1 351 ? 1.937 31.496 12.471 1.00 77.50 351 GLU A N 1
ATOM 2731 C CA . GLU A 1 351 ? 0.533 31.733 12.105 1.00 77.50 351 GLU A CA 1
ATOM 2732 C C . GLU A 1 351 ? -0.422 31.440 13.272 1.00 77.50 351 GLU A C 1
ATOM 2734 O O . GLU A 1 351 ? -1.347 32.213 13.524 1.00 77.50 351 GLU A O 1
ATOM 2739 N N . LEU A 1 352 ? -0.179 30.362 14.029 1.00 76.38 352 LEU A N 1
ATOM 2740 C CA . LEU A 1 352 ? -0.973 30.021 15.211 1.00 76.38 352 LEU A CA 1
ATOM 2741 C C . LEU A 1 352 ? -0.832 31.073 16.322 1.00 76.38 352 LEU A C 1
ATOM 2743 O O . LEU A 1 352 ? -1.835 31.470 16.921 1.00 76.38 352 LEU A O 1
ATOM 2747 N N . LEU A 1 353 ? 0.390 31.548 16.583 1.00 72.19 353 LEU A N 1
ATOM 2748 C CA . LEU A 1 353 ? 0.639 32.626 17.544 1.00 72.19 353 LEU A CA 1
ATOM 2749 C C . LEU A 1 353 ? -0.060 33.918 17.107 1.00 72.19 353 LEU A C 1
ATOM 2751 O O . LEU A 1 353 ? -0.802 34.500 17.893 1.00 72.19 353 LEU A O 1
ATOM 2755 N N . GLN A 1 354 ? 0.057 34.296 15.830 1.00 81.19 354 GLN A N 1
ATOM 2756 C CA . GLN A 1 354 ? -0.598 35.489 15.291 1.00 81.19 354 GLN A CA 1
ATOM 2757 C C . GLN A 1 354 ? -2.129 35.414 15.384 1.00 81.19 354 GLN A C 1
ATOM 2759 O O . GLN A 1 354 ? -2.777 36.387 15.773 1.00 81.19 354 GLN A O 1
ATOM 2764 N N . ALA A 1 355 ? -2.725 34.267 15.046 1.00 77.31 355 ALA A N 1
ATOM 2765 C CA . ALA A 1 355 ? -4.164 34.056 15.186 1.00 77.31 355 ALA A CA 1
ATOM 2766 C C . ALA A 1 355 ? -4.604 34.155 16.653 1.00 77.31 355 ALA A C 1
ATOM 2768 O O . ALA A 1 355 ? -5.697 34.645 16.955 1.00 77.31 355 ALA A O 1
ATOM 2769 N N . THR A 1 356 ? -3.745 33.719 17.573 1.00 79.12 356 THR A N 1
ATOM 2770 C CA . THR A 1 356 ? -4.055 33.793 18.992 1.00 79.12 356 THR A CA 1
ATOM 2771 C C . THR A 1 356 ? -3.974 35.222 19.532 1.00 79.12 356 THR A C 1
ATOM 2773 O O . THR A 1 356 ? -4.895 35.650 20.231 1.00 79.12 356 THR A O 1
ATOM 2776 N N . ASP A 1 357 ? -2.963 35.992 19.131 1.00 77.31 357 ASP A N 1
ATOM 2777 C CA . ASP A 1 357 ? -2.846 37.411 19.480 1.00 77.31 357 ASP A CA 1
ATOM 2778 C C . ASP A 1 357 ? -4.058 38.210 18.976 1.00 77.31 357 ASP A C 1
ATOM 2780 O O . ASP A 1 357 ? -4.655 38.991 19.719 1.00 77.31 357 ASP A O 1
ATOM 2784 N N . GLN A 1 358 ? -4.514 37.936 17.747 1.00 84.06 358 GLN A N 1
ATOM 2785 C CA . GLN A 1 358 ? -5.733 38.540 17.195 1.00 84.06 358 GLN A CA 1
ATOM 2786 C C . GLN A 1 358 ? -6.975 38.222 18.035 1.00 84.06 358 GLN A C 1
ATOM 2788 O O . GLN A 1 358 ? -7.821 39.093 18.255 1.00 84.06 358 GLN A O 1
ATOM 2793 N N . CYS A 1 359 ? -7.094 36.987 18.531 1.00 81.56 359 CYS A N 1
ATOM 2794 C CA . CYS A 1 359 ? -8.187 36.609 19.423 1.00 81.56 359 CYS A CA 1
ATOM 2795 C C . CYS A 1 359 ? -8.104 37.364 20.756 1.00 81.56 359 CYS A C 1
ATOM 2797 O O . CYS A 1 359 ? -9.120 37.881 21.225 1.00 81.56 359 CYS A O 1
ATOM 2799 N N . ALA A 1 360 ? -6.913 37.467 21.352 1.00 83.19 360 ALA A N 1
ATOM 2800 C CA . ALA A 1 360 ? -6.703 38.203 22.596 1.00 83.19 360 ALA A CA 1
ATOM 2801 C C . ALA A 1 360 ? -7.053 39.695 22.443 1.00 83.19 360 ALA A C 1
ATOM 2803 O O . ALA A 1 360 ? -7.723 40.263 23.309 1.00 83.19 360 ALA A O 1
ATOM 2804 N N . ASP A 1 361 ? -6.689 40.320 21.323 1.00 82.88 361 ASP A N 1
ATOM 2805 C CA . ASP A 1 361 ? -7.018 41.719 21.038 1.00 82.88 361 ASP A CA 1
ATOM 2806 C C . ASP A 1 361 ? -8.517 41.945 20.819 1.00 82.88 361 ASP A C 1
ATOM 2808 O O . ASP A 1 361 ? -9.081 42.920 21.325 1.00 82.88 361 ASP A O 1
ATOM 2812 N N . LEU A 1 362 ? -9.203 41.024 20.135 1.00 90.12 362 LEU A N 1
ATOM 2813 C CA . LEU A 1 362 ? -10.663 41.066 20.017 1.00 90.12 362 LEU A CA 1
ATOM 2814 C C . LEU A 1 362 ? -11.337 40.950 21.387 1.00 90.12 362 LEU A C 1
ATOM 2816 O O . LEU A 1 362 ? -12.260 41.713 21.676 1.00 90.12 362 LEU A O 1
ATOM 2820 N N . ILE A 1 363 ? -10.851 40.063 22.259 1.00 87.81 363 ILE A N 1
ATOM 2821 C CA . ILE A 1 363 ? -11.358 39.919 23.630 1.00 87.81 363 ILE A CA 1
ATOM 2822 C C . ILE A 1 363 ? -11.133 41.211 24.432 1.00 87.81 363 ILE A C 1
ATOM 2824 O O . ILE A 1 363 ? -12.062 41.697 25.082 1.00 87.81 363 ILE A O 1
ATOM 2828 N N . LYS A 1 364 ? -9.946 41.827 24.347 1.00 87.25 364 LYS A N 1
ATOM 2829 C CA . LYS A 1 364 ? -9.661 43.132 24.975 1.00 87.25 364 LYS A CA 1
ATOM 2830 C C . LYS A 1 364 ? -10.591 44.229 24.449 1.00 87.25 364 LYS A C 1
ATOM 2832 O O . LYS A 1 364 ? -11.110 45.025 25.232 1.00 87.25 364 LYS A O 1
ATOM 2837 N N . ARG A 1 365 ? -10.864 44.249 23.141 1.00 90.94 365 ARG A N 1
ATOM 2838 C CA . ARG A 1 365 ? -11.779 45.217 22.522 1.00 90.94 365 ARG A CA 1
ATOM 2839 C C . ARG A 1 365 ? -13.221 45.015 22.984 1.00 90.94 365 ARG A C 1
ATOM 2841 O O . ARG A 1 365 ? -13.888 45.992 23.311 1.00 90.94 365 ARG A O 1
ATOM 2848 N N . LEU A 1 366 ? -13.686 43.772 23.093 1.00 91.44 366 LEU A N 1
ATOM 2849 C CA . LEU A 1 366 ? -15.005 43.458 23.651 1.00 91.44 366 LEU A CA 1
ATOM 2850 C C . LEU A 1 366 ? -15.116 43.905 25.116 1.00 91.44 366 LEU A C 1
ATOM 2852 O O . LEU A 1 366 ? -16.120 44.514 25.485 1.00 91.44 366 LEU A O 1
ATOM 2856 N N . ARG A 1 367 ? -14.064 43.715 25.926 1.00 91.25 367 ARG A N 1
ATOM 2857 C CA . ARG A 1 367 ? -14.002 44.267 27.291 1.00 91.25 367 ARG A CA 1
ATOM 2858 C C . ARG A 1 367 ? -14.091 45.797 27.298 1.00 91.25 367 ARG A C 1
ATOM 2860 O O . ARG A 1 367 ? -14.862 46.345 28.077 1.00 91.25 367 ARG A O 1
ATOM 2867 N N . SER A 1 368 ? -13.373 46.492 26.407 1.00 87.50 368 SER A N 1
ATOM 2868 C CA . SER A 1 368 ? -13.440 47.966 26.315 1.00 87.50 368 SER A CA 1
ATOM 2869 C C . SER A 1 368 ? -14.813 48.501 25.894 1.00 87.50 368 SER A C 1
ATOM 2871 O O . SER A 1 368 ? -15.143 49.645 26.190 1.00 87.50 368 SER A O 1
ATOM 2873 N N . LEU A 1 369 ? -15.627 47.670 25.237 1.00 93.19 369 LEU A N 1
ATOM 2874 C CA . LEU A 1 369 ? -17.006 47.984 24.861 1.00 93.19 369 LEU A CA 1
ATOM 2875 C C . LEU A 1 369 ? -18.020 47.626 25.965 1.00 93.19 369 LEU A C 1
ATOM 2877 O O . LEU A 1 369 ? -19.221 47.763 25.753 1.00 93.19 369 LEU A O 1
ATOM 2881 N N . GLY A 1 370 ? -17.556 47.178 27.138 1.00 93.81 370 GLY A N 1
ATOM 2882 C CA . GLY A 1 370 ? -18.395 46.897 28.304 1.00 93.81 370 GLY A CA 1
ATOM 2883 C C . GLY A 1 370 ? -18.963 45.476 28.375 1.00 93.81 370 GLY A C 1
ATOM 2884 O O . GLY A 1 370 ? -19.839 45.222 29.201 1.00 93.81 370 GLY A O 1
ATOM 2885 N N . VAL A 1 371 ? -18.488 44.534 27.550 1.00 93.50 371 VAL A N 1
ATOM 2886 C CA . VAL A 1 371 ? -18.904 43.123 27.654 1.00 93.50 371 VAL A CA 1
ATOM 2887 C C . VAL A 1 371 ? -18.327 42.513 28.935 1.00 93.50 371 VAL A C 1
ATOM 2889 O O . VAL A 1 371 ? -17.120 42.582 29.173 1.00 93.50 371 VAL A O 1
ATOM 2892 N N . SER A 1 372 ? -19.181 41.909 29.770 1.00 94.12 372 SER A N 1
ATOM 2893 C CA . SER A 1 372 ? -18.758 41.368 31.065 1.00 94.12 372 SER A CA 1
ATOM 2894 C C . SER A 1 372 ? -17.834 40.157 30.916 1.00 94.12 372 SER A C 1
ATOM 2896 O O . SER A 1 372 ? -18.000 39.319 30.027 1.00 94.12 372 SER A O 1
ATOM 2898 N N . GLN A 1 373 ? -16.885 40.020 31.846 1.00 90.12 373 GLN A N 1
ATOM 2899 C CA . GLN A 1 373 ? -15.927 38.911 31.846 1.00 90.12 373 GLN A CA 1
ATOM 2900 C C . GLN A 1 373 ? -16.612 37.541 31.901 1.00 90.12 373 GLN A C 1
ATOM 2902 O O . GLN A 1 373 ? -16.217 36.628 31.186 1.00 90.12 373 GLN A O 1
ATOM 2907 N N . THR A 1 374 ? -17.698 37.435 32.665 1.00 91.06 374 THR A N 1
ATOM 2908 C CA . THR A 1 374 ? -18.508 36.218 32.797 1.00 91.06 374 THR A CA 1
ATOM 2909 C C . THR A 1 374 ? -19.105 35.733 31.475 1.00 91.06 374 THR A C 1
ATOM 2911 O O . THR A 1 374 ? -19.308 34.535 31.301 1.00 91.06 374 THR A O 1
ATOM 2914 N N . VAL A 1 375 ? -19.373 36.643 30.530 1.00 90.19 375 VAL A N 1
ATOM 2915 C CA . VAL A 1 375 ? -19.870 36.305 29.186 1.00 90.19 375 VAL A CA 1
ATOM 2916 C C . VAL A 1 375 ? -18.727 35.859 28.275 1.00 90.19 375 VAL A C 1
ATOM 2918 O O . VAL A 1 375 ? -18.933 35.018 27.404 1.00 90.19 375 VAL A O 1
ATOM 2921 N N . LEU A 1 376 ? -17.521 36.393 28.479 1.00 88.62 376 LEU A N 1
ATOM 2922 C CA . LEU A 1 376 ? -16.344 36.086 27.665 1.00 88.62 376 LEU A CA 1
ATOM 2923 C C . LEU A 1 376 ? -15.615 34.814 28.125 1.00 88.62 376 LEU A C 1
ATOM 2925 O O . LEU A 1 376 ? -15.041 34.124 27.290 1.00 88.62 376 LEU A O 1
ATOM 2929 N N . ASP A 1 377 ? -15.659 34.470 29.415 1.00 88.38 377 ASP A N 1
ATOM 2930 C CA . ASP A 1 377 ? -14.917 33.349 30.018 1.00 88.38 377 ASP A CA 1
ATOM 2931 C C . ASP A 1 377 ? -15.036 31.994 29.294 1.00 88.38 377 ASP A C 1
ATOM 2933 O O . ASP A 1 377 ? -14.006 31.317 29.177 1.00 88.38 377 ASP A O 1
ATOM 2937 N N . PRO A 1 378 ? -16.208 31.584 28.766 1.00 89.00 378 PRO A N 1
ATOM 2938 C CA . PRO A 1 378 ? -16.337 30.340 28.002 1.00 89.00 378 PRO A CA 1
ATOM 2939 C C . PRO A 1 378 ? -15.598 30.352 26.655 1.00 89.00 378 PRO A C 1
ATOM 2941 O O . PRO A 1 378 ? -15.301 29.292 26.112 1.00 89.00 378 PRO A O 1
ATOM 2944 N N . TYR A 1 379 ? -15.310 31.536 26.109 1.00 80.81 379 TYR A N 1
ATOM 2945 C CA . TYR A 1 379 ? -14.707 31.729 24.785 1.00 80.81 379 TYR A CA 1
ATOM 2946 C C . TYR A 1 379 ? -13.203 32.034 24.846 1.00 80.81 379 TYR A C 1
ATOM 2948 O O . TYR A 1 379 ? -12.542 32.110 23.811 1.00 80.81 379 TYR A O 1
ATOM 2956 N N . ILE A 1 380 ? -12.645 32.213 26.047 1.00 86.12 380 ILE A N 1
ATOM 2957 C CA . ILE A 1 380 ? -11.225 32.510 26.246 1.00 86.12 380 ILE A CA 1
ATOM 2958 C C . ILE A 1 380 ? -10.467 31.201 26.489 1.00 86.12 380 ILE A C 1
ATOM 2960 O O . ILE A 1 380 ? -10.610 30.580 27.545 1.00 86.12 380 ILE A O 1
ATOM 2964 N N . ALA A 1 381 ? -9.614 30.817 25.536 1.00 83.56 381 ALA A N 1
ATOM 2965 C CA . ALA A 1 381 ? -8.689 29.695 25.695 1.00 83.56 381 ALA A CA 1
ATOM 2966 C C . ALA A 1 381 ? -7.760 29.897 26.918 1.00 83.56 381 ALA A C 1
ATOM 2968 O O . ALA A 1 381 ? -7.363 31.035 27.179 1.00 83.56 381 ALA A O 1
ATOM 2969 N N . PRO A 1 382 ? -7.365 28.832 27.647 1.00 82.19 382 PRO A N 1
ATOM 2970 C CA . PRO A 1 382 ? -6.571 28.945 28.878 1.00 82.19 382 PRO A CA 1
ATOM 2971 C C . PRO A 1 382 ? -5.302 29.799 28.739 1.00 82.19 382 PRO A C 1
ATOM 2973 O O . PRO A 1 382 ? -5.084 30.698 29.542 1.00 82.19 382 PRO A O 1
ATOM 2976 N N . PHE A 1 383 ? -4.539 29.607 27.662 1.00 76.12 383 PHE A N 1
ATOM 2977 C CA . PHE A 1 383 ? -3.318 30.369 27.371 1.00 76.12 383 PHE A CA 1
ATOM 2978 C C . PHE A 1 383 ? -3.567 31.885 27.209 1.00 76.12 383 PHE A C 1
ATOM 2980 O O . PHE A 1 383 ? -2.780 32.703 27.684 1.00 76.12 383 PHE A O 1
ATOM 2987 N N . ASN A 1 384 ? -4.707 32.292 26.641 1.00 79.50 384 ASN A N 1
ATOM 2988 C CA . ASN A 1 384 ? -5.056 33.712 26.523 1.00 79.50 384 ASN A CA 1
ATOM 2989 C C . ASN A 1 384 ? -5.366 34.359 27.875 1.00 79.50 384 ASN A C 1
ATOM 2991 O O . ASN A 1 384 ? -5.248 35.576 28.010 1.00 79.50 384 ASN A O 1
ATOM 2995 N N . ARG A 1 385 ? -5.776 33.575 28.882 1.00 84.56 385 ARG A N 1
ATOM 2996 C CA . ARG A 1 385 ? -6.058 34.106 30.223 1.00 84.56 385 ARG A CA 1
ATOM 2997 C C . ARG A 1 385 ? -4.786 34.608 30.894 1.00 84.56 385 ARG A C 1
ATOM 2999 O O . ARG A 1 385 ? -4.823 35.683 31.481 1.00 84.56 385 ARG A O 1
ATOM 3006 N N . GLU A 1 386 ? -3.688 33.871 30.752 1.00 78.56 386 GLU A N 1
ATOM 3007 C CA . GLU A 1 386 ? -2.382 34.225 31.319 1.00 78.56 386 GLU A CA 1
ATOM 3008 C C . GLU A 1 386 ? -1.821 35.490 30.654 1.00 78.56 386 GLU A C 1
ATOM 3010 O O . GLU A 1 386 ? -1.523 36.464 31.338 1.00 78.56 386 GLU A O 1
ATOM 3015 N N . SER A 1 387 ? -1.831 35.552 29.317 1.00 76.75 387 SER A N 1
ATOM 3016 C CA . SER A 1 387 ? -1.385 36.739 28.562 1.00 76.75 387 SER A CA 1
ATOM 3017 C C . SER A 1 387 ? -2.187 38.012 28.893 1.00 76.75 387 SER A C 1
ATOM 3019 O O . SER A 1 387 ? -1.654 39.124 28.922 1.00 76.75 387 SER A O 1
ATOM 3021 N N . MET A 1 388 ? -3.486 37.872 29.175 1.00 79.69 388 MET A N 1
ATOM 3022 C CA . MET A 1 388 ? -4.335 38.999 29.569 1.00 79.69 388 MET A CA 1
ATOM 3023 C C . MET A 1 388 ? -4.207 39.392 31.046 1.00 79.69 388 MET A C 1
ATOM 3025 O O . MET A 1 388 ? -4.618 40.500 31.390 1.00 79.69 388 MET A O 1
ATOM 3029 N N . ALA A 1 389 ? -3.690 38.519 31.914 1.00 78.31 389 ALA A N 1
ATOM 3030 C CA . ALA A 1 389 ? -3.493 38.820 33.332 1.00 78.31 389 ALA A CA 1
ATOM 3031 C C . ALA A 1 389 ? -2.280 39.742 33.553 1.00 78.31 389 ALA A C 1
ATOM 3033 O O . ALA A 1 389 ? -2.337 40.636 34.391 1.00 78.31 389 ALA A O 1
ATOM 3034 N N . ASP A 1 390 ? -1.238 39.611 32.729 1.00 58.25 390 ASP A N 1
ATOM 3035 C CA . ASP A 1 390 ? 0.005 40.386 32.863 1.00 58.25 390 ASP A CA 1
ATOM 3036 C C . ASP A 1 390 ? -0.101 41.851 32.405 1.00 58.25 390 ASP A C 1
ATOM 3038 O O . ASP A 1 390 ? 0.798 42.656 32.643 1.00 58.25 390 ASP A O 1
ATOM 3042 N N . SER A 1 391 ? -1.211 42.245 31.771 1.00 57.88 391 SER A N 1
ATOM 3043 C CA . SER A 1 391 ? -1.411 43.621 31.283 1.00 57.88 391 SER A CA 1
ATOM 3044 C C . SER A 1 391 ? -2.074 44.561 32.301 1.00 57.88 391 SER A C 1
ATOM 3046 O O . SER A 1 391 ? -2.301 45.732 31.991 1.00 57.88 391 SER A O 1
ATOM 3048 N N . SER A 1 392 ? -2.336 44.110 33.534 1.00 52.00 392 SER A N 1
ATOM 3049 C CA . SER A 1 392 ? -2.823 44.971 34.621 1.00 52.00 392 SER A CA 1
ATOM 3050 C C . SER A 1 392 ? -1.675 45.665 35.370 1.00 52.00 392 SER A C 1
ATOM 3052 O O . SER A 1 392 ? -1.488 45.465 36.568 1.00 52.00 392 SER A O 1
ATOM 3054 N N . PHE A 1 393 ? -0.905 46.504 34.677 1.00 42.97 393 PHE A N 1
ATOM 3055 C CA . PHE A 1 393 ? -0.006 47.471 35.313 1.00 42.97 393 PHE A CA 1
ATOM 3056 C C . PHE A 1 393 ? -0.375 48.873 34.827 1.00 42.97 393 PHE A C 1
ATOM 3058 O O . PHE A 1 393 ? -0.087 49.248 33.693 1.00 42.97 393 PHE A O 1
ATOM 3065 N N . GLY A 1 394 ? -1.049 49.638 35.690 1.00 47.25 394 GLY A N 1
ATOM 3066 C CA . GLY A 1 394 ? -1.330 51.057 35.459 1.00 47.25 394 GLY A CA 1
ATOM 3067 C C . GLY A 1 394 ? -2.808 51.436 35.406 1.00 47.25 394 GLY A C 1
ATOM 3068 O O . GLY A 1 394 ? -3.256 52.027 34.429 1.00 47.25 394 GLY A O 1
ATOM 3069 N N . GLN A 1 395 ? -3.559 51.188 36.479 1.00 40.59 395 GLN A N 1
ATOM 3070 C CA . GLN A 1 395 ? -4.590 52.148 36.879 1.00 40.59 395 GLN A CA 1
ATOM 3071 C C . GLN A 1 395 ? -4.136 52.792 38.186 1.00 40.59 395 GLN A C 1
ATOM 3073 O O . GLN A 1 395 ? -4.095 52.165 39.239 1.00 40.59 395 GLN A O 1
ATOM 3078 N N . SER A 1 396 ? -3.685 54.037 38.054 1.00 38.16 396 SER A N 1
ATOM 3079 C CA . SER A 1 396 ? -3.287 54.933 39.129 1.00 38.16 396 SER A CA 1
ATOM 3080 C C . SER A 1 396 ? -4.505 55.305 39.968 1.00 38.16 396 SER A C 1
ATOM 3082 O O . SER A 1 396 ? -5.347 56.092 39.527 1.00 38.16 396 SER A O 1
ATOM 3084 N N . ASP A 1 397 ? -4.572 54.752 41.174 1.00 39.59 397 ASP A N 1
ATOM 3085 C CA . ASP A 1 397 ? -5.523 55.180 42.189 1.00 39.59 397 ASP A CA 1
ATOM 3086 C C . ASP A 1 397 ? -5.160 56.592 42.660 1.00 39.59 397 ASP A C 1
ATOM 3088 O O . ASP A 1 397 ? -4.020 56.895 43.019 1.00 39.59 397 ASP A O 1
ATOM 3092 N N . SER A 1 398 ? -6.144 57.481 42.597 1.00 43.81 398 SER A N 1
ATOM 3093 C CA . SER A 1 398 ? -6.021 58.886 42.971 1.00 43.81 398 SER A CA 1
ATOM 3094 C C . SER A 1 398 ? -6.675 59.066 44.332 1.00 43.81 398 SER A C 1
ATOM 3096 O O . SER A 1 398 ? -7.895 58.957 44.432 1.00 43.81 398 SER A O 1
ATOM 3098 N N . SER A 1 399 ? -5.898 59.345 45.381 1.00 33.62 399 SER A N 1
ATOM 3099 C CA . SER A 1 399 ? -6.412 59.824 46.674 1.00 33.62 399 SER A CA 1
ATOM 3100 C C . SER A 1 399 ? -5.311 60.465 47.540 1.00 33.62 399 SER A C 1
ATOM 3102 O O . SER A 1 399 ? -4.131 60.240 47.278 1.00 33.62 399 SER A O 1
ATOM 3104 N N . PRO A 1 400 ? -5.670 61.353 48.493 1.00 48.91 400 PRO A N 1
ATOM 3105 C CA . PRO A 1 400 ? -5.075 62.686 48.556 1.00 48.91 400 PRO A CA 1
ATOM 3106 C C . PRO A 1 400 ? -4.134 62.970 49.743 1.00 48.91 400 PRO A C 1
ATOM 3108 O O . PRO A 1 400 ? -4.125 62.304 50.772 1.00 48.91 400 PRO A O 1
ATOM 3111 N N . ILE A 1 401 ? -3.395 64.060 49.530 1.00 41.09 401 ILE A N 1
ATOM 3112 C CA . ILE A 1 401 ? -2.574 64.912 50.406 1.00 41.09 401 ILE A CA 1
ATOM 3113 C C . ILE A 1 401 ? -3.093 65.050 51.850 1.00 41.09 401 ILE A C 1
ATOM 3115 O O . ILE A 1 401 ? -4.252 65.409 52.018 1.00 41.09 401 ILE A O 1
ATOM 3119 N N . LEU A 1 402 ? -2.198 64.928 52.847 1.00 33.94 402 LEU A N 1
ATOM 3120 C CA . LEU A 1 402 ? -1.978 65.850 53.989 1.00 33.94 402 LEU A CA 1
ATOM 3121 C C . LEU A 1 402 ? -0.622 65.520 54.693 1.00 33.94 402 LEU A C 1
ATOM 3123 O O . LEU A 1 402 ? -0.088 64.436 54.464 1.00 33.94 402 LEU A O 1
ATOM 3127 N N . PRO A 1 403 ? -0.016 66.457 55.463 1.00 51.12 403 PRO A N 1
ATOM 3128 C CA . PRO A 1 403 ? 1.436 66.663 55.517 1.00 51.12 403 PRO A CA 1
ATOM 3129 C C . PRO A 1 403 ? 2.003 66.533 56.964 1.00 51.12 403 PRO A C 1
ATOM 3131 O O . PRO A 1 403 ? 1.453 65.752 57.735 1.00 51.12 403 PRO A O 1
ATOM 3134 N N . PRO A 1 404 ? 3.132 67.178 57.332 1.00 60.62 404 PRO A N 1
ATOM 3135 C CA . PRO A 1 404 ? 4.406 66.514 57.608 1.00 60.62 404 PRO A CA 1
ATOM 3136 C C . PRO A 1 404 ? 4.819 66.590 59.089 1.00 60.62 404 PRO A C 1
ATOM 3138 O O . PRO A 1 404 ? 4.314 67.428 59.818 1.00 60.62 404 PRO A O 1
ATOM 3141 N N . ASP A 1 405 ? 5.814 65.803 59.503 1.00 34.41 405 ASP A N 1
ATOM 3142 C CA . ASP A 1 405 ? 6.741 66.210 60.567 1.00 34.41 405 ASP A CA 1
ATOM 3143 C C . ASP A 1 405 ? 8.064 65.428 60.479 1.00 34.41 405 ASP A C 1
ATOM 3145 O O . ASP A 1 405 ? 8.105 64.239 60.170 1.00 34.41 405 ASP A O 1
ATOM 3149 N N . SER A 1 406 ? 9.158 66.164 60.675 1.00 39.69 406 SER A N 1
ATOM 3150 C CA . SER A 1 406 ? 10.570 65.727 60.673 1.00 39.69 406 SER A CA 1
ATOM 3151 C C . SER A 1 406 ? 11.008 65.352 62.114 1.00 39.69 406 SER A C 1
ATOM 3153 O O . SER A 1 406 ? 10.135 65.306 62.978 1.00 39.69 406 SER A O 1
ATOM 3155 N N . PRO A 1 407 ? 12.306 65.250 62.503 1.00 51.91 407 PRO A N 1
ATOM 3156 C CA . PRO A 1 407 ? 13.575 64.971 61.798 1.00 51.91 407 PRO A CA 1
ATOM 3157 C C . PRO A 1 407 ? 14.476 63.939 62.556 1.00 51.91 407 PRO A C 1
ATOM 3159 O O . PRO A 1 407 ? 14.093 63.409 63.593 1.00 51.91 407 PRO A O 1
ATOM 3162 N N . SER A 1 408 ? 15.741 63.805 62.104 1.00 35.56 408 SER A N 1
ATOM 3163 C CA . SER A 1 408 ? 16.971 63.465 62.881 1.00 35.56 408 SER A CA 1
ATOM 3164 C C . SER A 1 408 ? 17.185 61.991 63.292 1.00 35.56 408 SER A C 1
ATOM 3166 O O . SER A 1 408 ? 16.231 61.289 63.573 1.00 35.56 408 SER A O 1
ATOM 3168 N N . SER A 1 409 ? 18.388 61.408 63.386 1.00 35.00 409 SER A N 1
ATOM 3169 C CA . SER A 1 409 ? 19.782 61.788 63.103 1.00 35.00 409 SER A CA 1
ATOM 3170 C C . SER A 1 409 ? 20.691 60.555 63.318 1.00 35.00 409 SER A C 1
ATOM 3172 O O . SER A 1 409 ? 20.397 59.727 64.171 1.00 35.00 409 SER A O 1
ATOM 3174 N N . SER A 1 410 ? 21.841 60.542 62.630 1.00 35.38 410 SER A N 1
ATOM 3175 C CA . SER A 1 410 ? 23.200 60.210 63.132 1.00 35.38 410 SER A CA 1
ATOM 3176 C C . SER A 1 410 ? 23.574 58.836 63.732 1.00 35.38 410 SER A C 1
ATOM 3178 O O . SER A 1 410 ? 23.000 58.401 64.724 1.00 35.38 410 SER A O 1
ATOM 3180 N N . GLY A 1 411 ? 24.728 58.326 63.269 1.00 34.53 411 GLY A N 1
ATOM 3181 C CA . GLY A 1 411 ? 25.690 57.487 64.020 1.00 34.53 411 GLY A CA 1
ATOM 3182 C C . GLY A 1 411 ? 26.182 56.294 63.188 1.00 34.53 411 GLY A C 1
ATOM 3183 O O . GLY A 1 411 ? 25.413 55.370 62.978 1.00 34.53 411 GLY A O 1
ATOM 3184 N N . SER A 1 412 ? 27.314 56.336 62.472 1.00 36.00 412 SER A N 1
ATOM 3185 C CA . SER A 1 412 ? 28.740 56.322 62.886 1.00 36.00 412 SER A CA 1
ATOM 3186 C C . SER A 1 412 ? 29.247 54.980 63.445 1.00 36.00 412 SER A C 1
ATOM 3188 O O . SER A 1 412 ? 28.911 54.635 64.574 1.00 36.00 412 SER A O 1
ATOM 3190 N N . SER A 1 413 ? 30.111 54.307 62.677 1.00 40.59 413 SER A N 1
ATOM 3191 C CA . SER A 1 413 ? 31.303 53.531 63.099 1.00 40.59 413 SER A CA 1
ATOM 3192 C C . SER A 1 413 ? 31.821 52.806 61.844 1.00 40.59 413 SER A C 1
ATOM 3194 O O . SER A 1 413 ? 31.102 51.977 61.290 1.00 40.59 413 SER A O 1
ATOM 3196 N N . ASP A 1 414 ? 32.886 53.270 61.192 1.00 37.75 414 ASP A N 1
ATOM 3197 C CA . ASP A 1 414 ? 34.299 52.968 61.493 1.00 37.75 414 ASP A CA 1
ATOM 3198 C C . ASP A 1 414 ? 34.557 51.477 61.724 1.00 37.75 414 ASP A C 1
ATOM 3200 O O . ASP A 1 414 ? 34.074 50.925 62.709 1.00 37.75 414 ASP A O 1
ATOM 3204 N N . LEU A 1 415 ? 35.326 50.860 60.818 1.00 46.09 415 LEU A N 1
ATOM 3205 C CA . LEU A 1 415 ? 36.463 49.984 61.118 1.00 46.09 415 LEU A CA 1
ATOM 3206 C C . LEU A 1 415 ? 37.220 49.653 59.815 1.00 46.09 415 LEU A C 1
ATOM 3208 O O . LEU A 1 415 ? 36.655 49.114 58.863 1.00 46.09 415 LEU A O 1
ATOM 3212 N N . ASP A 1 416 ? 38.499 50.026 59.819 1.00 39.41 416 ASP A N 1
ATOM 3213 C CA . ASP A 1 416 ? 39.563 49.653 58.885 1.00 39.41 416 ASP A CA 1
ATOM 3214 C C . ASP A 1 416 ? 39.734 48.124 58.773 1.00 39.41 416 ASP A C 1
ATOM 3216 O O . ASP A 1 416 ? 39.505 47.429 59.760 1.00 39.41 416 ASP A O 1
ATOM 3220 N N . ASP A 1 417 ? 40.198 47.603 57.626 1.00 40.25 417 ASP A N 1
ATOM 3221 C CA . ASP A 1 417 ? 41.537 46.982 57.541 1.00 40.25 417 ASP A CA 1
ATOM 3222 C C . ASP A 1 417 ? 41.904 46.459 56.129 1.00 40.25 417 ASP A C 1
ATOM 3224 O O . ASP A 1 417 ? 41.155 45.719 55.497 1.00 40.25 417 ASP A O 1
ATOM 3228 N N . GLN A 1 418 ? 43.125 46.818 55.721 1.00 37.84 418 GLN A N 1
ATOM 3229 C CA . GLN A 1 418 ? 44.119 46.090 54.908 1.00 37.84 418 GLN A CA 1
ATOM 3230 C C . GLN A 1 418 ? 43.860 45.612 53.453 1.00 37.84 418 GLN A C 1
ATOM 3232 O O . GLN A 1 418 ? 43.103 44.692 53.154 1.00 37.84 418 GLN A O 1
ATOM 3237 N N . SER A 1 419 ? 44.683 46.198 52.570 1.00 40.97 419 SER A N 1
ATOM 3238 C CA . SER A 1 419 ? 45.060 45.851 51.186 1.00 40.97 419 SER A CA 1
ATOM 3239 C C . SER A 1 419 ? 45.648 44.420 51.025 1.00 40.97 419 SER A C 1
ATOM 3241 O O . SER A 1 419 ? 45.979 43.798 52.036 1.00 40.97 419 SER A O 1
ATOM 3243 N N . PRO A 1 420 ? 45.860 43.882 49.796 1.00 54.91 420 PRO A N 1
ATOM 3244 C CA . PRO A 1 420 ? 46.904 44.389 48.889 1.00 54.91 420 PRO A CA 1
ATOM 3245 C C . PRO A 1 420 ? 46.555 44.426 47.388 1.00 54.91 420 PRO A C 1
ATOM 3247 O O . PRO A 1 420 ? 45.728 43.672 46.876 1.00 54.91 420 PRO A O 1
ATOM 3250 N N . ASP A 1 421 ? 47.279 45.309 46.700 1.00 42.53 421 ASP A N 1
ATOM 3251 C CA . ASP A 1 421 ? 47.370 45.455 45.250 1.00 42.53 421 ASP A CA 1
ATOM 3252 C C . ASP A 1 421 ? 47.716 44.133 44.546 1.00 42.53 421 ASP A C 1
ATOM 3254 O O . ASP A 1 421 ? 48.722 43.490 44.853 1.00 42.53 421 ASP A O 1
ATOM 3258 N N . MET A 1 422 ? 46.900 43.762 43.556 1.00 45.34 422 MET A N 1
ATOM 3259 C CA . MET A 1 422 ? 47.187 42.698 42.595 1.00 45.34 422 MET A CA 1
ATOM 3260 C C . MET A 1 422 ? 47.283 43.303 41.194 1.00 45.34 422 MET A C 1
ATOM 3262 O O . MET A 1 422 ? 46.331 43.875 40.662 1.00 45.34 422 MET A O 1
ATOM 3266 N N . ASP A 1 423 ? 48.486 43.168 40.654 1.00 44.16 423 ASP A N 1
ATOM 3267 C CA . ASP A 1 423 ? 48.956 43.526 39.322 1.00 44.16 423 ASP A CA 1
ATOM 3268 C C . ASP A 1 423 ? 48.046 42.945 38.218 1.00 44.16 423 ASP A C 1
ATOM 3270 O O . ASP A 1 423 ? 47.788 41.743 38.163 1.00 44.16 423 ASP A O 1
ATOM 3274 N N . MET A 1 424 ? 47.531 43.818 37.350 1.00 50.50 424 MET A N 1
ATOM 3275 C CA . MET A 1 424 ? 46.621 43.499 36.242 1.00 50.50 424 MET A CA 1
ATOM 3276 C C . MET A 1 424 ? 47.378 43.564 34.913 1.00 50.50 424 MET A C 1
ATOM 3278 O O . MET A 1 424 ? 47.168 44.468 34.100 1.00 50.50 424 MET A O 1
ATOM 3282 N N . SER A 1 425 ? 48.270 42.603 34.685 1.00 44.09 425 SER A N 1
ATOM 3283 C CA . SER A 1 425 ? 49.026 42.507 33.436 1.00 44.09 425 SER A CA 1
ATOM 3284 C C . SER A 1 425 ? 49.173 41.068 32.931 1.00 44.09 425 SER A C 1
ATOM 3286 O O . SER A 1 425 ? 50.275 40.588 32.734 1.00 44.09 425 SER A O 1
ATOM 3288 N N . ASP A 1 426 ? 48.053 40.393 32.646 1.00 41.94 426 ASP A N 1
ATOM 3289 C CA . ASP A 1 426 ? 48.043 39.202 31.780 1.00 41.94 426 ASP A CA 1
ATOM 3290 C C . ASP A 1 426 ? 46.702 39.075 31.034 1.00 41.94 426 ASP A C 1
ATOM 3292 O O . ASP A 1 426 ? 45.715 38.521 31.522 1.00 41.94 426 ASP A O 1
ATOM 3296 N N . ALA A 1 427 ? 46.652 39.624 29.818 1.00 51.97 427 ALA A N 1
ATOM 3297 C CA . ALA A 1 427 ? 45.542 39.420 28.890 1.00 51.97 427 ALA A CA 1
ATOM 3298 C C . ALA A 1 427 ? 45.750 38.100 28.114 1.00 51.97 427 ALA A C 1
ATOM 3300 O O . ALA A 1 427 ? 46.794 37.931 27.480 1.00 51.97 427 ALA A O 1
ATOM 3301 N N . PRO A 1 428 ? 44.785 37.162 28.102 1.00 54.09 428 PRO A N 1
ATOM 3302 C CA . PRO A 1 428 ? 44.946 35.890 27.407 1.00 54.09 428 PRO A CA 1
ATOM 3303 C C . PRO A 1 428 ? 44.853 36.067 25.884 1.00 54.09 428 PRO A C 1
ATOM 3305 O O . PRO A 1 428 ? 43.886 36.620 25.354 1.00 54.09 428 PRO A O 1
ATOM 3308 N N . HIS A 1 429 ? 45.858 35.559 25.166 1.00 59.25 429 HIS A N 1
ATOM 3309 C CA . HIS A 1 429 ? 45.849 35.474 23.707 1.00 59.25 429 HIS A CA 1
ATOM 3310 C C . HIS A 1 429 ? 44.683 34.602 23.194 1.00 59.25 429 HIS A C 1
ATOM 3312 O O . HIS A 1 429 ? 44.377 33.568 23.794 1.00 59.25 429 HIS A O 1
ATOM 3318 N N . PRO A 1 430 ? 44.050 34.967 22.062 1.00 55.34 430 PRO A N 1
ATOM 3319 C CA . PRO A 1 430 ? 42.977 34.175 21.474 1.00 55.34 430 PRO A CA 1
ATOM 3320 C C . PRO A 1 430 ? 43.496 32.817 20.959 1.00 55.34 430 PRO A C 1
ATOM 3322 O O . PRO A 1 430 ? 44.625 32.733 20.465 1.00 55.34 430 PRO A O 1
ATOM 3325 N N . PRO A 1 431 ? 42.686 31.745 21.039 1.00 51.16 431 PRO A N 1
ATOM 3326 C CA . PRO A 1 431 ? 43.107 30.402 20.660 1.00 51.16 431 PRO A CA 1
ATOM 3327 C C . PRO A 1 431 ? 43.371 30.297 19.152 1.00 51.16 431 PRO A C 1
ATOM 3329 O O . PRO A 1 431 ? 42.506 30.572 18.320 1.00 51.16 431 PRO A O 1
ATOM 3332 N N . VAL A 1 432 ? 44.579 29.850 18.803 1.00 56.03 432 VAL A N 1
ATOM 3333 C CA . VAL A 1 432 ? 44.983 29.528 17.430 1.00 56.03 432 VAL A CA 1
ATOM 3334 C C . VAL A 1 432 ? 44.384 28.173 17.044 1.00 56.03 432 VAL A C 1
ATOM 3336 O O . VAL A 1 432 ? 44.721 27.143 17.628 1.00 56.03 432 VAL A O 1
ATOM 3339 N N . LEU A 1 433 ? 43.491 28.163 16.052 1.00 43.03 433 LEU A N 1
ATOM 3340 C CA . LEU A 1 433 ? 42.916 26.940 15.489 1.00 43.03 433 LEU A CA 1
ATOM 3341 C C . LEU A 1 433 ? 43.963 26.192 14.654 1.00 43.03 433 LEU A C 1
ATOM 3343 O O . LEU A 1 433 ? 44.441 26.689 13.634 1.00 43.03 433 LEU A O 1
ATOM 3347 N N . VAL A 1 434 ? 44.297 24.975 15.080 1.00 54.06 434 VAL A N 1
ATOM 3348 C CA . VAL A 1 434 ? 45.202 24.073 14.356 1.00 54.06 434 VAL A CA 1
ATOM 3349 C C . VAL A 1 434 ? 44.415 23.341 13.253 1.00 54.06 434 VAL A C 1
ATOM 3351 O O . VAL A 1 434 ? 43.310 22.863 13.525 1.00 54.06 434 VAL A O 1
ATOM 3354 N N . PRO A 1 435 ? 44.932 23.214 12.015 1.00 44.34 435 PRO A N 1
ATOM 3355 C CA . PRO A 1 435 ? 44.224 22.526 10.938 1.00 44.34 435 PRO A CA 1
ATOM 3356 C C . PRO A 1 435 ? 43.984 21.045 11.253 1.00 44.34 435 PRO A C 1
ATOM 3358 O O . PRO A 1 435 ? 44.903 20.306 11.605 1.00 44.34 435 PRO A O 1
ATOM 3361 N N . PHE A 1 436 ? 42.741 20.600 11.074 1.00 41.75 436 PHE A N 1
ATOM 3362 C CA . PHE A 1 436 ? 42.318 19.223 11.315 1.00 41.75 436 PHE A CA 1
ATOM 3363 C C . PHE A 1 436 ? 42.907 18.286 10.247 1.00 41.75 436 PHE A C 1
ATOM 3365 O O . PHE A 1 436 ? 42.491 18.294 9.085 1.00 41.75 436 PHE A O 1
ATOM 3372 N N . GLN A 1 437 ? 43.881 17.459 10.625 1.00 55.09 437 GLN A N 1
ATOM 3373 C CA . GLN A 1 437 ? 44.465 16.463 9.730 1.00 55.09 437 GLN A CA 1
ATOM 3374 C C . GLN A 1 437 ? 43.561 15.220 9.707 1.00 55.09 437 GLN A C 1
ATOM 3376 O O . GLN A 1 437 ? 43.377 14.550 10.722 1.00 55.09 437 GLN A O 1
ATOM 3381 N N . ARG A 1 438 ? 42.948 14.916 8.553 1.00 41.28 438 ARG A N 1
ATOM 3382 C CA . ARG A 1 438 ? 42.049 13.757 8.400 1.00 41.28 438 ARG A CA 1
ATOM 3383 C C . ARG A 1 438 ? 42.793 12.455 8.714 1.00 41.28 438 ARG A C 1
ATOM 3385 O O . ARG A 1 438 ? 43.671 12.047 7.954 1.00 41.28 438 ARG A O 1
ATOM 3392 N N . GLN A 1 439 ? 42.399 11.774 9.790 1.00 54.28 439 GLN A N 1
ATOM 3393 C CA . GLN A 1 439 ? 42.860 10.417 10.074 1.00 54.28 439 GLN A CA 1
ATOM 3394 C C . GLN A 1 439 ? 42.359 9.454 8.991 1.00 54.28 439 GLN A C 1
ATOM 3396 O O . GLN A 1 439 ? 41.170 9.409 8.662 1.00 54.28 439 GLN A O 1
ATOM 3401 N N . ARG A 1 440 ? 43.286 8.680 8.416 1.00 52.22 440 ARG A N 1
ATOM 3402 C CA . ARG A 1 440 ? 42.960 7.586 7.498 1.00 52.22 440 ARG A CA 1
ATOM 3403 C C . ARG A 1 440 ? 42.230 6.491 8.274 1.00 52.22 440 ARG A C 1
ATOM 3405 O O . ARG A 1 440 ? 42.724 6.001 9.282 1.00 52.22 440 ARG A O 1
ATOM 3412 N N . LYS A 1 441 ? 41.053 6.119 7.776 1.00 51.41 441 LYS A N 1
ATOM 3413 C CA . LYS A 1 441 ? 40.201 5.061 8.323 1.00 51.41 441 LYS A CA 1
ATOM 3414 C C . LYS A 1 441 ? 40.906 3.714 8.131 1.00 51.41 441 LYS A C 1
ATOM 3416 O O . LYS A 1 441 ? 41.076 3.278 6.994 1.00 51.41 441 LYS A O 1
ATOM 3421 N N . GLU A 1 442 ? 41.348 3.085 9.216 1.00 59.44 442 GLU A N 1
ATOM 3422 C CA . GLU A 1 442 ? 41.936 1.747 9.142 1.00 59.44 442 GLU A CA 1
ATOM 3423 C C . GLU A 1 442 ? 40.869 0.697 8.773 1.00 59.44 442 GLU A C 1
ATOM 3425 O O . GLU A 1 442 ? 39.727 0.776 9.244 1.00 59.44 442 GLU A O 1
ATOM 3430 N N . PRO A 1 443 ? 41.205 -0.282 7.915 1.00 53.84 443 PRO A N 1
ATOM 3431 C CA . PRO 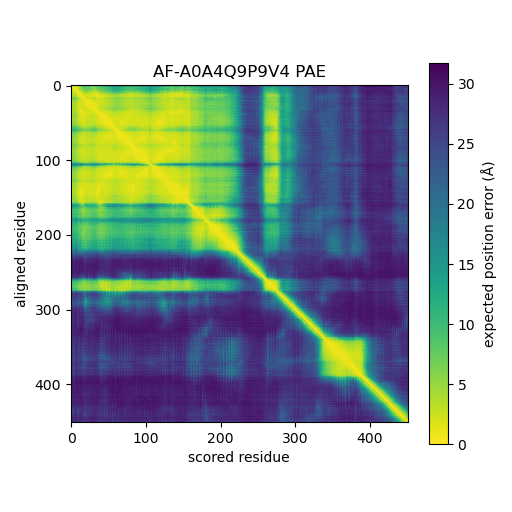A 1 443 ? 40.292 -1.353 7.537 1.00 53.84 443 PRO A CA 1
ATOM 3432 C C . PRO A 1 443 ? 39.983 -2.266 8.733 1.00 53.84 443 PRO A C 1
ATOM 3434 O O . PRO A 1 443 ? 40.869 -2.654 9.495 1.00 53.84 443 PRO A O 1
ATOM 3437 N N . ARG A 1 444 ? 38.701 -2.623 8.889 1.00 53.94 444 ARG A N 1
ATOM 3438 C CA . ARG A 1 444 ? 38.222 -3.508 9.961 1.00 53.94 444 ARG A CA 1
ATOM 3439 C C . ARG A 1 444 ? 38.897 -4.878 9.866 1.00 53.94 444 ARG A C 1
ATOM 3441 O O . ARG A 1 444 ? 38.822 -5.537 8.831 1.00 53.94 444 ARG A O 1
ATOM 3448 N N . LYS A 1 445 ? 39.503 -5.321 10.970 1.00 53.06 445 LYS A N 1
ATOM 3449 C CA . LYS A 1 445 ? 39.973 -6.701 11.139 1.00 53.06 445 LYS A CA 1
ATOM 3450 C C . LYS A 1 445 ? 38.772 -7.651 11.173 1.00 53.06 445 LYS A C 1
ATOM 3452 O O . LYS A 1 445 ? 37.764 -7.360 11.814 1.00 53.06 445 LYS A O 1
ATOM 3457 N N . THR A 1 446 ? 38.903 -8.779 10.485 1.00 53.81 446 THR A N 1
ATOM 3458 C CA . THR A 1 446 ? 37.956 -9.901 10.473 1.00 53.81 446 THR A CA 1
ATOM 3459 C C . THR A 1 446 ? 37.757 -10.443 11.887 1.00 53.81 446 THR A C 1
ATOM 3461 O O . THR A 1 446 ? 38.708 -10.917 12.507 1.00 53.81 446 THR A O 1
ATOM 3464 N N . SER A 1 447 ? 36.533 -10.353 12.409 1.00 53.12 447 SER A N 1
ATOM 3465 C CA . SER A 1 447 ? 36.151 -10.942 13.692 1.00 53.12 447 SER A CA 1
ATOM 3466 C C . SER A 1 447 ? 36.004 -12.461 13.581 1.00 53.12 447 SER A C 1
ATOM 3468 O O . SER A 1 447 ? 35.549 -12.980 12.564 1.00 53.12 447 SER A O 1
ATOM 3470 N N . TYR A 1 448 ? 36.416 -13.140 14.648 1.00 47.06 448 TYR A N 1
ATOM 3471 C CA . TYR A 1 448 ? 36.485 -14.586 14.838 1.00 47.06 448 TYR A CA 1
ATOM 3472 C C . TYR A 1 448 ? 35.224 -15.346 14.402 1.00 47.06 448 TYR A C 1
ATOM 3474 O O . TYR A 1 448 ? 34.115 -15.024 14.824 1.00 47.06 448 TYR A O 1
ATOM 3482 N N . ALA A 1 449 ? 35.424 -16.399 13.607 1.00 37.12 449 ALA A N 1
ATOM 3483 C CA . ALA A 1 449 ? 34.437 -17.449 13.401 1.00 37.12 449 ALA A CA 1
ATOM 3484 C C . ALA A 1 449 ? 34.379 -18.322 14.663 1.00 37.12 449 ALA A C 1
ATOM 3486 O O . ALA A 1 449 ? 35.400 -18.868 15.087 1.00 37.12 449 ALA A O 1
ATOM 3487 N N . ILE A 1 450 ? 33.197 -18.435 15.261 1.00 45.22 450 ILE A N 1
ATOM 3488 C CA . ILE A 1 450 ? 32.912 -19.431 16.296 1.00 45.22 450 ILE A CA 1
ATOM 3489 C C . ILE A 1 450 ? 32.583 -20.733 15.553 1.00 45.22 450 ILE A C 1
ATOM 3491 O O . ILE A 1 450 ? 31.774 -20.712 14.625 1.00 45.22 450 ILE A O 1
ATOM 3495 N N . ARG A 1 451 ? 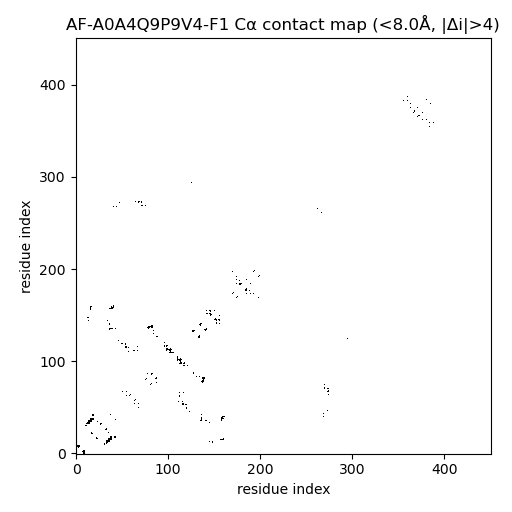33.297 -21.812 15.893 1.00 47.91 451 ARG A N 1
ATOM 3496 C CA . ARG A 1 451 ? 33.095 -23.163 15.349 1.00 47.91 451 ARG A CA 1
ATOM 3497 C C . ARG A 1 451 ? 31.955 -23.878 16.047 1.00 47.91 451 ARG A C 1
ATOM 3499 O O . ARG A 1 451 ? 31.844 -23.686 17.278 1.00 47.91 451 ARG A O 1
#

pLDDT: mean 72.21, std 24.29, range [25.73, 98.44]

Mean predicted aligned error: 19.27 Å

Sequence (451 aa):
MGTNPEGVQFQPQVAVSDNDIKERHAMTSVWPDIKLLLCLFHTWQAWRNALNRSLGPLPKGDERMEVRTRLARFCMRLLREIIDYSNAQAAFKEEEAFFRALHSRRAGSEKKRGAAGIKFLKYLSSFLATEEYWKQWSRAGVLDAAATLGVTPEEVPRTTNHLESHNNHLKGDYFADHTHGGRLPRLDIWIIVLVTAVIPDFFFWRENMRTLQEQRAFLRTAPHARSGNLDAPVSPVEPVLPVAMQPAPSDSLPAAADGLSLTSFESDLLGSMLADSGDSHGDISDLDNSLDSTASNMDDSWLAEPEIAMGATQISADLASLTPDPVRVRADHSVSSSPANANARTILMQELLQATDQCADLIKRLRSLGVSQTVLDPYIAPFNRESMADSSFGQSDSSPILPPDSPSSSGSSDLDDQSPDMDMSDAPHPPVLVPFQRQRKEPRKTSYAIR

Foldseek 3Di:
DDADPVRHDDAAAEDEEAPDPVVVVVCCVVHVNHQAAYQLVNVLVLLLVQLLVLLVVPDPDDLSLVLLLVVLVLVVCLAEPDQDLVVNVVSLVVQLVVLVVQLPDPDPSSVSSSRSSNSSSLLCVVCSVDPSSSLNRHLNVLVVSCVRVVHDSVPRDNHPVVVVVVVCCCCPVQFVVQDDPNDGHDPVSVVCSCVPPVVVVVVVVVVVVVVVVVVVVCVVPPPPPPPPPPDDDDDDDDDDDDDDDDDDDDDDDDDDDPDPDDDPVVVVSSVVSSDPPPDPDDDDPPPPVPSVVVSVPDDPPPPDDDDDDDDDDDDDDDPDDDDDDDDDDDDDDDDDDDVVVVVVVVVVVVVVVVVLVVVLVVVVVCVVVPNDPVVCVVVQDPVSVVVVVVPPDDDDDDDDDDDDDDDDDDDDDDDDDDDDDDDDPDDDDDDDDDDDDDDDDDDDDDDDDDD

Secondary structure (DSSP, 8-state):
-PBPTT-PBP--SEEEE-S-HHHHHHHHHH-TT-EEEE-HHHHHHHHHHHHHHHHTTSPSSHHHHHHHHHHHHHHHHHHHT---HHHHHHHHHHHHHHHHHHHTSSSHHHHHHHHHHHHHHHHHGGGGSSHHHHHHHSHHHHHHHHHHHTS-TTTS----HHHHHHHHHIIIIISGGG-BTTBPPPHHHHHHHIIIIIHHHHHHHHHHHHHHHHHHHHHHHS----------------------PPPPPPP-PPP-----PPPHHHHHHHHHHHS--TT--SS--SSSHHHHHHHS---S-TT--------------------------------PPPHHHHHHHHHHHHHHHHHHHHHHHHHHHHHHTT--HHHHGGGS-HHHHHHHHTT-----------------------------------PPPPP-PPP------PPPPPPPPP-

Solvent-accessible surface area (backbone atoms only — not comparable to full-atom values): 29341 Å² total; per-residue (Å²): 133,62,57,52,99,86,66,50,68,76,75,73,60,65,49,72,40,67,88,45,69,66,62,52,50,53,48,44,71,78,37,74,81,40,45,60,30,37,20,47,60,54,49,50,51,52,51,41,52,46,44,51,67,27,45,59,89,49,65,91,54,70,74,42,48,52,55,45,49,53,51,50,50,50,54,49,40,50,40,66,71,41,61,48,67,70,58,45,53,50,53,48,52,52,55,49,49,51,23,52,56,36,35,69,43,88,52,73,64,48,23,51,51,10,49,25,49,45,51,31,49,61,62,52,45,66,58,60,70,43,67,73,60,31,28,21,61,22,36,37,31,40,48,54,47,9,66,72,72,74,51,54,58,85,73,49,76,48,56,58,59,75,53,48,61,46,47,50,46,46,46,60,77,68,40,44,91,54,40,62,94,88,37,79,52,55,70,68,59,48,52,49,47,42,65,72,44,52,52,54,51,50,54,52,50,52,52,51,52,51,52,52,49,53,52,52,51,47,64,73,68,47,75,74,76,71,76,75,75,88,76,80,85,90,83,82,93,87,84,92,83,81,91,80,91,79,83,81,87,81,91,75,84,82,74,86,82,89,68,85,76,69,52,72,69,53,46,51,50,53,50,59,56,63,49,81,78,86,72,87,80,78,90,81,80,86,80,65,65,74,62,56,66,53,73,76,66,74,67,98,64,88,87,63,90,78,90,81,87,87,87,91,84,89,90,88,86,91,86,86,85,85,86,83,85,93,80,82,92,77,91,86,87,86,84,86,73,62,67,70,62,52,48,54,53,50,51,55,51,52,52,53,51,52,55,47,52,54,50,49,50,51,52,53,50,43,44,75,73,67,51,56,65,84,75,46,55,88,75,54,55,74,72,52,54,57,67,60,58,73,67,80,75,84,83,81,84,85,82,84,91,84,87,86,86,88,82,89,78,91,84,91,78,90,82,89,85,84,86,81,93,76,89,91,83,81,82,84,77,79,87,80,84,75,84,85,76,82,77,80,82,76,81,83,78,88,76,83,83,85,132

Organism: NCBI:txid114155

Radius of gyration: 36.39 Å; Cα contacts (8 Å, |Δi|>4): 229; chains: 1; bounding box: 104×102×98 Å